Protein AF-0000000067926141 (afdb_homodimer)

Solvent-accessible surface area (backbone atoms only — not comparable to full-atom values): 24854 Å² total; per-residue (Å²): 133,82,80,71,69,78,76,74,65,56,61,58,50,31,48,51,43,40,48,49,46,28,48,47,36,50,75,67,64,54,43,52,70,35,71,50,75,53,52,64,57,47,10,63,74,67,70,46,52,48,64,50,40,47,52,30,50,48,48,34,34,48,53,50,33,30,46,79,41,90,98,76,47,40,22,25,58,32,72,63,43,75,53,57,58,53,24,49,64,79,58,89,67,41,78,38,73,67,34,45,52,47,51,47,55,53,45,44,28,49,47,18,48,28,34,20,38,19,11,70,58,43,47,73,68,46,47,51,50,36,49,52,34,43,52,53,20,53,50,34,25,68,74,46,82,64,53,31,60,70,36,48,51,49,29,52,49,42,42,24,57,32,30,73,34,72,61,55,42,51,52,51,24,21,29,36,69,68,57,52,47,64,69,66,36,51,67,70,28,85,64,57,57,58,86,27,51,66,35,57,55,54,23,49,52,21,29,72,64,49,31,31,69,56,7,21,51,31,38,42,50,28,48,51,44,45,50,50,46,51,52,51,16,52,52,53,50,56,56,55,70,76,98,131,85,79,73,70,79,77,73,63,57,61,58,50,36,48,50,44,41,49,49,48,29,47,46,36,50,73,67,64,54,42,53,69,35,73,51,76,53,52,65,57,48,10,65,74,66,70,46,52,49,66,54,41,47,52,31,51,48,48,34,33,44,52,50,32,29,46,79,40,89,97,75,44,41,23,24,58,33,71,61,42,73,54,57,59,51,26,46,65,80,59,88,66,42,79,38,73,69,34,46,51,47,51,48,55,53,47,44,27,48,47,18,48,28,34,19,37,19,11,71,59,44,46,71,69,46,47,50,50,34,49,52,33,43,52,53,20,54,49,36,24,67,74,47,81,63,52,30,59,70,36,48,51,48,28,53,48,41,42,23,57,31,30,74,33,70,62,54,42,49,52,52,21,22,27,38,69,67,57,51,46,63,69,65,37,52,68,71,27,86,66,56,56,58,86,27,52,66,34,58,56,54,23,48,52,20,29,72,64,49,30,32,69,55,8,22,51,32,38,43,48,27,48,52,43,45,51,50,46,51,52,51,16,51,52,52,50,57,54,55,69,74,98

pLDDT: mean 80.21, std 18.45, range [21.5, 98.81]

Sequence (486 aa):
MTDFLPPIQTTARDDAVLKALAGFVRQEALGPGEKLPTERILAERLKVSRNTVREALTRWEGLGLVERRQGSGTYLKAAVSPDMLHMPLTLAGGNDFAGLMRTLEIRRALEAEAAALCAIRAGKAEIAEIERKLDIMEDAFRTRAGMSSEEDWEFHQAVYRASGNPLFEQIISAMHELFHRFWEHPLGVRDFGHASFPYHRTIFDRIAAHDPDGARAEALKLIATVEDDLKRGAANLKLSDRRMTDFLPPIQTTARDDAVLKALAGFVRQEALGPGEKLPTERILAERLKVSRNTVREALTRWEGLGLVERRQGSGTYLKAAVSPDMLHMPLTLAGGNDFAGLMRTLEIRRALEAEAAALCAIRAGKAEIAEIERKLDIMEDAFRTRAGMSSEEDWEFHQAVYRASGNPLFEQIISAMHELFHRFWEHPLGVRDFGHASFPYHRTIFDRIAAHDPDGARAEALKLIATVEDDLKRGAANLKLSDRR

Nearest PDB structures (foldseek):
  7u5q-assembly2_B  TM=6.021E-01  e=5.719E-09  Brucella melitensis ATCC 23457
  9jpj-assembly1_L  TM=5.524E-01  e=3.232E-09  Achromobacter denitrificans NBRC 15125
  9jpj-assembly2_D  TM=4.956E-01  e=3.727E-09  Achromobacter denitrificans NBRC 15125
  9jpj-assembly2_E  TM=5.367E-01  e=1.708E-08  Achromobacter denitrificans NBRC 15125
  2di3-assembly1_B  TM=5.719E-01  e=2.695E-07  Corynebacterium glutamicum

Foldseek 3Di:
DPPPPPDPPLVVLLLLLLLVVLVVCVVVVAAAFDFDDALVVSCVVSVHDSVSSVVNLVLCVLQVQWDQDPPPHIGGHHNRDSVLSQAAPDDDVLQALVNLVVVLVVQLVLQLLLLLLLLQQADPVLLVQLVVLLVVQVVCCVVVVHQRLVSVVSSSLSSNVSSVDCVSSNVVSSHSVSSSSQRVCGLVQPNQLVVLSCLSVQLSVCSVVSNSVSNSVSSNVSSVVNNVSSVVSVVVVVVVVVD/DPPPPPDPPLVVLLLLLLLVVLVVCVVVVAFAFDFDDALVVSCVVSVHDSVSSVVNLVLCVLQVQWDQDPPPHIGGHHNRD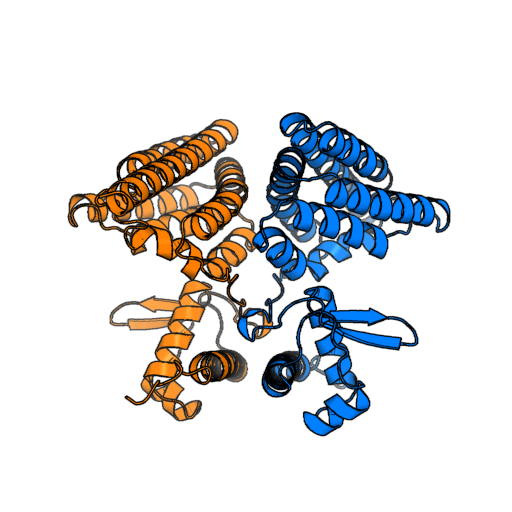SVLSQAAPDDDVLQALVNLVVVLVVQLVLQLLLLLLLLQQADPVLLVQLVVLLVVQVVCCVVVVHQRLVSVVSSSLSSNVSSVDCVSSNNVSSHSVSSSSQRVCGLVQPNQLVVLSCLSVQLSVCSVVSNSVSNSVSSNVSSVVNNVSSVVSVVVVVVVVVD

Secondary structure (DSSP, 8-state):
-------SHHHHHHHHHHHHHHHHHHHTT--TTPBPPPHHHHHHHHTS-HHHHHHHHHHHHHTTSEEEETTTEEEE-S---GGG-------TTTTSHHHHHHHHHHHHHHHHHHHHHHHHH--HHHHHHHHHHHHHHHHHHHHTTT--HHHHHHHHHHHHHHTT-HHHHHHHHHTHHHHHGGGS-GGG-TTTTTTTTHHHHHHHHHHHTT-HHHHHHHHHHHHHHHHHHHHHHHHHHHHHHH-/-------SHHHHHHHHHHHHHHHHHHHTT--TTPBPPPHHHHHHHHTS-HHHHHHHHHHHHHTTSEEEETTTEEEE-S---GGG-------TTTTSHHHHHHHHHHHHHHHHHHHHHHHHH--HHHHHHHHHHHHHHHHHHHHTTT--HHHHHHHHHHHHHHTT-HHHHHHHHHTHHHHHGGGS-GGG-TTTTTTTTTHHHHHHHHHHTT-HHHHHHHHHHHHHHHHHHHHHHHHHHHHHHT-

InterPro domains:
  IPR000524 Transcription regulator HTH, GntR [PF00392] (25-75)
  IPR000524 Transcription regulator HTH, GntR [PR00035] (36-50)
  IPR000524 Transcription regulator HTH, GntR [PR00035] (50-66)
  IPR000524 Transcription regulator HTH, GntR [PS50949] (11-79)
  IPR000524 Transcription regulator HTH, GntR [SM00345] (17-76)
  IPR000524 Transcription regulator HTH, GntR [cd07377] (15-77)
  IPR008920 Transcription regulator FadR/GntR, C-terminal [G3DSA:1.20.120.530] (100-236)
  IPR008920 Transcription regulator FadR/GntR, C-terminal [SSF48008] (101-230)
  IPR011711 GntR, C-terminal [PF07729] (104-222)
  IPR011711 GntR, C-terminal [SM00895] (102-225)
  IPR036388 Winged helix-like DNA-binding domain superfamily [G3DSA:1.10.10.10] (13-81)
  IPR036390 Winged helix DNA-binding domain superfamily [SSF46785] (9-78)

Structure (mmCIF, N/CA/C/O backbone):
data_AF-0000000067926141-model_v1
#
loop_
_entity.id
_entity.type
_entity.pdbx_description
1 polymer 'GntR domain-containing protein'
#
loop_
_atom_site.group_PDB
_atom_site.id
_atom_site.type_symbol
_atom_site.label_atom_id
_atom_site.label_alt_id
_atom_site.label_comp_id
_atom_site.label_asym_id
_atom_site.label_entity_id
_atom_site.label_seq_id
_atom_site.pdbx_PDB_ins_code
_atom_site.Cartn_x
_atom_site.Cartn_y
_atom_site.Cartn_z
_atom_site.occupancy
_atom_site.B_iso_or_equiv
_atom_site.auth_seq_id
_atom_site.auth_comp_id
_atom_site.auth_asym_id
_atom_site.auth_atom_id
_atom_site.pdbx_PDB_model_num
ATOM 1 N N . MET A 1 1 ? -36.281 20.125 -15 1 21.56 1 MET A N 1
ATOM 2 C CA . MET A 1 1 ? -35.406 20.125 -13.844 1 21.56 1 MET A CA 1
ATOM 3 C C . MET A 1 1 ? -34.125 19.359 -14.141 1 21.56 1 MET A C 1
ATOM 5 O O . MET A 1 1 ? -34.156 18.141 -14.352 1 21.56 1 MET A O 1
ATOM 9 N N . THR A 1 2 ? -33.125 19.828 -14.867 1 26.56 2 THR A N 1
ATOM 10 C CA . THR A 1 2 ? -32.25 19.312 -15.898 1 26.56 2 THR A CA 1
ATOM 11 C C . THR A 1 2 ? -31.078 18.547 -15.266 1 26.56 2 THR A C 1
ATOM 13 O O . THR A 1 2 ? -30.359 19.078 -14.414 1 26.56 2 THR A O 1
ATOM 16 N N . ASP A 1 3 ? -31.219 17.312 -14.938 1 24.41 3 ASP A N 1
ATOM 17 C CA . ASP A 1 3 ? -30.578 16.25 -14.172 1 24.41 3 ASP A CA 1
ATOM 18 C C . ASP A 1 3 ? -29.094 16.141 -14.531 1 24.41 3 ASP A C 1
ATOM 20 O O . ASP A 1 3 ? -28.75 15.703 -15.633 1 24.41 3 ASP A O 1
ATOM 24 N N . PHE A 1 4 ? -28.359 17.297 -14.422 1 25.48 4 PHE A N 1
ATOM 25 C CA . PHE A 1 4 ? -26.984 17.531 -14.828 1 25.48 4 PHE A CA 1
ATOM 26 C C . PHE A 1 4 ? -26.062 16.438 -14.305 1 25.48 4 PHE A C 1
ATOM 28 O O . PHE A 1 4 ? -25.953 16.234 -13.094 1 25.48 4 PHE A O 1
ATOM 35 N N . LEU A 1 5 ? -26.062 15.336 -14.945 1 28.55 5 LEU A N 1
ATOM 36 C CA . LEU A 1 5 ? -25.25 14.164 -14.68 1 28.55 5 LEU A CA 1
ATOM 37 C C . LEU A 1 5 ? -23.812 14.562 -14.344 1 28.55 5 LEU A C 1
ATOM 39 O O . LEU A 1 5 ? -23.219 15.398 -15.031 1 28.55 5 LEU A O 1
ATOM 43 N N . PRO A 1 6 ? -23.406 14.594 -13.188 1 30.67 6 PRO A N 1
ATOM 44 C CA . PRO A 1 6 ? -22.156 15.203 -12.742 1 30.67 6 PRO A CA 1
ATOM 45 C C . PRO A 1 6 ? -20.953 14.781 -13.586 1 30.67 6 PRO A C 1
ATOM 47 O O . PRO A 1 6 ? -20.922 13.672 -14.125 1 30.67 6 PRO A O 1
ATOM 50 N N . PRO A 1 7 ? -20.047 15.719 -14.32 1 28.33 7 PRO A N 1
ATOM 51 C CA . PRO A 1 7 ? -19.172 15.648 -15.492 1 28.33 7 PRO A CA 1
ATOM 52 C C . PRO A 1 7 ? -18.141 14.539 -15.391 1 28.33 7 PRO A C 1
ATOM 54 O O . PRO A 1 7 ? -17.453 14.422 -14.367 1 28.33 7 PRO A O 1
ATOM 57 N N . ILE A 1 8 ? -18.219 13.352 -15.758 1 30.45 8 ILE A N 1
ATOM 58 C CA . ILE A 1 8 ? -17.406 12.258 -16.266 1 30.45 8 ILE A CA 1
ATOM 59 C C . ILE A 1 8 ? -16.172 12.828 -16.969 1 30.45 8 ILE A C 1
ATOM 61 O O . ILE A 1 8 ? -15.125 12.172 -17.031 1 30.45 8 ILE A O 1
ATOM 65 N N . GLN A 1 9 ? -16.125 13.914 -17.641 1 33.34 9 GLN A N 1
ATOM 66 C CA . GLN A 1 9 ? -15.266 14.781 -18.453 1 33.34 9 GLN A CA 1
ATOM 67 C C . GLN A 1 9 ? -14.078 15.289 -17.641 1 33.34 9 GLN A C 1
ATOM 69 O O . GLN A 1 9 ? -13.008 15.539 -18.188 1 33.34 9 GLN A O 1
ATOM 74 N N . THR A 1 10 ? -14.102 15.438 -16.406 1 35.09 10 THR A N 1
ATOM 75 C CA . THR A 1 10 ? -13.117 16.094 -15.539 1 35.09 10 THR A CA 1
ATOM 76 C C . THR A 1 10 ? -11.992 15.133 -15.18 1 35.09 10 THR A C 1
ATOM 78 O O . THR A 1 10 ? -10.82 15.531 -15.125 1 35.09 10 THR A O 1
ATOM 81 N N . THR A 1 11 ? -12.258 13.781 -14.969 1 38.75 11 THR A N 1
ATOM 82 C CA . THR A 1 11 ? -11.242 12.828 -14.539 1 38.75 11 THR A CA 1
ATOM 83 C C . THR A 1 11 ? -10.305 12.484 -15.695 1 38.75 11 THR A C 1
ATOM 85 O O . THR A 1 11 ? -9.086 12.406 -15.508 1 38.75 11 THR A O 1
ATOM 88 N N . ALA A 1 12 ? -10.883 12.227 -16.984 1 40.66 12 ALA A N 1
ATOM 89 C CA . ALA A 1 12 ? -10.078 12.023 -18.188 1 40.66 12 ALA A CA 1
ATOM 90 C C . ALA A 1 12 ? -9.242 13.258 -18.5 1 40.66 12 ALA A C 1
ATOM 92 O O . ALA A 1 12 ? -8.062 13.141 -18.859 1 40.66 12 ALA A O 1
ATOM 93 N N . ARG A 1 13 ? -9.875 14.258 -18.438 1 43.91 13 ARG A N 1
ATOM 94 C CA . ARG A 1 13 ? -9.172 15.516 -18.688 1 43.91 13 ARG A CA 1
ATOM 95 C C . ARG A 1 13 ? -8.094 15.758 -17.641 1 43.91 13 ARG A C 1
ATOM 97 O O . ARG A 1 13 ? -7 16.219 -17.969 1 43.91 13 ARG A O 1
ATOM 104 N N . ASP A 1 14 ? -8.406 15.219 -16.406 1 51 14 ASP A N 1
ATOM 105 C CA . ASP A 1 14 ? -7.461 15.398 -15.312 1 51 14 ASP A CA 1
ATOM 106 C C . ASP A 1 14 ? -6.254 14.477 -15.477 1 51 14 ASP A C 1
ATOM 108 O O . ASP A 1 14 ? -5.113 14.898 -15.289 1 51 14 ASP A O 1
ATOM 112 N N . ASP A 1 15 ? -6.539 13.297 -15.984 1 53.03 15 ASP A N 1
ATOM 113 C CA . ASP A 1 15 ? -5.43 12.383 -16.219 1 53.03 15 ASP A CA 1
ATOM 114 C C . ASP A 1 15 ? -4.586 12.836 -17.406 1 53.03 15 ASP A C 1
ATOM 116 O O . ASP A 1 15 ? -3.355 12.734 -17.375 1 53.03 15 ASP A O 1
ATOM 120 N N . ALA A 1 16 ? -5.305 13.203 -18.344 1 58.53 16 ALA A N 1
ATOM 121 C CA . ALA A 1 16 ? -4.602 13.742 -19.516 1 58.53 16 ALA A CA 1
ATOM 122 C C . ALA A 1 16 ? -3.73 14.93 -19.125 1 58.53 16 ALA A C 1
ATOM 124 O O . ALA A 1 16 ? -2.6 15.062 -19.594 1 58.53 16 ALA A O 1
ATOM 125 N N . VAL A 1 17 ? -4.273 15.633 -18.266 1 64.12 17 VAL A N 1
ATOM 126 C CA . VAL A 1 17 ? -3.529 16.812 -17.828 1 64.12 17 VAL A CA 1
ATOM 127 C C . VAL A 1 17 ? -2.344 16.391 -16.969 1 64.12 17 VAL A C 1
ATOM 129 O O . VAL A 1 17 ? -1.253 16.953 -17.078 1 64.12 17 VAL A O 1
ATOM 132 N N . LEU A 1 18 ? -2.58 15.289 -16.219 1 66 18 LEU A N 1
ATOM 133 C CA . LEU A 1 18 ? -1.485 14.805 -15.383 1 66 18 LEU A CA 1
ATOM 134 C C . LEU A 1 18 ? -0.37 14.211 -16.234 1 66 18 LEU A C 1
ATOM 136 O O . LEU A 1 18 ? 0.811 14.453 -15.984 1 66 18 LEU A O 1
ATOM 140 N N . LYS A 1 19 ? -0.793 13.578 -17.172 1 61.78 19 LYS A N 1
ATOM 141 C CA . LYS A 1 19 ? 0.191 13.039 -18.109 1 61.78 19 LYS A CA 1
ATOM 142 C C . LYS A 1 19 ? 0.916 14.156 -18.844 1 61.78 19 LYS A C 1
ATOM 144 O O . LYS A 1 19 ? 2.137 14.109 -19.016 1 61.78 19 LYS A O 1
ATOM 149 N N . ALA A 1 20 ? 0.139 15.008 -19.312 1 68.69 20 ALA A N 1
ATOM 150 C CA . ALA A 1 20 ? 0.714 16.156 -20.016 1 68.69 20 ALA A CA 1
ATOM 151 C C . ALA A 1 20 ? 1.671 16.938 -19.109 1 68.69 20 ALA A C 1
ATOM 153 O O . ALA A 1 20 ? 2.734 17.359 -19.562 1 68.69 20 ALA A O 1
ATOM 154 N N . LEU A 1 21 ? 1.314 17 -17.906 1 74.56 21 LEU A N 1
ATOM 155 C CA . LEU A 1 21 ? 2.17 17.688 -16.953 1 74.56 21 LEU A CA 1
ATOM 156 C C . LEU A 1 21 ? 3.461 16.922 -16.719 1 74.56 21 LEU A C 1
ATOM 158 O O . LEU A 1 21 ? 4.543 17.5 -16.656 1 74.56 21 LEU A O 1
ATOM 162 N N . ALA A 1 22 ? 3.24 15.672 -16.547 1 70.5 22 ALA A N 1
ATOM 163 C CA . ALA A 1 22 ? 4.426 14.828 -16.375 1 70.5 22 ALA A CA 1
ATOM 164 C C . ALA A 1 22 ? 5.336 14.906 -17.594 1 70.5 22 ALA A C 1
ATOM 166 O O . ALA A 1 22 ? 6.559 14.984 -17.453 1 70.5 22 ALA A O 1
ATOM 167 N N . GLY A 1 23 ? 4.699 14.836 -18.719 1 69 23 GLY A N 1
ATOM 168 C CA . GLY A 1 23 ? 5.441 15.031 -19.953 1 69 23 GLY A CA 1
ATOM 169 C C . GLY A 1 23 ? 6.172 16.359 -20.016 1 69 23 GLY A C 1
ATOM 170 O O . GLY A 1 23 ? 7.328 16.422 -20.438 1 69 23 GLY A O 1
ATOM 171 N N . PHE A 1 24 ? 5.488 17.359 -19.672 1 73.25 24 PHE A N 1
ATOM 172 C CA . PHE A 1 24 ? 6.09 18.688 -19.641 1 73.25 24 PHE A CA 1
ATOM 173 C C . PHE A 1 24 ? 7.309 18.719 -18.734 1 73.25 24 PHE A C 1
ATOM 175 O O . PHE A 1 24 ? 8.367 19.219 -19.109 1 73.25 24 PHE A O 1
ATOM 182 N N . VAL A 1 25 ? 7.164 18.141 -17.578 1 75.62 25 VAL A N 1
ATOM 183 C CA . VAL A 1 25 ? 8.242 18.125 -16.594 1 75.62 25 VAL A CA 1
ATOM 184 C C . VAL A 1 25 ? 9.445 17.359 -17.156 1 75.62 25 VAL A C 1
ATOM 186 O O . VAL A 1 25 ? 10.586 17.797 -16.984 1 75.62 25 VAL A O 1
ATOM 189 N N . ARG A 1 26 ? 9.125 16.422 -17.812 1 69.94 26 ARG A N 1
ATOM 190 C CA . ARG A 1 26 ? 10.188 15.609 -18.406 1 69.94 26 ARG A CA 1
ATOM 191 C C . ARG A 1 26 ? 10.852 16.344 -19.562 1 69.94 26 ARG A C 1
ATOM 193 O O . ARG A 1 26 ? 12.086 16.359 -19.672 1 69.94 26 ARG A O 1
ATOM 200 N N . GLN A 1 27 ? 10.023 16.859 -20.406 1 72.12 27 GLN A N 1
ATOM 201 C CA . GLN A 1 27 ? 10.531 17.578 -21.562 1 72.12 27 GLN A CA 1
ATOM 202 C C . GLN A 1 27 ? 11.391 18.766 -21.141 1 72.12 27 GLN A C 1
ATOM 204 O O . GLN A 1 27 ? 12.406 19.062 -21.766 1 72.12 27 GLN A O 1
ATOM 209 N N . GLU A 1 28 ? 10.93 19.391 -20.109 1 77.44 28 GLU A N 1
ATOM 210 C CA . GLU A 1 28 ? 11.656 20.562 -19.625 1 77.44 28 GLU A CA 1
ATOM 211 C C . GLU A 1 28 ? 12.812 20.156 -18.719 1 77.44 28 GLU A C 1
ATOM 213 O O . GLU A 1 28 ? 13.516 21.016 -18.188 1 77.44 28 GLU A O 1
ATOM 218 N N . ALA A 1 29 ? 12.938 18.781 -18.531 1 72.69 29 ALA A N 1
ATOM 219 C CA . ALA A 1 29 ? 13.984 18.234 -17.672 1 72.69 29 ALA A CA 1
ATOM 220 C C . ALA A 1 29 ? 13.969 18.891 -16.297 1 72.69 29 ALA A C 1
ATOM 222 O O . ALA A 1 29 ? 15.016 19.266 -15.773 1 72.69 29 ALA A O 1
ATOM 223 N N . LEU A 1 30 ? 12.773 19.172 -15.844 1 78.19 30 LEU A N 1
ATOM 224 C CA . LEU A 1 30 ? 12.648 19.719 -14.5 1 78.19 30 LEU A CA 1
ATOM 225 C C . LEU A 1 30 ? 12.883 18.656 -13.438 1 78.19 30 LEU A C 1
ATOM 227 O O . LEU A 1 30 ? 12.367 17.547 -13.555 1 78.19 30 LEU A O 1
ATOM 231 N N . GLY A 1 31 ? 13.711 18.938 -12.492 1 72.5 31 GLY A N 1
ATOM 232 C CA . GLY A 1 31 ? 14.023 18.016 -11.406 1 72.5 31 GLY A CA 1
ATOM 233 C C . GLY A 1 31 ? 13.5 18.484 -10.062 1 72.5 31 GLY A C 1
ATOM 234 O O . GLY A 1 31 ? 12.906 19.547 -9.961 1 72.5 31 GLY A O 1
ATOM 235 N N . PRO A 1 32 ? 13.672 17.547 -9.102 1 73.75 32 PRO A N 1
ATOM 236 C CA . PRO A 1 32 ? 13.25 17.922 -7.75 1 73.75 32 PRO A CA 1
ATOM 237 C C . PRO A 1 32 ? 13.82 19.266 -7.316 1 73.75 32 PRO A C 1
ATOM 239 O O . PRO A 1 32 ? 15 19.547 -7.543 1 73.75 32 PRO A O 1
ATOM 242 N N . GLY A 1 33 ? 12.953 20.078 -6.742 1 79.12 33 GLY A N 1
ATOM 243 C CA . GLY A 1 33 ? 13.359 21.406 -6.277 1 79.12 33 GLY A CA 1
ATOM 244 C C . GLY A 1 33 ? 13.109 22.5 -7.293 1 79.12 33 GLY A C 1
ATOM 245 O O . GLY A 1 33 ? 13.109 23.688 -6.945 1 79.12 33 GLY A O 1
ATOM 246 N N . GLU A 1 34 ? 12.906 22.156 -8.484 1 82.5 34 GLU A N 1
ATOM 247 C CA . GLU A 1 34 ? 12.727 23.156 -9.531 1 82.5 34 GLU A CA 1
ATOM 248 C C . GLU A 1 34 ? 11.281 23.656 -9.586 1 82.5 34 GLU A C 1
ATOM 250 O O . GLU A 1 34 ? 10.352 22.891 -9.297 1 82.5 34 GLU A O 1
ATOM 255 N N . LYS A 1 35 ? 11.242 24.938 -9.93 1 88.94 35 LYS A N 1
ATOM 256 C CA . LYS A 1 35 ? 9.945 25.594 -9.969 1 88.94 35 LYS A CA 1
ATOM 257 C C . LYS A 1 35 ? 9.203 25.281 -11.266 1 88.94 35 LYS A C 1
ATOM 259 O O . LYS A 1 35 ? 9.789 25.328 -12.352 1 88.94 35 LYS A O 1
ATOM 264 N N . LEU A 1 36 ? 7.938 24.875 -11.094 1 88.81 36 LEU A N 1
ATOM 265 C CA . LEU A 1 36 ? 7.082 24.719 -12.266 1 88.81 36 LEU A CA 1
ATOM 266 C C . LEU A 1 36 ? 6.613 26.078 -12.781 1 88.81 36 LEU A C 1
ATOM 268 O O . LEU A 1 36 ? 6.496 27.031 -12.016 1 88.81 36 LEU A O 1
ATOM 272 N N . PRO A 1 37 ? 6.398 26.156 -14.125 1 88.12 37 PRO A N 1
ATOM 273 C CA . PRO A 1 37 ? 5.734 27.359 -14.625 1 88.12 37 PRO A CA 1
ATOM 274 C C . PRO A 1 37 ? 4.402 27.625 -13.93 1 88.12 37 PRO A C 1
ATOM 276 O O . PRO A 1 37 ? 3.844 26.734 -13.281 1 88.12 37 PRO A O 1
ATOM 279 N N . THR A 1 38 ? 3.969 28.906 -14.016 1 87.88 38 THR A N 1
ATOM 280 C CA . THR A 1 38 ? 2.691 29.266 -13.414 1 87.88 38 THR A CA 1
ATOM 281 C C . THR A 1 38 ? 1.552 28.453 -14.031 1 87.88 38 THR A C 1
ATOM 283 O O . THR A 1 38 ? 1.682 27.938 -15.133 1 87.88 38 THR A O 1
ATOM 286 N N . GLU A 1 39 ? 0.422 28.359 -13.273 1 88.25 39 GLU A N 1
ATOM 287 C CA . GLU A 1 39 ? -0.756 27.641 -13.734 1 88.25 39 GLU A CA 1
ATOM 288 C C . GLU A 1 39 ? -1.243 28.188 -15.078 1 88.25 39 GLU A C 1
ATOM 290 O O . GLU A 1 39 ? -1.692 27.422 -15.938 1 88.25 39 GLU A O 1
ATOM 295 N N . ARG A 1 40 ? -1.105 29.547 -15.234 1 85.12 40 ARG A N 1
ATOM 296 C CA . ARG A 1 40 ? -1.508 30.172 -16.484 1 85.12 40 ARG A CA 1
ATOM 297 C C . ARG A 1 40 ? -0.674 29.656 -17.656 1 85.12 40 ARG A C 1
ATOM 299 O O . ARG A 1 40 ? -1.219 29.281 -18.688 1 85.12 40 ARG A O 1
ATOM 306 N N . ILE A 1 41 ? 0.652 29.641 -17.484 1 88.06 41 ILE A N 1
ATOM 307 C CA . ILE A 1 41 ? 1.569 29.203 -18.516 1 88.06 41 ILE A CA 1
ATOM 308 C C . ILE A 1 41 ? 1.33 27.719 -18.812 1 88.06 41 ILE A C 1
ATOM 310 O O . ILE A 1 41 ? 1.281 27.312 -19.984 1 88.06 41 ILE A O 1
ATOM 314 N N . LEU A 1 42 ? 1.212 26.891 -17.812 1 86.38 42 LEU A N 1
ATOM 315 C CA . LEU A 1 42 ? 0.961 25.469 -18 1 86.38 42 LEU A CA 1
ATOM 316 C C . LEU A 1 42 ? -0.35 25.25 -18.75 1 86.38 42 LEU A C 1
ATOM 318 O O . LEU A 1 42 ? -0.428 24.391 -19.625 1 86.38 42 LEU A O 1
ATOM 322 N N . ALA A 1 43 ? -1.349 26.031 -18.375 1 85.06 43 ALA A N 1
ATOM 323 C CA . ALA A 1 43 ? -2.646 25.922 -19.031 1 85.06 43 ALA A CA 1
ATOM 324 C C . ALA A 1 43 ? -2.525 26.219 -20.516 1 85.06 43 ALA A C 1
ATOM 326 O O . ALA A 1 43 ? -3.098 25.5 -21.344 1 85.06 43 ALA A O 1
ATOM 327 N N . GLU A 1 44 ? -1.805 27.219 -20.812 1 84.06 44 GLU A N 1
ATOM 328 C CA . GLU A 1 44 ? -1.582 27.594 -22.203 1 84.06 44 GLU A CA 1
ATOM 329 C C . GLU A 1 44 ? -0.809 26.516 -22.953 1 84.06 44 GLU A C 1
ATOM 331 O O . GLU A 1 44 ? -1.179 26.141 -24.062 1 84.06 44 GLU A O 1
ATOM 336 N N . ARG A 1 45 ? 0.187 26.016 -22.297 1 80.12 45 ARG A N 1
ATOM 337 C CA . ARG A 1 45 ? 1.059 25.047 -22.938 1 80.12 45 ARG A CA 1
ATOM 338 C C . ARG A 1 45 ? 0.334 23.719 -23.141 1 80.12 45 ARG A C 1
ATOM 340 O O . ARG A 1 45 ? 0.549 23.031 -24.141 1 80.12 45 ARG A O 1
ATOM 347 N N . LEU A 1 46 ? -0.445 23.438 -22.203 1 78 46 LEU A N 1
ATOM 348 C CA . LEU A 1 46 ? -1.107 22.141 -22.219 1 78 46 LEU A CA 1
ATOM 349 C C . LEU A 1 46 ? -2.479 22.234 -22.891 1 78 46 LEU A C 1
ATOM 351 O O . LEU A 1 46 ? -3.152 21.219 -23.078 1 78 46 LEU A O 1
ATOM 355 N N . LYS A 1 47 ? -2.826 23.406 -23.203 1 78.94 47 LYS A N 1
ATOM 356 C CA . LYS A 1 47 ? -4.098 23.703 -23.859 1 78.94 47 LYS A CA 1
ATOM 357 C C . LYS A 1 47 ? -5.273 23.172 -23.031 1 78.94 47 LYS A C 1
ATOM 359 O O . LYS A 1 47 ? -6.16 22.5 -23.578 1 78.94 47 LYS A O 1
ATOM 364 N N . VAL A 1 48 ? -5.172 23.469 -21.797 1 77.56 48 VAL A N 1
ATOM 365 C CA . VAL A 1 48 ? -6.258 23.156 -20.875 1 77.56 48 VAL A CA 1
ATOM 366 C C . VAL A 1 48 ? -6.562 24.375 -20 1 77.56 48 VAL A C 1
ATOM 368 O O . VAL A 1 48 ? -5.852 25.375 -20.062 1 77.56 48 VAL A O 1
ATOM 371 N N . SER A 1 49 ? -7.66 24.312 -19.328 1 77.5 49 SER A N 1
ATOM 372 C CA . SER A 1 49 ? -8.031 25.422 -18.469 1 77.5 49 SER A CA 1
ATOM 373 C C . SER A 1 49 ? -7.113 25.516 -17.25 1 77.5 49 SER A C 1
ATOM 375 O O . SER A 1 49 ? -6.484 24.516 -16.875 1 77.5 49 SER A O 1
ATOM 377 N N . ARG A 1 50 ? -7.078 26.719 -16.688 1 79.38 50 ARG A N 1
ATOM 378 C CA . ARG A 1 50 ? -6.316 26.922 -15.461 1 79.38 50 ARG A CA 1
ATOM 379 C C . ARG A 1 50 ? -6.855 26.047 -14.336 1 79.38 50 ARG A C 1
ATOM 381 O O . ARG A 1 50 ? -6.086 25.531 -13.523 1 79.38 50 ARG A O 1
ATOM 388 N N . ASN A 1 51 ? -8.109 25.875 -14.344 1 73 51 ASN A N 1
ATOM 389 C CA . ASN A 1 51 ? -8.711 25.031 -13.312 1 73 51 ASN A CA 1
ATOM 390 C C . ASN A 1 51 ? -8.266 23.578 -13.438 1 73 51 ASN A C 1
ATOM 392 O O . ASN A 1 51 ? -8 22.906 -12.438 1 73 51 ASN A O 1
ATOM 396 N N . THR A 1 52 ? -8.18 23.125 -14.578 1 71.25 52 THR A N 1
ATOM 397 C CA . THR A 1 52 ? -7.723 21.766 -14.852 1 71.25 52 THR A CA 1
ATOM 398 C C . THR A 1 52 ? -6.285 21.578 -14.383 1 71.25 52 THR A C 1
ATOM 400 O O . THR A 1 52 ? -5.953 20.562 -13.766 1 71.25 52 THR A O 1
ATOM 403 N N . VAL A 1 53 ? -5.406 22.578 -14.703 1 77.69 53 VAL A N 1
ATOM 404 C CA . VAL A 1 53 ? -4.016 22.531 -14.266 1 77.69 53 VAL A CA 1
ATOM 405 C C . VAL A 1 53 ? -3.957 22.547 -12.742 1 77.69 53 VAL A C 1
ATOM 407 O O . VAL A 1 53 ? -3.209 21.766 -12.133 1 77.69 53 VAL A O 1
ATOM 410 N N . ARG A 1 54 ? -4.832 23.328 -12.172 1 75.19 54 ARG A N 1
ATOM 411 C CA . ARG A 1 54 ? -4.859 23.422 -10.719 1 75.19 54 ARG A CA 1
ATOM 412 C C . ARG A 1 54 ? -5.238 22.094 -10.086 1 75.19 54 ARG A C 1
ATOM 414 O O . ARG A 1 54 ? -4.629 21.672 -9.094 1 75.19 54 ARG A O 1
ATOM 421 N N . GLU A 1 55 ? -6.148 21.5 -10.633 1 70.5 55 GLU A N 1
ATOM 422 C CA . GLU A 1 55 ? -6.582 20.203 -10.125 1 70.5 55 GLU A CA 1
ATOM 423 C C . GLU A 1 55 ? -5.477 19.156 -10.273 1 70.5 55 GLU A C 1
ATOM 425 O O . GLU A 1 55 ? -5.262 18.344 -9.375 1 70.5 55 GLU A O 1
ATOM 430 N N . ALA A 1 56 ? -4.805 19.203 -11.406 1 70.56 56 ALA A N 1
ATOM 431 C CA . ALA A 1 56 ? -3.695 18.281 -11.648 1 70.56 56 ALA A CA 1
ATOM 432 C C . ALA A 1 56 ? -2.559 18.516 -10.656 1 70.56 56 ALA A C 1
ATOM 434 O O . ALA A 1 56 ? -1.991 17.562 -10.117 1 70.56 56 ALA A O 1
ATOM 435 N N . LEU A 1 57 ? -2.297 19.766 -10.469 1 75.38 57 LEU A N 1
ATOM 436 C CA . LEU A 1 57 ? -1.214 20.109 -9.555 1 75.38 57 LEU A CA 1
ATOM 437 C C . LEU A 1 57 ? -1.596 19.781 -8.109 1 75.38 57 LEU A C 1
ATOM 439 O O . LEU A 1 57 ? -0.745 19.375 -7.316 1 75.38 57 LEU A O 1
ATOM 443 N N . THR A 1 58 ? -2.865 19.859 -7.816 1 68.25 58 THR A N 1
ATOM 444 C CA . THR A 1 58 ? -3.348 19.453 -6.504 1 68.25 58 THR A CA 1
ATOM 445 C C . THR A 1 58 ? -3.158 17.953 -6.301 1 68.25 58 THR A C 1
ATOM 447 O O . THR A 1 58 ? -2.719 17.516 -5.234 1 68.25 58 THR A O 1
ATOM 450 N N . ARG A 1 59 ? -3.457 17.344 -7.316 1 63 59 ARG A N 1
ATOM 451 C CA . ARG A 1 59 ? -3.238 15.906 -7.27 1 63 59 ARG A CA 1
ATOM 452 C C . ARG A 1 59 ? -1.758 15.578 -7.102 1 63 59 ARG A C 1
ATOM 454 O O . ARG A 1 59 ? -1.394 14.711 -6.305 1 63 59 ARG A O 1
ATOM 461 N N . TRP A 1 60 ? -0.886 16.203 -7.93 1 68.44 60 TRP A N 1
ATOM 462 C CA . TRP A 1 60 ? 0.555 15.992 -7.816 1 68.44 60 TRP A CA 1
ATOM 463 C C . TRP A 1 60 ? 1.051 16.375 -6.426 1 68.44 60 TRP A C 1
ATOM 465 O O . TRP A 1 60 ? 1.97 15.75 -5.895 1 68.44 60 TRP A O 1
ATOM 475 N N . GLU A 1 61 ? 0.406 17.406 -5.906 1 67.25 61 GLU A N 1
ATOM 476 C CA . GLU A 1 61 ? 0.766 17.797 -4.547 1 67.25 61 GLU A CA 1
ATOM 477 C C . GLU A 1 61 ? 0.401 16.719 -3.541 1 67.25 61 GLU A C 1
ATOM 479 O O . GLU A 1 61 ? 1.197 16.391 -2.66 1 67.25 61 GLU A O 1
ATOM 484 N N . GLY A 1 62 ? -0.752 16.25 -3.771 1 58.5 62 GLY A N 1
ATOM 485 C CA . GLY A 1 62 ? -1.188 15.148 -2.934 1 58.5 62 GLY A CA 1
ATOM 486 C C . GLY A 1 62 ? -0.292 13.93 -3.037 1 58.5 62 GLY A C 1
ATOM 487 O O . GLY A 1 62 ? -0.124 13.188 -2.064 1 58.5 62 GLY A O 1
ATOM 488 N N . LEU A 1 63 ? 0.328 13.852 -4.262 1 56.69 63 LEU A N 1
ATOM 489 C CA . LEU A 1 63 ? 1.226 12.734 -4.527 1 56.69 63 LEU A CA 1
ATOM 490 C C . LEU A 1 63 ? 2.645 13.055 -4.07 1 56.69 63 LEU A C 1
ATOM 492 O O . LEU A 1 63 ? 3.553 12.242 -4.227 1 56.69 63 LEU A O 1
ATOM 496 N N . GLY A 1 64 ? 2.832 14.266 -3.545 1 58.09 64 GLY A N 1
ATOM 497 C CA . GLY A 1 64 ? 4.141 14.695 -3.078 1 58.09 64 GLY A CA 1
ATOM 498 C C . GLY A 1 64 ? 5.094 15.039 -4.211 1 58.09 64 GLY A C 1
ATOM 499 O O . GLY A 1 64 ? 6.305 15.102 -4.008 1 58.09 64 GLY A O 1
ATOM 500 N N . LEU A 1 65 ? 4.531 15.133 -5.359 1 65.31 65 LEU A N 1
ATOM 501 C CA . LEU A 1 65 ? 5.379 15.398 -6.516 1 65.31 65 LEU A CA 1
ATOM 502 C C . LEU A 1 65 ? 5.703 16.891 -6.629 1 65.31 65 LEU A C 1
ATOM 504 O O . LEU A 1 65 ? 6.75 17.266 -7.156 1 65.31 65 LEU A O 1
ATOM 508 N N . VAL A 1 66 ? 4.719 17.688 -6.102 1 75.81 66 VAL A N 1
ATOM 509 C CA . VAL A 1 66 ? 4.957 19.125 -6.137 1 75.81 66 VAL A CA 1
ATOM 510 C C . VAL A 1 66 ? 4.586 19.75 -4.793 1 75.81 66 VAL A C 1
ATOM 512 O O . VAL A 1 66 ? 3.887 19.125 -3.988 1 75.81 66 VAL A O 1
ATOM 515 N N . GLU A 1 67 ? 5.184 20.781 -4.391 1 77.56 67 GLU A N 1
ATOM 516 C CA . GLU A 1 67 ? 4.828 21.609 -3.236 1 77.56 67 GLU A CA 1
ATOM 517 C C . GLU A 1 67 ? 4.457 23.031 -3.666 1 77.56 67 GLU A C 1
ATOM 519 O O . GLU A 1 67 ? 5.18 23.656 -4.438 1 77.56 67 GLU A O 1
ATOM 524 N N . ARG A 1 68 ? 3.246 23.453 -3.176 1 81.19 68 ARG A N 1
ATOM 525 C CA . ARG A 1 68 ? 2.822 24.828 -3.422 1 81.19 68 ARG A CA 1
ATOM 526 C C . ARG A 1 68 ? 3.275 25.75 -2.297 1 81.19 68 ARG A C 1
ATOM 528 O O . ARG A 1 68 ? 3.049 25.453 -1.12 1 81.19 68 ARG A O 1
ATOM 535 N N . ARG A 1 69 ? 4.062 26.656 -2.662 1 77.12 69 ARG A N 1
ATOM 536 C CA . ARG A 1 69 ? 4.492 27.672 -1.71 1 77.12 69 ARG A CA 1
ATOM 537 C C . ARG A 1 69 ? 3.771 29 -1.961 1 77.12 69 ARG A C 1
ATOM 539 O O . ARG A 1 69 ? 3.871 29.562 -3.049 1 77.12 69 ARG A O 1
ATOM 546 N N . GLN A 1 70 ? 3.037 29.422 -0.908 1 76.81 70 GLN A N 1
ATOM 547 C CA . GLN A 1 70 ? 2.252 30.641 -1.027 1 76.81 70 GLN A CA 1
ATOM 548 C C . GLN A 1 70 ? 3.123 31.812 -1.473 1 76.81 70 GLN A C 1
ATOM 550 O O . GLN A 1 70 ? 4.16 32.094 -0.865 1 76.81 70 GLN A O 1
ATOM 555 N N . GLY A 1 71 ? 2.676 32.406 -2.49 1 77.38 71 GLY A N 1
ATOM 556 C CA . GLY A 1 71 ? 3.342 33.594 -2.984 1 77.38 71 GLY A CA 1
ATOM 557 C C . GLY A 1 71 ? 4.566 33.312 -3.828 1 77.38 71 GLY A C 1
ATOM 558 O O . GLY A 1 71 ? 5.184 34.219 -4.391 1 77.38 71 GLY A O 1
ATOM 559 N N . SER A 1 72 ? 5.094 32.125 -3.877 1 81.5 72 SER A N 1
ATOM 560 C CA . SER A 1 72 ? 6.32 31.797 -4.582 1 81.5 72 SER A CA 1
ATOM 561 C C . SER A 1 72 ? 6.035 30.938 -5.812 1 81.5 72 SER A C 1
ATOM 563 O O . SER A 1 72 ? 6.574 31.188 -6.891 1 81.5 72 SER A O 1
ATOM 565 N N . GLY A 1 73 ? 5.215 29.922 -5.637 1 87.94 73 GLY A N 1
ATOM 566 C CA . GLY A 1 73 ? 4.895 29.062 -6.766 1 87.94 73 GLY A CA 1
ATOM 567 C C . GLY A 1 73 ? 4.875 27.594 -6.414 1 87.94 73 GLY A C 1
ATOM 568 O O . GLY A 1 73 ? 4.777 27.234 -5.242 1 87.94 73 GLY A O 1
ATOM 569 N N . THR A 1 74 ? 4.816 26.688 -7.484 1 87.38 74 THR A N 1
ATOM 570 C CA . THR A 1 74 ? 4.77 25.234 -7.34 1 87.38 74 THR A CA 1
ATOM 571 C C . THR A 1 74 ? 6.109 24.609 -7.719 1 87.38 74 THR A C 1
ATOM 573 O O . THR A 1 74 ? 6.672 24.938 -8.773 1 87.38 74 THR A O 1
ATOM 576 N N . TYR A 1 75 ? 6.691 23.828 -6.805 1 86.69 75 TYR A N 1
ATOM 577 C CA . TYR A 1 75 ? 8 23.203 -7 1 86.69 75 TYR A CA 1
ATOM 578 C C . TYR A 1 75 ? 7.891 21.688 -7.051 1 86.69 75 TYR A C 1
ATOM 580 O O . TYR A 1 75 ? 7.09 21.094 -6.324 1 86.69 75 TYR A O 1
ATOM 588 N N . LEU A 1 76 ? 8.727 21.156 -7.938 1 78.62 76 LEU A N 1
ATOM 589 C CA . LEU A 1 76 ? 8.836 19.703 -7.949 1 78.62 76 LEU A CA 1
ATOM 590 C C . LEU A 1 76 ? 9.547 19.203 -6.703 1 78.62 76 LEU A C 1
ATOM 592 O O . LEU A 1 76 ? 10.586 19.75 -6.312 1 78.62 76 LEU A O 1
ATOM 596 N N . LYS A 1 77 ? 8.922 18.312 -6.047 1 66.69 77 LYS A N 1
ATOM 597 C CA . LYS A 1 77 ? 9.547 17.703 -4.875 1 66.69 77 LYS A CA 1
ATOM 598 C C . LYS A 1 77 ? 10.305 16.422 -5.25 1 66.69 77 LYS A C 1
ATOM 600 O O . LYS A 1 77 ? 11.266 16.047 -4.578 1 66.69 77 LYS A O 1
ATOM 605 N N . ALA A 1 78 ? 9.758 15.75 -6.184 1 59.25 78 ALA A N 1
ATOM 606 C CA . ALA A 1 78 ? 10.328 14.477 -6.621 1 59.25 78 ALA A CA 1
ATOM 607 C C . ALA A 1 78 ? 10.383 14.391 -8.141 1 59.25 78 ALA A C 1
ATOM 609 O O . ALA A 1 78 ? 9.695 15.148 -8.836 1 59.25 78 ALA A O 1
ATOM 610 N N . ALA A 1 79 ? 11.367 13.578 -8.523 1 55.22 79 ALA A N 1
ATOM 611 C CA . ALA A 1 79 ? 11.383 13.352 -9.961 1 55.22 79 ALA A CA 1
ATOM 612 C C . ALA A 1 79 ? 10.062 12.742 -10.438 1 55.22 79 ALA A C 1
ATOM 614 O O . ALA A 1 79 ? 9.492 11.891 -9.758 1 55.22 79 ALA A O 1
ATOM 615 N N . VAL A 1 80 ? 9.406 13.539 -11.234 1 51.97 80 VAL A N 1
ATOM 616 C CA . VAL A 1 80 ? 8.133 13.07 -11.766 1 51.97 80 VAL A CA 1
ATOM 617 C C . VAL A 1 80 ? 8.375 12.133 -12.938 1 51.97 80 VAL A C 1
ATOM 619 O O . VAL A 1 80 ? 9.148 12.445 -13.844 1 51.97 80 VAL A O 1
ATOM 622 N N . SER A 1 81 ? 8.234 10.945 -12.648 1 47 81 SER A N 1
ATOM 623 C CA . SER A 1 81 ? 8.227 10.008 -13.766 1 47 81 SER A CA 1
ATOM 624 C C . SER A 1 81 ? 6.801 9.703 -14.219 1 47 81 SER A C 1
ATOM 626 O O . SER A 1 81 ? 5.863 9.781 -13.422 1 47 81 SER A O 1
ATOM 628 N N . PRO A 1 82 ? 6.605 9.797 -15.445 1 46.06 82 PRO A N 1
ATOM 629 C CA . PRO A 1 82 ? 5.262 9.461 -15.922 1 46.06 82 PRO A CA 1
ATOM 630 C C . PRO A 1 82 ? 4.621 8.312 -15.148 1 46.06 82 PRO A C 1
ATOM 632 O O . PRO A 1 82 ? 3.395 8.242 -15.047 1 46.06 82 PRO A O 1
ATOM 635 N N . ASP A 1 83 ? 5.445 7.648 -14.531 1 42.12 83 ASP A N 1
ATOM 636 C CA . ASP A 1 83 ? 4.98 6.465 -13.812 1 42.12 83 ASP A CA 1
ATOM 637 C C . ASP A 1 83 ? 4.41 6.844 -12.445 1 42.12 83 ASP A C 1
ATOM 639 O O . ASP A 1 83 ? 3.736 6.031 -11.805 1 42.12 83 ASP A O 1
ATOM 643 N N . MET A 1 84 ? 4.82 8.016 -12.055 1 41.75 84 MET A N 1
ATOM 644 C CA . MET A 1 84 ? 4.445 8.422 -10.703 1 41.75 84 MET A CA 1
ATOM 645 C C . MET A 1 84 ? 3 8.914 -10.664 1 41.75 84 MET A C 1
ATOM 647 O O . MET A 1 84 ? 2.51 9.328 -9.609 1 41.75 84 MET A O 1
ATOM 651 N N . LEU A 1 85 ? 2.438 9.047 -11.781 1 43 85 LEU A N 1
ATOM 652 C CA . LEU A 1 85 ? 1.06 9.523 -11.742 1 43 85 LEU A CA 1
ATOM 653 C C . LEU A 1 85 ? 0.167 8.555 -10.977 1 43 85 LEU A C 1
ATOM 655 O O . LEU A 1 85 ? -0.132 7.465 -11.469 1 43 85 LEU A O 1
ATOM 659 N N . HIS A 1 86 ? 0.425 8.43 -9.648 1 45 86 HIS A N 1
ATOM 660 C CA . HIS A 1 86 ? -0.096 7.555 -8.609 1 45 86 HIS A CA 1
ATOM 661 C C . HIS A 1 86 ? -1.62 7.539 -8.609 1 45 86 HIS A C 1
ATOM 663 O O . HIS A 1 86 ? -2.258 8.594 -8.672 1 45 86 HIS A O 1
ATOM 669 N N . MET A 1 87 ? -2.193 6.727 -9.297 1 44.47 87 MET A N 1
ATOM 670 C CA . MET A 1 87 ? -3.641 6.539 -9.227 1 44.47 87 MET A CA 1
ATOM 671 C C . MET A 1 87 ? -4.113 6.473 -7.777 1 44.47 87 MET A C 1
ATOM 673 O O . MET A 1 87 ? -3.545 5.738 -6.969 1 44.47 87 MET A O 1
ATOM 677 N N . PRO A 1 88 ? -4.891 7.312 -7.383 1 48.62 88 PRO A N 1
ATOM 678 C CA . PRO A 1 88 ? -5.551 7.348 -6.074 1 48.62 88 PRO A CA 1
ATOM 679 C C . PRO A 1 88 ? -6.227 6.023 -5.723 1 48.62 88 PRO A C 1
ATOM 681 O O . PRO A 1 88 ? -6.812 5.375 -6.594 1 48.62 88 PRO A O 1
ATOM 684 N N . LEU A 1 89 ? -5.738 5.32 -4.734 1 58.47 89 LEU A N 1
ATOM 685 C CA . LEU A 1 89 ? -6.531 4.242 -4.148 1 58.47 89 LEU A CA 1
ATOM 686 C C . LEU A 1 89 ? -7.93 4.734 -3.787 1 58.47 89 LEU A C 1
ATOM 688 O O . LEU A 1 89 ? -8.086 5.809 -3.201 1 58.47 89 LEU A O 1
ATOM 692 N N . THR A 1 90 ? -9.016 4.281 -4.508 1 51.91 90 THR A N 1
ATOM 693 C CA . THR A 1 90 ? -10.359 4.777 -4.258 1 51.91 90 THR A CA 1
ATOM 694 C C . THR A 1 90 ? -11.234 3.689 -3.639 1 51.91 90 THR A C 1
ATOM 696 O O . THR A 1 90 ? -11.023 2.502 -3.895 1 51.91 90 THR A O 1
ATOM 699 N N . LEU A 1 91 ? -11.961 4.008 -2.59 1 52.62 91 LEU A N 1
ATOM 700 C CA . LEU A 1 91 ? -13.031 3.189 -2.02 1 52.62 91 LEU A CA 1
ATOM 701 C C . LEU A 1 91 ? -14.398 3.783 -2.334 1 52.62 91 LEU A C 1
ATOM 703 O O . LEU A 1 91 ? -14.625 4.977 -2.119 1 52.62 91 LEU A O 1
ATOM 707 N N . ALA A 1 92 ? -15.164 2.988 -3.076 1 49.94 92 ALA A N 1
ATOM 708 C CA . ALA A 1 92 ? -16.562 3.406 -3.219 1 49.94 92 ALA A CA 1
ATOM 709 C C . ALA A 1 92 ? -17.203 3.609 -1.854 1 49.94 92 ALA A C 1
ATOM 711 O O . ALA A 1 92 ? -17.078 2.766 -0.964 1 49.94 92 ALA A O 1
ATOM 712 N N . GLY A 1 93 ? -17.859 4.844 -1.565 1 54.91 93 GLY A N 1
ATOM 713 C CA . GLY A 1 93 ? -18.484 5.133 -0.282 1 54.91 93 GLY A CA 1
ATOM 714 C C . GLY A 1 93 ? -17.484 5.414 0.817 1 54.91 93 GLY A C 1
ATOM 715 O O . GLY A 1 93 ? -17.719 5.102 1.985 1 54.91 93 GLY A O 1
ATOM 716 N N . GLY A 1 94 ? -16.422 5.785 0.613 1 59.06 94 GLY A N 1
ATOM 717 C CA . GLY A 1 94 ? -15.219 5.922 1.415 1 59.06 94 GLY A CA 1
ATOM 718 C C . GLY A 1 94 ? -15.422 6.793 2.643 1 59.06 94 GLY A C 1
ATOM 719 O O . GLY A 1 94 ? -14.648 6.711 3.6 1 59.06 94 GLY A O 1
ATOM 720 N N . ASN A 1 95 ? -16.5 7.371 2.691 1 70.94 95 ASN A N 1
ATOM 721 C CA . ASN A 1 95 ? -16.688 8.25 3.842 1 70.94 95 ASN A CA 1
ATOM 722 C C . ASN A 1 95 ? -17.625 7.637 4.875 1 70.94 95 ASN A C 1
ATOM 724 O O . ASN A 1 95 ? -17.859 8.234 5.926 1 70.94 95 ASN A O 1
ATOM 728 N N . ASP A 1 96 ? -18.047 6.484 4.613 1 82.19 96 ASP A N 1
ATOM 729 C CA . ASP A 1 96 ? -18.875 5.812 5.617 1 82.19 96 ASP A CA 1
ATOM 730 C C . ASP A 1 96 ? -18.016 4.98 6.566 1 82.19 96 ASP A C 1
ATOM 732 O O . ASP A 1 96 ? -16.797 4.922 6.414 1 82.19 96 ASP A O 1
ATOM 736 N N . PHE A 1 97 ? -18.688 4.461 7.594 1 89.38 97 PHE A N 1
ATOM 737 C CA . PHE A 1 97 ? -18 3.73 8.648 1 89.38 97 PHE A CA 1
ATOM 738 C C . PHE A 1 97 ? -17.141 2.609 8.062 1 89.38 97 PHE A C 1
ATOM 740 O O . PHE A 1 97 ? -15.969 2.475 8.398 1 89.38 97 PHE A O 1
ATOM 747 N N . ALA A 1 98 ? -17.719 1.859 7.137 1 87.81 98 ALA A N 1
ATOM 748 C CA . ALA A 1 98 ? -17.031 0.711 6.562 1 87.81 98 ALA A CA 1
ATOM 749 C C . ALA A 1 98 ? -15.812 1.156 5.758 1 87.81 98 ALA A C 1
ATOM 751 O O . ALA A 1 98 ? -14.742 0.549 5.855 1 87.81 98 ALA A O 1
ATOM 752 N N . GLY A 1 99 ? -15.969 2.16 4.949 1 86.19 99 GLY A N 1
ATOM 753 C CA . GLY A 1 99 ? -14.867 2.689 4.168 1 86.19 99 GLY A CA 1
ATOM 754 C C . GLY A 1 99 ? -13.742 3.24 5.023 1 86.19 99 GLY A C 1
ATOM 755 O O . GLY A 1 99 ? -12.562 3.006 4.734 1 86.19 99 GLY A O 1
ATOM 756 N N . LEU A 1 100 ? -14.07 3.918 6.078 1 91.25 100 LEU A N 1
ATOM 757 C CA . LEU A 1 100 ? -13.078 4.477 6.988 1 91.25 100 LEU A CA 1
ATOM 758 C C . LEU A 1 100 ? -12.328 3.373 7.727 1 91.25 100 LEU A C 1
ATOM 760 O O . LEU A 1 100 ? -11.109 3.438 7.871 1 91.25 100 LEU A O 1
ATOM 764 N N . MET A 1 101 ? -13.086 2.381 8.094 1 92.88 101 MET A N 1
ATOM 765 C CA . MET A 1 101 ? -12.461 1.257 8.789 1 92.88 101 MET A CA 1
ATOM 766 C C . MET A 1 101 ? -11.5 0.52 7.863 1 92.88 101 MET A C 1
ATOM 768 O O . MET A 1 101 ? -10.406 0.128 8.281 1 92.88 101 MET A O 1
ATOM 772 N N . ARG A 1 102 ? -11.875 0.313 6.629 1 91.06 102 ARG A N 1
ATOM 773 C CA . ARG A 1 102 ? -11.016 -0.334 5.648 1 91.06 102 ARG A CA 1
ATOM 774 C C . ARG A 1 102 ? -9.742 0.475 5.422 1 91.06 102 ARG A C 1
ATOM 776 O O . ARG A 1 102 ? -8.656 -0.092 5.285 1 91.06 102 ARG A O 1
ATOM 783 N N . THR A 1 103 ? -9.859 1.755 5.395 1 90.75 103 THR A N 1
ATOM 784 C CA . THR A 1 103 ? -8.695 2.627 5.27 1 90.75 103 THR A CA 1
ATOM 785 C C . THR A 1 103 ? -7.754 2.441 6.453 1 90.75 103 THR A C 1
ATOM 787 O O . THR A 1 103 ? -6.535 2.354 6.277 1 90.75 103 THR A O 1
ATOM 790 N N . LEU A 1 104 ? -8.281 2.332 7.676 1 94.81 104 LEU A N 1
ATOM 791 C CA . LEU A 1 104 ? -7.469 2.201 8.875 1 94.81 104 LEU A CA 1
ATOM 792 C C . LEU A 1 104 ? -6.742 0.86 8.898 1 94.81 104 LEU A C 1
ATOM 794 O O . LEU A 1 104 ? -5.629 0.76 9.422 1 94.81 104 LEU A O 1
ATOM 798 N N . GLU A 1 105 ? -7.324 -0.144 8.281 1 94.19 105 GLU A N 1
ATOM 799 C CA . GLU A 1 105 ? -6.664 -1.442 8.188 1 94.19 105 GLU A CA 1
ATOM 800 C C . GLU A 1 105 ? -5.363 -1.345 7.398 1 94.19 105 GLU A C 1
ATOM 802 O O . GLU A 1 105 ? -4.359 -1.957 7.77 1 94.19 105 GLU A O 1
ATOM 807 N N . ILE A 1 106 ? -5.387 -0.598 6.312 1 92.5 106 ILE A N 1
ATOM 808 C CA . ILE A 1 106 ? -4.184 -0.381 5.516 1 92.5 106 ILE A CA 1
ATOM 809 C C . ILE A 1 106 ? -3.184 0.457 6.309 1 92.5 106 ILE A C 1
ATOM 811 O O . ILE A 1 106 ? -1.993 0.138 6.352 1 92.5 106 ILE A O 1
ATOM 815 N N . ARG A 1 107 ? -3.662 1.517 6.93 1 94.06 107 ARG A N 1
ATOM 816 C CA . ARG A 1 107 ? -2.801 2.389 7.719 1 94.06 107 ARG A CA 1
ATOM 817 C C . ARG A 1 107 ? -2.117 1.613 8.844 1 94.06 107 ARG A C 1
ATOM 819 O O . ARG A 1 107 ? -0.94 1.84 9.133 1 94.06 107 ARG A O 1
ATOM 826 N N . ARG A 1 108 ? -2.91 0.734 9.484 1 95.19 108 ARG A N 1
ATOM 827 C CA . ARG A 1 108 ? -2.357 -0.083 10.555 1 95.19 108 ARG A CA 1
ATOM 828 C C . ARG A 1 108 ? -1.132 -0.856 10.086 1 95.19 108 ARG A C 1
ATOM 830 O O . ARG A 1 108 ? -0.09 -0.843 10.742 1 95.19 108 ARG A O 1
ATOM 837 N N . ALA A 1 109 ? -1.293 -1.487 8.969 1 94.06 109 ALA A N 1
ATOM 838 C CA . ALA A 1 109 ? -0.213 -2.295 8.414 1 94.06 109 ALA A 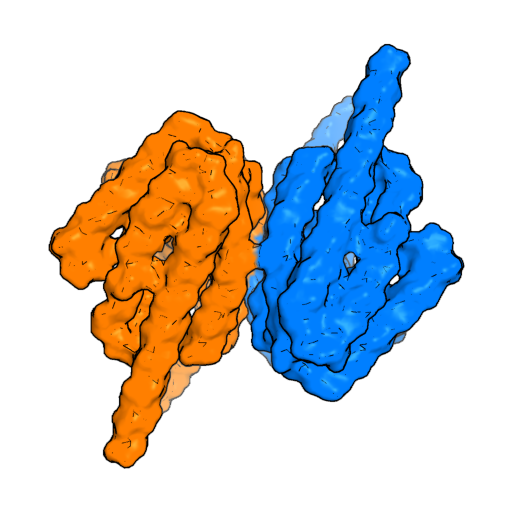CA 1
ATOM 839 C C . ALA A 1 109 ? 0.988 -1.429 8.047 1 94.06 109 ALA A C 1
ATOM 841 O O . ALA A 1 109 ? 2.107 -1.688 8.492 1 94.06 109 ALA A O 1
ATOM 842 N N . LEU A 1 110 ? 0.789 -0.382 7.352 1 93.75 110 LEU A N 1
ATOM 843 C CA . LEU A 1 110 ? 1.862 0.425 6.781 1 93.75 110 LEU A CA 1
ATOM 844 C C . LEU A 1 110 ? 2.52 1.289 7.852 1 93.75 110 LEU A C 1
ATOM 846 O O . LEU A 1 110 ? 3.746 1.405 7.895 1 93.75 110 LEU A O 1
ATOM 850 N N . GLU A 1 111 ? 1.708 1.936 8.703 1 95.69 111 GLU A N 1
ATOM 851 C CA . GLU A 1 111 ? 2.254 2.883 9.672 1 95.69 111 GLU A CA 1
ATOM 852 C C . GLU A 1 111 ? 3.08 2.166 10.742 1 95.69 111 GLU A C 1
ATOM 854 O O . GLU A 1 111 ? 4.102 2.686 11.195 1 95.69 111 GLU A O 1
ATOM 859 N N . ALA A 1 112 ? 2.598 0.99 11.133 1 96.19 112 ALA A N 1
ATOM 860 C CA . ALA A 1 112 ? 3.365 0.22 12.109 1 96.19 112 ALA A CA 1
ATOM 861 C C . ALA A 1 112 ? 4.73 -0.173 11.547 1 96.19 112 ALA A C 1
ATOM 863 O O . ALA A 1 112 ? 5.754 -0 12.211 1 96.19 112 ALA A O 1
ATOM 864 N N . GLU A 1 113 ? 4.707 -0.675 10.32 1 95.81 113 GLU A N 1
ATOM 865 C CA . GLU A 1 113 ? 5.957 -1.11 9.703 1 95.81 113 GLU A CA 1
ATOM 866 C C . GLU A 1 113 ? 6.887 0.073 9.445 1 95.81 113 GLU A C 1
ATOM 868 O O . GLU A 1 113 ? 8.086 -0.004 9.711 1 95.81 113 GLU A O 1
ATOM 873 N N . ALA A 1 114 ? 6.383 1.132 8.945 1 96.25 114 ALA A N 1
ATOM 874 C CA . ALA A 1 114 ? 7.18 2.318 8.648 1 96.25 114 ALA A CA 1
ATOM 875 C C . ALA A 1 114 ? 7.809 2.887 9.914 1 96.25 114 ALA A C 1
ATOM 877 O O . ALA A 1 114 ? 8.977 3.275 9.914 1 96.25 114 ALA A O 1
ATOM 878 N N . ALA A 1 115 ? 7.02 2.957 11.008 1 97.88 115 ALA A N 1
ATOM 879 C CA . ALA A 1 115 ? 7.539 3.471 12.273 1 97.88 115 ALA A CA 1
ATOM 880 C C . ALA A 1 115 ? 8.695 2.615 12.781 1 97.88 115 ALA A C 1
ATOM 882 O O . ALA A 1 115 ? 9.719 3.143 13.234 1 97.88 115 ALA A O 1
ATOM 883 N N . ALA A 1 116 ? 8.523 1.319 12.719 1 97.56 116 ALA A N 1
ATOM 884 C CA . ALA A 1 116 ? 9.578 0.407 13.148 1 97.56 116 ALA A CA 1
ATOM 885 C C . ALA A 1 116 ? 10.844 0.593 12.312 1 97.56 116 ALA A C 1
ATOM 887 O O . ALA A 1 116 ? 11.945 0.669 12.852 1 97.56 116 ALA A O 1
ATOM 888 N N . LEU A 1 117 ? 10.688 0.69 11 1 97 117 LEU A N 1
ATOM 889 C CA . LEU A 1 117 ? 11.82 0.858 10.102 1 97 117 LEU A CA 1
ATOM 890 C C . LEU A 1 117 ? 12.508 2.197 10.344 1 97 117 LEU A C 1
ATOM 892 O O . LEU A 1 117 ? 13.742 2.289 10.281 1 97 117 LEU A O 1
ATOM 896 N N . CYS A 1 118 ? 11.711 3.186 10.586 1 97 118 CYS A N 1
ATOM 897 C CA . CYS A 1 118 ? 12.258 4.496 10.906 1 97 118 CYS A CA 1
ATOM 898 C C . CYS A 1 118 ? 13.156 4.426 12.141 1 97 118 CYS A C 1
ATOM 900 O O . CYS A 1 118 ? 14.234 5.016 12.164 1 97 118 CYS A O 1
ATOM 902 N N . ALA A 1 119 ? 12.711 3.738 13.172 1 98.25 119 ALA A N 1
ATOM 903 C CA . ALA A 1 119 ? 13.477 3.605 14.414 1 98.25 119 ALA A CA 1
ATOM 904 C C . ALA A 1 119 ? 14.812 2.906 14.164 1 98.25 119 ALA A C 1
ATOM 906 O O . ALA A 1 119 ? 15.781 3.137 14.883 1 98.25 119 ALA A O 1
ATOM 907 N N . ILE A 1 120 ? 14.82 2.105 13.156 1 97.38 120 ILE A N 1
ATOM 908 C CA . ILE A 1 120 ? 16.031 1.357 12.82 1 97.38 120 ILE A CA 1
ATOM 909 C C . ILE A 1 120 ? 16.969 2.234 11.992 1 97.38 120 ILE A C 1
ATOM 911 O O . ILE A 1 120 ? 18.172 2.244 12.219 1 97.38 120 ILE A O 1
ATOM 915 N N . ARG A 1 121 ? 16.453 3.09 11.109 1 97.38 121 ARG A N 1
ATOM 916 C CA . ARG A 1 121 ? 17.266 3.621 10.023 1 97.38 121 ARG A CA 1
ATOM 917 C C . ARG A 1 121 ? 17.484 5.121 10.18 1 97.38 121 ARG A C 1
ATOM 919 O O . ARG A 1 121 ? 18.422 5.684 9.609 1 97.38 121 ARG A O 1
ATOM 926 N N . ALA A 1 122 ? 16.562 5.766 10.852 1 96.56 122 ALA A N 1
ATOM 927 C CA . ALA A 1 122 ? 16.609 7.223 10.891 1 96.56 122 ALA A CA 1
ATOM 928 C C . ALA A 1 122 ? 17.906 7.715 11.531 1 96.56 122 ALA A C 1
ATOM 930 O O . ALA A 1 122 ? 18.266 7.277 12.625 1 96.56 122 ALA A O 1
ATOM 931 N N . GLY A 1 123 ? 18.594 8.57 10.805 1 97.06 123 GLY A N 1
ATOM 932 C CA . GLY A 1 123 ? 19.75 9.258 11.367 1 97.06 123 GLY A CA 1
ATOM 933 C C . GLY A 1 123 ? 19.391 10.555 12.055 1 97.06 123 GLY A C 1
ATOM 934 O O . GLY A 1 123 ? 18.203 10.875 12.211 1 97.06 123 GLY A O 1
ATOM 935 N N . LYS A 1 124 ? 20.375 11.258 12.445 1 97.38 124 LYS A N 1
ATOM 936 C CA . LYS A 1 124 ? 20.188 12.492 13.211 1 97.38 124 LYS A CA 1
ATOM 937 C C . LYS A 1 124 ? 19.375 13.5 12.422 1 97.38 124 LYS A C 1
ATOM 939 O O . LYS A 1 124 ? 18.484 14.148 12.977 1 97.38 124 LYS A O 1
ATOM 944 N N . ALA A 1 125 ? 19.641 13.602 11.172 1 97.12 125 ALA A N 1
ATOM 945 C CA . ALA A 1 125 ? 18.953 14.586 10.344 1 97.12 125 ALA A CA 1
ATOM 946 C C . ALA A 1 125 ? 17.469 14.234 10.18 1 97.12 125 ALA A C 1
ATOM 948 O O . ALA A 1 125 ? 16.609 15.109 10.25 1 97.12 125 ALA A O 1
ATOM 949 N N . GLU A 1 126 ? 17.234 12.953 9.945 1 96.38 126 GLU A N 1
ATOM 950 C CA . GLU A 1 126 ? 15.852 12.492 9.797 1 96.38 126 GLU A CA 1
ATOM 951 C C . GLU A 1 126 ? 15.07 12.664 11.094 1 96.38 126 GLU A C 1
ATOM 953 O O . GLU A 1 126 ? 13.914 13.094 11.078 1 96.38 126 GLU A O 1
ATOM 958 N N . ILE A 1 127 ? 15.703 12.352 12.227 1 98.19 127 ILE A N 1
ATOM 959 C CA . ILE A 1 127 ? 15.062 12.477 13.531 1 98.19 127 ILE A CA 1
ATOM 960 C C . ILE A 1 127 ? 14.734 13.945 13.805 1 98.19 127 ILE A C 1
ATOM 962 O O . ILE A 1 127 ? 13.641 14.266 14.258 1 98.19 127 ILE A O 1
ATOM 966 N N . ALA A 1 128 ? 15.648 14.789 13.461 1 98.19 128 ALA A N 1
ATOM 967 C CA . ALA A 1 128 ? 15.43 16.219 13.648 1 98.19 128 ALA A CA 1
ATOM 968 C C . ALA A 1 128 ? 14.266 16.719 12.797 1 98.19 128 ALA A C 1
ATOM 970 O O . ALA A 1 128 ? 13.477 17.547 13.242 1 98.19 128 ALA A O 1
ATOM 971 N N . GLU A 1 129 ? 14.195 16.219 11.594 1 96.81 129 GLU A N 1
ATOM 972 C CA . GLU A 1 129 ? 13.117 16.625 10.695 1 96.81 129 GLU A CA 1
ATOM 973 C C . GLU A 1 129 ? 11.758 16.141 11.203 1 96.81 129 GLU A C 1
ATOM 975 O O . GLU A 1 129 ? 10.773 16.891 11.156 1 96.81 129 GLU A O 1
ATOM 980 N N . ILE A 1 130 ? 11.688 14.945 11.68 1 98.12 130 ILE A N 1
ATOM 981 C CA . ILE A 1 130 ? 10.445 14.414 12.234 1 98.12 130 ILE A CA 1
ATOM 982 C C . ILE A 1 130 ? 10.031 15.242 13.453 1 98.12 130 ILE A C 1
ATOM 984 O O . ILE A 1 130 ? 8.852 15.578 13.617 1 98.12 130 ILE A O 1
ATOM 988 N N . GLU A 1 131 ? 10.984 15.547 14.289 1 98.25 131 GLU A N 1
ATOM 989 C CA . GLU A 1 131 ? 10.703 16.359 15.469 1 98.25 131 GLU A CA 1
ATOM 990 C C . GLU A 1 131 ? 10.164 17.734 15.086 1 98.25 131 GLU A C 1
ATOM 992 O O . GLU A 1 131 ? 9.211 18.219 15.688 1 98.25 131 GLU A O 1
ATOM 997 N N . ARG A 1 132 ? 10.828 18.297 14.141 1 98.25 132 ARG A N 1
ATOM 998 C CA . ARG A 1 132 ? 10.391 19.609 13.672 1 98.25 132 ARG A CA 1
ATOM 999 C C . ARG A 1 132 ? 8.945 19.562 13.195 1 98.25 132 ARG A C 1
ATOM 1001 O O . ARG A 1 132 ? 8.141 20.422 13.562 1 98.25 132 ARG A O 1
ATOM 1008 N N . LYS A 1 133 ? 8.57 18.578 12.352 1 96.62 133 LYS A N 1
ATOM 1009 C CA . LYS A 1 133 ? 7.211 18.453 11.844 1 96.62 133 LYS A CA 1
ATOM 1010 C C . LYS A 1 133 ? 6.227 18.188 12.984 1 96.62 133 LYS A C 1
ATOM 1012 O O . LYS A 1 133 ? 5.098 18.688 12.961 1 96.62 133 LYS A O 1
ATOM 1017 N N . LEU A 1 134 ? 6.656 17.391 14 1 98.38 134 LEU A N 1
ATOM 1018 C CA . LEU A 1 134 ? 5.828 17.094 15.164 1 98.38 134 LEU A CA 1
ATOM 1019 C C . LEU A 1 134 ? 5.551 18.359 15.969 1 98.38 134 LEU A C 1
ATOM 1021 O O . LEU A 1 134 ? 4.414 18.609 16.375 1 98.38 134 LEU A O 1
ATOM 1025 N N . ASP A 1 135 ? 6.602 19.125 16.172 1 98.12 135 ASP A N 1
ATOM 1026 C CA . ASP A 1 135 ? 6.461 20.375 16.922 1 98.12 135 ASP A CA 1
ATOM 1027 C C . ASP A 1 135 ? 5.492 21.328 16.234 1 98.12 135 ASP A C 1
ATOM 1029 O O . ASP A 1 135 ? 4.645 21.938 16.891 1 98.12 135 ASP A O 1
ATOM 1033 N N . ILE A 1 136 ? 5.629 21.453 14.953 1 97 136 ILE A N 1
ATOM 1034 C CA . ILE A 1 136 ? 4.742 22.297 14.164 1 97 136 ILE A CA 1
ATOM 1035 C C . ILE A 1 136 ? 3.305 21.797 14.289 1 97 136 ILE A C 1
ATOM 1037 O O . ILE A 1 136 ? 2.377 22.594 14.469 1 97 136 ILE A O 1
ATOM 1041 N N . MET A 1 137 ? 3.113 20.516 14.25 1 96.88 137 MET A N 1
ATOM 1042 C CA . MET A 1 137 ? 1.795 19.906 14.359 1 96.88 137 MET A CA 1
ATOM 1043 C C . MET A 1 137 ? 1.182 20.156 15.727 1 96.88 137 MET A C 1
ATOM 1045 O O . MET A 1 137 ? 0.005 20.5 15.836 1 96.88 137 MET A O 1
ATOM 1049 N N . GLU A 1 138 ? 1.952 19.922 16.75 1 97.19 138 GLU A N 1
ATOM 1050 C CA . GLU A 1 138 ? 1.478 20.141 18.125 1 97.19 138 GLU A CA 1
ATOM 1051 C C . GLU A 1 138 ? 1.101 21.594 18.359 1 97.19 138 GLU A C 1
ATOM 1053 O O . GLU A 1 138 ? 0.096 21.891 19.016 1 97.19 138 GLU A O 1
ATOM 1058 N N . ASP A 1 139 ? 1.891 22.484 17.828 1 96.81 139 ASP A N 1
ATOM 1059 C CA . ASP A 1 139 ? 1.591 23.906 17.938 1 96.81 139 ASP A CA 1
ATOM 1060 C C . ASP A 1 139 ? 0.283 24.25 17.234 1 96.81 139 ASP A C 1
ATOM 1062 O O . ASP A 1 139 ? -0.56 24.953 17.781 1 96.81 139 ASP A O 1
ATOM 1066 N N . ALA A 1 140 ? 0.135 23.766 16.031 1 93.38 140 ALA A N 1
ATOM 1067 C CA . ALA A 1 140 ? -1.094 24 15.273 1 93.38 140 ALA A CA 1
ATOM 1068 C C . ALA A 1 140 ? -2.305 23.422 16 1 93.38 140 ALA A C 1
ATOM 1070 O O . ALA A 1 140 ? -3.361 24.062 16.062 1 93.38 140 ALA A O 1
ATOM 1071 N N . PHE A 1 141 ? -2.113 22.25 16.531 1 93.38 141 PHE A N 1
ATOM 1072 C CA . PHE A 1 141 ? -3.188 21.562 17.25 1 93.38 141 PHE A CA 1
ATOM 1073 C C . PHE A 1 141 ? -3.652 22.391 18.438 1 93.38 141 PHE A C 1
ATOM 1075 O O . PHE A 1 141 ? -4.855 22.5 18.703 1 93.38 141 PHE A O 1
ATOM 1082 N N . ARG A 1 142 ? -2.729 22.953 19.141 1 92.75 142 ARG A N 1
ATOM 1083 C CA . ARG A 1 142 ? -3.029 23.781 20.312 1 92.75 142 ARG A CA 1
ATOM 1084 C C . ARG A 1 142 ? -3.66 25.109 19.906 1 92.75 142 ARG A C 1
ATOM 1086 O O . ARG A 1 142 ? -4.609 25.562 20.547 1 92.75 142 ARG A O 1
ATOM 1093 N N . THR A 1 143 ? -3.27 25.672 18.828 1 93.31 143 THR A N 1
ATOM 1094 C CA . THR A 1 143 ? -3.646 27.031 18.469 1 93.31 143 THR A CA 1
ATOM 1095 C C . THR A 1 143 ? -4.91 27.031 17.625 1 93.31 143 THR A C 1
ATOM 1097 O O . THR A 1 143 ? -5.605 28.047 17.531 1 93.31 143 THR A O 1
ATOM 1100 N N . ARG A 1 144 ? -5.168 25.953 16.953 1 90.94 144 ARG A N 1
ATOM 1101 C CA . ARG A 1 144 ? -6.309 25.891 16.047 1 90.94 144 ARG A CA 1
ATOM 1102 C C . ARG A 1 144 ? -7.363 24.906 16.547 1 90.94 144 ARG A C 1
ATOM 1104 O O . ARG A 1 144 ? -7.977 24.188 15.75 1 90.94 144 ARG A O 1
ATOM 1111 N N . ALA A 1 145 ? -7.496 24.828 17.859 1 83.31 145 ALA A N 1
ATOM 1112 C CA . ALA A 1 145 ? -8.547 24.062 18.531 1 83.31 145 ALA A CA 1
ATOM 1113 C C . ALA A 1 145 ? -8.602 22.625 17.984 1 83.31 145 ALA A C 1
ATOM 1115 O O . ALA A 1 145 ? -9.672 22.125 17.656 1 83.31 145 ALA A O 1
ATOM 1116 N N . GLY A 1 146 ? -7.473 22.125 17.703 1 82.06 146 GLY A N 1
ATOM 1117 C CA . GLY A 1 146 ? -7.395 20.719 17.375 1 82.06 146 GLY A CA 1
ATOM 1118 C C . GLY A 1 146 ? -7.387 20.438 15.883 1 82.06 146 GLY A C 1
ATOM 1119 O O . GLY A 1 146 ? -7.504 19.297 15.461 1 82.06 146 GLY A O 1
ATOM 1120 N N . MET A 1 147 ? -7.258 21.5 15.188 1 78.62 147 MET A N 1
ATOM 1121 C CA . MET A 1 147 ? -7.227 21.328 13.734 1 78.62 147 MET A CA 1
ATOM 1122 C C . MET A 1 147 ? -5.797 21.422 13.211 1 78.62 147 MET A C 1
ATOM 1124 O O . MET A 1 147 ? -5.215 22.516 13.172 1 78.62 147 MET A O 1
ATOM 1128 N N . SER A 1 148 ? -5.207 20.297 12.891 1 89.31 148 SER A N 1
ATOM 1129 C CA . SER A 1 148 ? -3.84 20.266 12.375 1 89.31 148 SER A CA 1
ATOM 1130 C C . SER A 1 148 ? -3.689 19.234 11.266 1 89.31 148 SER A C 1
ATOM 1132 O O . SER A 1 148 ? -2.715 18.484 11.242 1 89.31 148 SER A O 1
ATOM 1134 N N . SER A 1 149 ? -4.625 19.234 10.328 1 86.12 149 SER A N 1
ATOM 1135 C CA . SER A 1 149 ? -4.715 18.188 9.32 1 86.12 149 SER A CA 1
ATOM 1136 C C . SER A 1 149 ? -3.484 18.188 8.414 1 86.12 149 SER A C 1
ATOM 1138 O O . SER A 1 149 ? -2.857 17.141 8.219 1 86.12 149 SER A O 1
ATOM 1140 N N . GLU A 1 150 ? -3.133 19.391 7.926 1 82.81 150 GLU A N 1
ATOM 1141 C CA . GLU A 1 150 ? -1.984 19.484 7.031 1 82.81 150 GLU A CA 1
ATOM 1142 C C . GLU A 1 150 ? -0.692 19.109 7.75 1 82.81 150 GLU A C 1
ATOM 1144 O O . GLU A 1 150 ? 0.164 18.422 7.188 1 82.81 150 GLU A O 1
ATOM 1149 N N . GLU A 1 151 ? -0.589 19.547 8.961 1 90.88 151 GLU A N 1
ATOM 1150 C CA . GLU A 1 151 ? 0.602 19.266 9.758 1 90.88 151 GLU A CA 1
ATOM 1151 C C . GLU A 1 151 ? 0.691 17.797 10.125 1 90.88 151 GLU A C 1
ATOM 1153 O O . GLU A 1 151 ? 1.784 17.219 10.18 1 90.88 151 GLU A O 1
ATOM 1158 N N . ASP A 1 152 ? -0.47 17.203 10.375 1 93.69 152 ASP A N 1
ATOM 1159 C CA . ASP A 1 152 ? -0.53 15.766 10.633 1 93.69 152 ASP A CA 1
ATOM 1160 C C . ASP A 1 152 ? -0.045 14.969 9.422 1 93.69 152 ASP A C 1
ATOM 1162 O O . ASP A 1 152 ? 0.736 14.031 9.562 1 93.69 152 ASP A O 1
ATOM 1166 N N . TRP A 1 153 ? -0.466 15.383 8.297 1 88.12 153 TRP A N 1
ATOM 1167 C CA . TRP A 1 153 ? -0.028 14.766 7.047 1 88.12 153 TRP A CA 1
ATOM 1168 C C . TRP A 1 153 ? 1.484 14.875 6.887 1 88.12 153 TRP A C 1
ATOM 1170 O O . TRP A 1 153 ? 2.152 13.891 6.551 1 88.12 153 TRP A O 1
ATOM 1180 N N . GLU A 1 154 ? 2.025 16 7.168 1 88 154 GLU A N 1
ATOM 1181 C CA . GLU A 1 154 ? 3.457 16.25 7.016 1 88 154 GLU A CA 1
ATOM 1182 C C . GLU A 1 154 ? 4.266 15.406 8 1 88 154 GLU A C 1
ATOM 1184 O O . GLU A 1 154 ? 5.359 14.938 7.68 1 88 154 GLU A O 1
ATOM 1189 N N . PHE A 1 155 ? 3.729 15.297 9.25 1 96.75 155 PHE A N 1
ATOM 1190 C CA . PHE A 1 155 ? 4.383 14.43 10.227 1 96.75 155 PHE A CA 1
ATOM 1191 C C . PHE A 1 155 ? 4.477 13 9.703 1 96.75 155 PHE A C 1
ATOM 1193 O O . PHE A 1 155 ? 5.551 12.398 9.727 1 96.75 155 PHE A O 1
ATOM 1200 N N . HIS A 1 156 ? 3.355 12.43 9.148 1 93.62 156 HIS A N 1
ATOM 1201 C CA . HIS A 1 156 ? 3.34 11.062 8.633 1 93.62 156 HIS A CA 1
ATOM 1202 C C . HIS A 1 156 ? 4.285 10.914 7.441 1 93.62 156 HIS A C 1
ATOM 1204 O O . HIS A 1 156 ? 5.016 9.93 7.344 1 93.62 156 HIS A O 1
ATOM 1210 N N . GLN A 1 157 ? 4.301 11.922 6.602 1 88.44 157 GLN A N 1
ATOM 1211 C CA . GLN A 1 157 ? 5.199 11.898 5.453 1 88.44 157 GLN A CA 1
ATOM 1212 C C . GLN A 1 157 ? 6.66 11.852 5.898 1 88.44 157 GLN A C 1
ATOM 1214 O O . GLN A 1 157 ? 7.473 11.133 5.32 1 88.44 157 GLN A O 1
ATOM 1219 N N . ALA A 1 158 ? 6.969 12.656 6.918 1 93.44 158 ALA A N 1
ATOM 1220 C CA . ALA A 1 158 ? 8.336 12.68 7.426 1 93.44 158 ALA A CA 1
ATOM 1221 C C . ALA A 1 158 ? 8.75 11.305 7.953 1 93.44 158 ALA A C 1
ATOM 1223 O O . ALA A 1 158 ? 9.875 10.859 7.719 1 93.44 158 ALA A O 1
ATOM 1224 N N . VAL A 1 159 ? 7.844 10.625 8.625 1 96.44 159 VAL A N 1
ATOM 1225 C CA . VAL A 1 159 ? 8.109 9.289 9.148 1 96.44 159 VAL A CA 1
ATOM 1226 C C . VAL A 1 159 ? 8.297 8.312 7.992 1 96.44 159 VAL A C 1
ATOM 1228 O O . VAL A 1 159 ? 9.242 7.52 7.988 1 96.44 159 VAL A O 1
ATOM 1231 N N . TYR A 1 160 ? 7.414 8.359 7.008 1 90.75 160 TYR A N 1
ATOM 1232 C CA . TYR A 1 160 ? 7.496 7.449 5.871 1 90.75 160 TYR A CA 1
ATOM 1233 C C . TYR A 1 160 ? 8.797 7.648 5.105 1 90.75 160 TYR A C 1
ATOM 1235 O O . TYR A 1 160 ? 9.445 6.68 4.707 1 90.75 160 TYR A O 1
ATOM 1243 N N . ARG A 1 161 ? 9.18 8.875 4.926 1 88.25 161 ARG A N 1
ATOM 1244 C CA . ARG A 1 161 ? 10.422 9.172 4.223 1 88.25 161 ARG A CA 1
ATOM 1245 C C . ARG A 1 161 ? 11.625 8.633 4.988 1 88.25 161 ARG A C 1
ATOM 1247 O O . ARG A 1 161 ? 12.547 8.07 4.391 1 88.25 161 ARG A O 1
ATOM 1254 N N . ALA A 1 162 ? 11.562 8.781 6.281 1 93.94 162 ALA A N 1
ATOM 1255 C CA . ALA A 1 162 ? 12.695 8.391 7.125 1 93.94 162 ALA A CA 1
ATOM 1256 C C . ALA A 1 162 ? 12.797 6.875 7.242 1 93.94 162 ALA A C 1
ATOM 1258 O O . ALA A 1 162 ? 13.828 6.352 7.684 1 93.94 162 ALA A O 1
ATOM 1259 N N . SER A 1 163 ? 11.742 6.176 6.824 1 93.31 163 SER A N 1
ATOM 1260 C CA . SER A 1 163 ? 11.789 4.715 6.809 1 93.31 163 SER A CA 1
ATOM 1261 C C . SER A 1 163 ? 12.836 4.207 5.824 1 93.31 163 SER A C 1
ATOM 1263 O O . SER A 1 163 ? 13.242 3.043 5.887 1 93.31 163 SER A O 1
ATOM 1265 N N . GLY A 1 164 ? 13.164 5.062 4.812 1 89.31 164 GLY A N 1
ATOM 1266 C CA . GLY A 1 164 ? 14.164 4.691 3.824 1 89.31 164 GLY A CA 1
ATOM 1267 C C . GLY A 1 164 ? 13.602 3.861 2.688 1 89.31 164 GLY A C 1
ATOM 1268 O O . GLY A 1 164 ? 14.352 3.322 1.872 1 89.31 164 GLY A O 1
ATOM 1269 N N . ASN A 1 165 ? 12.398 3.625 2.609 1 89 165 ASN A N 1
ATOM 1270 C CA . ASN A 1 165 ? 11.695 2.912 1.552 1 89 165 ASN A CA 1
ATOM 1271 C C . ASN A 1 165 ? 10.68 3.811 0.853 1 89 165 ASN A C 1
ATOM 1273 O O . ASN A 1 165 ? 9.609 4.094 1.4 1 89 165 ASN A O 1
ATOM 1277 N N . PRO A 1 166 ? 10.984 4.234 -0.327 1 82.06 166 PRO A N 1
ATOM 1278 C CA . PRO A 1 166 ? 10.133 5.211 -1.016 1 82.06 166 PRO A CA 1
ATOM 1279 C C . PRO A 1 166 ? 8.742 4.664 -1.323 1 82.06 166 PRO A C 1
ATOM 1281 O O . PRO A 1 166 ? 7.812 5.438 -1.587 1 82.06 166 PRO A O 1
ATOM 1284 N N . LEU A 1 167 ? 8.547 3.381 -1.233 1 83.44 167 LEU A N 1
ATOM 1285 C CA . LEU A 1 167 ? 7.246 2.795 -1.525 1 83.44 167 LEU A CA 1
ATOM 1286 C C . LEU A 1 167 ? 6.223 3.189 -0.466 1 83.44 167 LEU A C 1
ATOM 1288 O O . LEU A 1 167 ? 5.039 3.359 -0.772 1 83.44 167 LEU A O 1
ATOM 1292 N N . PHE A 1 168 ? 6.641 3.326 0.789 1 87.38 168 PHE A N 1
ATOM 1293 C CA . PHE A 1 168 ? 5.727 3.773 1.833 1 87.38 168 PHE A CA 1
ATOM 1294 C C . PHE A 1 168 ? 5.145 5.141 1.495 1 87.38 168 PHE A C 1
ATOM 1296 O O . PHE A 1 168 ? 3.928 5.336 1.57 1 87.38 168 PHE A O 1
ATOM 1303 N N . GLU A 1 169 ? 6.031 6.016 1.14 1 80.19 169 GLU A N 1
ATOM 1304 C CA . GLU A 1 169 ? 5.59 7.363 0.8 1 80.19 169 GLU A CA 1
ATOM 1305 C C . GLU A 1 169 ? 4.68 7.355 -0.424 1 80.19 169 GLU A C 1
ATOM 1307 O O . GLU A 1 169 ? 3.705 8.109 -0.487 1 80.19 169 GLU A O 1
ATOM 1312 N N . GLN A 1 170 ? 4.992 6.496 -1.384 1 74.88 170 GLN A N 1
ATOM 1313 C CA . GLN A 1 170 ? 4.184 6.406 -2.596 1 74.88 170 GLN A CA 1
ATOM 1314 C C . GLN A 1 170 ? 2.779 5.902 -2.283 1 74.88 170 GLN A C 1
ATOM 1316 O O . GLN A 1 170 ? 1.792 6.461 -2.766 1 74.88 170 GLN A O 1
ATOM 1321 N N . ILE A 1 171 ? 2.648 4.922 -1.478 1 82.62 171 ILE A N 1
ATOM 1322 C CA . ILE A 1 171 ? 1.361 4.309 -1.169 1 82.62 171 ILE A CA 1
ATOM 1323 C C . ILE A 1 171 ? 0.507 5.277 -0.357 1 82.62 171 ILE A C 1
ATOM 1325 O O . ILE A 1 171 ? -0.669 5.484 -0.664 1 82.62 171 ILE A O 1
ATOM 1329 N N . ILE A 1 172 ? 1.112 5.84 0.628 1 80.12 172 ILE A N 1
ATOM 1330 C CA . ILE A 1 172 ? 0.334 6.746 1.462 1 80.12 172 ILE A CA 1
ATOM 1331 C C . ILE A 1 172 ? -0.099 7.957 0.639 1 80.12 172 ILE A C 1
ATOM 1333 O O . ILE A 1 172 ? -1.187 8.5 0.848 1 80.12 172 ILE A O 1
ATOM 1337 N N . SER A 1 173 ? 0.77 8.406 -0.252 1 73.06 173 SER A N 1
ATOM 1338 C CA . SER A 1 173 ? 0.397 9.508 -1.13 1 73.06 173 SER A CA 1
ATOM 1339 C C . SER A 1 173 ? -0.769 9.125 -2.035 1 73.06 173 SER A C 1
ATOM 1341 O O . SER A 1 173 ? -1.649 9.945 -2.303 1 73.06 173 SER A O 1
ATOM 1343 N N . ALA A 1 174 ? -0.773 7.898 -2.455 1 71.31 174 ALA A N 1
ATOM 1344 C CA . ALA A 1 174 ? -1.876 7.398 -3.271 1 71.31 174 ALA A CA 1
ATOM 1345 C C . ALA A 1 174 ? -3.174 7.352 -2.471 1 71.31 174 ALA A C 1
ATOM 1347 O O . ALA A 1 174 ? -4.266 7.43 -3.039 1 71.31 174 ALA A O 1
ATOM 1348 N N . MET A 1 175 ? -3.027 7.309 -1.145 1 77.88 175 MET A N 1
ATOM 1349 C CA . MET A 1 175 ? -4.188 7.242 -0.26 1 77.88 175 MET A CA 1
ATOM 1350 C C . MET A 1 175 ? -4.492 8.609 0.34 1 77.88 175 MET A C 1
ATOM 1352 O O . MET A 1 175 ? -5.184 8.711 1.354 1 77.88 175 MET A O 1
ATOM 1356 N N . HIS A 1 176 ? -3.943 9.617 -0.195 1 74.19 176 HIS A N 1
ATOM 1357 C CA . HIS A 1 176 ? -4.051 10.953 0.378 1 74.19 176 HIS A CA 1
ATOM 1358 C C . HIS A 1 176 ? -5.504 11.312 0.667 1 74.19 176 HIS A C 1
ATOM 1360 O O . HIS A 1 176 ? -5.832 11.75 1.774 1 74.19 176 HIS A O 1
ATOM 1366 N N . GLU A 1 177 ? -6.402 11.086 -0.255 1 69.69 177 GLU A N 1
ATOM 1367 C CA . GLU A 1 177 ? -7.809 11.445 -0.071 1 69.69 177 GLU A CA 1
ATOM 1368 C C . GLU A 1 177 ? -8.453 10.602 1.028 1 69.69 177 GLU A C 1
ATOM 1370 O O . GLU A 1 177 ? -9.234 11.117 1.828 1 69.69 177 GLU A O 1
ATOM 1375 N N . LEU A 1 178 ? -8.148 9.352 1.039 1 77.81 178 LEU A N 1
ATOM 1376 C CA . LEU A 1 178 ? -8.68 8.453 2.062 1 77.81 178 LEU A CA 1
ATOM 1377 C C . LEU A 1 178 ? -8.18 8.859 3.447 1 77.81 178 LEU A C 1
ATOM 1379 O O . LEU A 1 178 ? -8.938 8.82 4.418 1 77.81 178 LEU A O 1
ATOM 1383 N N . PHE A 1 179 ? -6.941 9.297 3.457 1 79.75 179 PHE A N 1
ATOM 1384 C CA . PHE A 1 179 ? -6.34 9.766 4.699 1 79.75 179 PHE A CA 1
ATOM 1385 C C . PHE A 1 179 ? -7 11.055 5.168 1 79.75 179 PHE A C 1
ATOM 1387 O O . PHE A 1 179 ? -7.301 11.211 6.355 1 79.75 179 PHE A O 1
ATOM 1394 N N . HIS A 1 180 ? -7.301 11.953 4.289 1 78.19 180 HIS A N 1
ATOM 1395 C CA . HIS A 1 180 ? -7.816 13.281 4.609 1 78.19 180 HIS A CA 1
ATOM 1396 C C . HIS A 1 180 ? -9.25 13.203 5.113 1 78.19 180 HIS A C 1
ATOM 1398 O O . HIS A 1 180 ? -9.719 14.102 5.82 1 78.19 180 HIS A O 1
ATOM 1404 N N . ARG A 1 181 ? -9.898 12.156 4.836 1 79.38 181 ARG A N 1
ATOM 1405 C CA . ARG A 1 181 ? -11.266 11.984 5.305 1 79.38 181 ARG A CA 1
ATOM 1406 C C . ARG A 1 181 ? -11.328 11.953 6.828 1 79.38 181 ARG A C 1
ATOM 1408 O O . ARG A 1 181 ? -12.336 12.344 7.426 1 79.38 181 ARG A O 1
ATOM 1415 N N . PHE A 1 182 ? -10.32 11.547 7.402 1 84.94 182 PHE A N 1
ATOM 1416 C CA . PHE A 1 182 ? -10.281 11.43 8.852 1 84.94 182 PHE A CA 1
ATOM 1417 C C . PHE A 1 182 ? -10.203 12.805 9.508 1 84.94 182 PHE A C 1
ATOM 1419 O O . PHE A 1 182 ? -10.477 12.953 10.703 1 84.94 182 PHE A O 1
ATOM 1426 N N . TRP A 1 183 ? -9.914 13.859 8.734 1 77.56 183 TRP A N 1
ATOM 1427 C CA . TRP A 1 183 ? -9.797 15.203 9.281 1 77.56 183 TRP A CA 1
ATOM 1428 C C . TRP A 1 183 ? -11.078 16 9.055 1 77.56 183 TRP A C 1
ATOM 1430 O O . TRP A 1 183 ? -11.219 17.125 9.547 1 77.56 183 TRP A O 1
ATOM 1440 N N . GLU A 1 184 ? -12.055 15.383 8.422 1 77.69 184 GLU A N 1
ATOM 1441 C CA . GLU A 1 184 ? -13.336 16.031 8.148 1 77.69 184 GLU A CA 1
ATOM 1442 C C . GLU A 1 184 ? -14.383 15.617 9.18 1 77.69 184 GLU A C 1
ATOM 1444 O O . GLU A 1 184 ? -15.578 15.609 8.875 1 77.69 184 GLU A O 1
ATOM 1449 N N . HIS A 1 185 ? -13.969 15.289 10.359 1 76.88 185 HIS A N 1
ATOM 1450 C CA . HIS A 1 185 ? -14.852 14.914 11.461 1 76.88 185 HIS A CA 1
ATOM 1451 C C . HIS A 1 185 ? -15.805 13.797 11.055 1 76.88 185 HIS A C 1
ATOM 1453 O O . HIS A 1 185 ? -17.016 13.977 11.047 1 76.88 185 HIS A O 1
ATOM 1459 N N . PRO A 1 186 ? -15.227 12.695 10.836 1 76.94 186 PRO A N 1
ATOM 1460 C CA . PRO A 1 186 ? -16.047 11.586 10.359 1 76.94 186 PRO A CA 1
ATOM 1461 C C . PRO A 1 186 ? -17.141 11.18 11.359 1 76.94 186 PRO A C 1
ATOM 1463 O O . PRO A 1 186 ? -16.906 11.234 12.57 1 76.94 186 PRO A O 1
ATOM 1466 N N . LEU A 1 187 ? -18.328 10.906 10.789 1 77.62 187 LEU A N 1
ATOM 1467 C CA . LEU A 1 187 ? -19.469 10.367 11.516 1 77.62 187 LEU A CA 1
ATOM 1468 C C . LEU A 1 187 ? -19.922 11.328 12.609 1 77.62 187 LEU A C 1
ATOM 1470 O O . LEU A 1 187 ? -20.469 10.898 13.633 1 77.62 187 LEU A O 1
ATOM 1474 N N . GLY A 1 188 ? -19.469 12.609 12.547 1 78.88 188 GLY A N 1
ATOM 1475 C CA . GLY A 1 188 ? -19.984 13.648 13.422 1 78.88 188 GLY A CA 1
ATOM 1476 C C . GLY A 1 188 ? -19.25 13.727 14.75 1 78.88 188 GLY A C 1
ATOM 1477 O O . GLY A 1 188 ? -19.703 14.398 15.68 1 78.88 188 GLY A O 1
ATOM 1478 N N . VAL A 1 189 ? -18.25 12.992 14.867 1 83.25 189 VAL A N 1
ATOM 1479 C CA . VAL A 1 189 ? -17.469 13.055 16.094 1 83.25 189 VAL A CA 1
ATOM 1480 C C . VAL A 1 189 ? -16.719 14.383 16.172 1 83.25 189 VAL A C 1
ATOM 1482 O O . VAL A 1 189 ? -15.789 14.617 15.391 1 83.25 189 VAL A O 1
ATOM 1485 N N . ARG A 1 190 ? -17.031 15.242 17.031 1 81.19 190 ARG A N 1
ATOM 1486 C CA . ARG A 1 190 ? -16.516 16.609 17.125 1 81.19 190 ARG A CA 1
ATOM 1487 C C . ARG A 1 190 ? -15.047 16.609 17.516 1 81.19 190 ARG A C 1
ATOM 1489 O O . ARG A 1 190 ? -14.266 17.406 17 1 81.19 190 ARG A O 1
ATOM 1496 N N . ASP A 1 191 ? -14.656 15.742 18.406 1 88.25 191 ASP A N 1
ATOM 1497 C CA . ASP A 1 191 ? -13.266 15.711 18.859 1 88.25 191 ASP A CA 1
ATOM 1498 C C . ASP A 1 191 ? -12.516 14.531 18.25 1 88.25 191 ASP A C 1
ATOM 1500 O O . ASP A 1 191 ? -11.688 13.906 18.922 1 88.25 191 ASP A O 1
ATOM 1504 N N . PHE A 1 192 ? -12.914 14.203 17.062 1 89.12 192 PHE A N 1
ATOM 1505 C CA . PHE A 1 192 ? -12.281 13.094 16.375 1 89.12 192 PHE A CA 1
ATOM 1506 C C . PHE A 1 192 ? -10.773 13.289 16.297 1 89.12 192 PHE A C 1
ATOM 1508 O O . PHE A 1 192 ? -10.297 14.367 15.922 1 89.12 192 PHE A O 1
ATOM 1515 N N . GLY A 1 193 ? -10.062 12.336 16.75 1 91 193 GLY A N 1
ATOM 1516 C CA . GLY A 1 193 ? -8.609 12.359 16.641 1 91 193 GLY A CA 1
ATOM 1517 C C . GLY A 1 193 ? -7.93 12.953 17.859 1 91 193 GLY A C 1
ATOM 1518 O O . GLY A 1 193 ? -6.715 12.828 18.016 1 91 193 GLY A O 1
ATOM 1519 N N . HIS A 1 194 ? -8.664 13.578 18.781 1 93.62 194 HIS A N 1
ATOM 1520 C CA . HIS A 1 194 ? -8.062 14.203 19.969 1 93.62 194 HIS A CA 1
ATOM 1521 C C . HIS A 1 194 ? -7.441 13.156 20.891 1 93.62 194 HIS A C 1
ATOM 1523 O O . HIS A 1 194 ? -6.355 13.367 21.422 1 93.62 194 HIS A O 1
ATOM 1529 N N . ALA A 1 195 ? -8.141 12.039 21.031 1 94.19 195 ALA A N 1
ATOM 1530 C CA . ALA A 1 195 ? -7.668 11 21.953 1 94.19 195 ALA A CA 1
ATOM 1531 C C . ALA A 1 195 ? -6.387 10.359 21.422 1 94.19 195 ALA A C 1
ATOM 1533 O O . ALA A 1 195 ? -5.539 9.922 22.219 1 94.19 195 ALA A O 1
ATOM 1534 N N . SER A 1 196 ? -6.23 10.32 20.094 1 95.88 196 SER A N 1
ATOM 1535 C CA . SER A 1 196 ? -5.07 9.656 19.516 1 95.88 196 SER A CA 1
ATOM 1536 C C . SER A 1 196 ? -3.91 10.633 19.328 1 95.88 196 SER A C 1
ATOM 1538 O O . SER A 1 196 ? -2.768 10.211 19.141 1 95.88 196 SER A O 1
ATOM 1540 N N . PHE A 1 197 ? -4.094 11.914 19.484 1 96.31 197 PHE A N 1
ATOM 1541 C CA . PHE A 1 197 ? -3.139 12.953 19.125 1 96.31 197 PHE A CA 1
ATOM 1542 C C . PHE A 1 197 ? -1.849 12.805 19.922 1 96.31 197 PHE A C 1
ATOM 1544 O O . PHE A 1 197 ? -0.752 12.898 19.375 1 96.31 197 PHE A O 1
ATOM 1551 N N . PRO A 1 198 ? -1.863 12.445 21.234 1 96.56 198 PRO A N 1
ATOM 1552 C CA . PRO A 1 198 ? -0.636 12.367 22.031 1 96.56 198 PRO A CA 1
ATOM 1553 C C . PRO A 1 198 ? 0.288 11.234 21.594 1 96.56 198 PRO A C 1
ATOM 1555 O O . PRO A 1 198 ? 1.49 11.273 21.859 1 96.56 198 PRO A O 1
ATOM 1558 N N . TYR A 1 199 ? -0.234 10.32 20.844 1 97.81 199 TYR A N 1
ATOM 1559 C CA . TYR A 1 199 ? 0.557 9.148 20.484 1 97.81 199 TYR A CA 1
ATOM 1560 C C . TYR A 1 199 ? 1.55 9.484 19.375 1 97.81 199 TYR A C 1
ATOM 1562 O O . TYR A 1 199 ? 2.508 8.742 19.141 1 97.81 199 TYR A O 1
ATOM 1570 N N . HIS A 1 200 ? 1.327 10.633 18.656 1 98.19 200 HIS A N 1
ATOM 1571 C CA . HIS A 1 200 ? 2.35 11.07 17.719 1 98.19 200 HIS A CA 1
ATOM 1572 C C . HIS A 1 200 ? 3.672 11.344 18.422 1 98.19 200 HIS A C 1
ATOM 1574 O O . HIS A 1 200 ? 4.734 10.945 17.938 1 98.19 200 HIS A O 1
ATOM 1580 N N . ARG A 1 201 ? 3.58 11.891 19.609 1 98.56 201 ARG A N 1
ATOM 1581 C CA . ARG A 1 201 ? 4.781 12.18 20.391 1 98.56 201 ARG A CA 1
ATOM 1582 C C . ARG A 1 201 ? 5.426 10.891 20.891 1 98.56 201 ARG A C 1
ATOM 1584 O O . ARG A 1 201 ? 6.648 10.75 20.859 1 98.56 201 ARG A O 1
ATOM 1591 N N . THR A 1 202 ? 4.617 9.961 21.344 1 98.69 202 THR A N 1
ATOM 1592 C CA . THR A 1 202 ? 5.195 8.727 21.859 1 98.69 202 THR A CA 1
ATOM 1593 C C . THR A 1 202 ? 5.801 7.898 20.734 1 98.69 202 THR A C 1
ATOM 1595 O O . THR A 1 202 ? 6.805 7.211 20.922 1 98.69 202 THR A O 1
ATOM 1598 N N . ILE A 1 203 ? 5.215 7.93 19.516 1 98.69 203 ILE A N 1
ATOM 1599 C CA . ILE A 1 203 ? 5.816 7.297 18.359 1 98.69 203 ILE A CA 1
ATOM 1600 C C . ILE A 1 203 ? 7.188 7.91 18.078 1 98.69 203 ILE A C 1
ATOM 1602 O O . ILE A 1 203 ? 8.18 7.188 17.922 1 98.69 203 ILE A O 1
ATOM 1606 N N . PHE A 1 204 ? 7.25 9.281 18.109 1 98.75 204 PHE A N 1
ATOM 1607 C CA . PHE A 1 204 ? 8.516 9.969 17.891 1 98.75 204 PHE A CA 1
ATOM 1608 C C . PHE A 1 204 ? 9.555 9.555 18.922 1 98.75 204 PHE A C 1
ATOM 1610 O O . PHE A 1 204 ? 10.703 9.281 18.594 1 98.75 204 PHE A O 1
ATOM 1617 N N . ASP A 1 205 ? 9.094 9.492 20.188 1 98.81 205 ASP A N 1
ATOM 1618 C CA . ASP A 1 205 ? 10.008 9.156 21.266 1 98.81 205 ASP A CA 1
ATOM 1619 C C . ASP A 1 205 ? 10.625 7.781 21.062 1 98.81 205 ASP A C 1
ATOM 1621 O O . ASP A 1 205 ? 11.82 7.586 21.312 1 98.81 205 ASP A O 1
ATOM 1625 N N . ARG A 1 206 ? 9.836 6.844 20.594 1 98.81 206 ARG A N 1
ATOM 1626 C CA . ARG A 1 206 ? 10.336 5.496 20.359 1 98.81 206 ARG A CA 1
ATOM 1627 C C . ARG A 1 206 ? 11.258 5.457 19.141 1 98.81 206 ARG A C 1
ATOM 1629 O O . ARG A 1 206 ? 12.242 4.715 19.125 1 98.81 206 ARG A O 1
ATOM 1636 N N . ILE A 1 207 ? 10.961 6.254 18.094 1 98.69 207 ILE A N 1
ATOM 1637 C CA . ILE A 1 207 ? 11.828 6.363 16.922 1 98.69 207 ILE A CA 1
ATOM 1638 C C . ILE A 1 207 ? 13.172 6.961 17.328 1 98.69 207 ILE A C 1
ATOM 1640 O O . ILE A 1 207 ? 14.227 6.414 16.984 1 98.69 207 ILE A O 1
ATOM 1644 N N . ALA A 1 208 ? 13.133 8.016 18.109 1 98.62 208 ALA A N 1
ATOM 1645 C CA . ALA A 1 208 ? 14.344 8.703 18.547 1 98.62 208 ALA A CA 1
ATOM 1646 C C . ALA A 1 208 ? 15.188 7.801 19.438 1 98.62 208 ALA A C 1
ATOM 1648 O O . ALA A 1 208 ? 16.422 7.898 19.438 1 98.62 208 ALA A O 1
ATOM 1649 N N . ALA A 1 209 ? 14.555 6.898 20.141 1 98.56 209 ALA A N 1
ATOM 1650 C CA . ALA A 1 209 ? 15.234 5.965 21.031 1 98.56 209 ALA A CA 1
ATOM 1651 C C . ALA A 1 209 ? 15.727 4.738 20.266 1 98.56 209 ALA A C 1
ATOM 1653 O O . ALA A 1 209 ? 16.312 3.828 20.859 1 98.56 209 ALA A O 1
ATOM 1654 N N . HIS A 1 210 ? 15.43 4.652 19 1 98.38 210 HIS A N 1
ATOM 1655 C CA . HIS A 1 210 ? 15.789 3.51 18.172 1 98.38 210 HIS A CA 1
ATOM 1656 C C . HIS A 1 210 ? 15.227 2.213 18.75 1 98.38 210 HIS A C 1
ATOM 1658 O O . HIS A 1 210 ? 15.945 1.223 18.875 1 98.38 210 HIS A O 1
ATOM 1664 N N . ASP A 1 211 ? 13.984 2.316 19.125 1 98.62 211 ASP A N 1
ATOM 1665 C CA . ASP A 1 211 ? 13.203 1.194 19.641 1 98.62 211 ASP A CA 1
ATOM 1666 C C . ASP A 1 211 ? 12.125 0.773 18.641 1 98.62 211 ASP A C 1
ATOM 1668 O O . ASP A 1 211 ? 10.961 1.151 18.781 1 98.62 211 ASP A O 1
ATOM 1672 N N . PRO A 1 212 ? 12.484 -0.132 17.688 1 98.12 212 PRO A N 1
ATOM 1673 C CA . PRO A 1 212 ? 11.539 -0.477 16.625 1 98.12 212 PRO A CA 1
ATOM 1674 C C . PRO A 1 212 ? 10.273 -1.14 17.156 1 98.12 212 PRO A C 1
ATOM 1676 O O . PRO A 1 212 ? 9.172 -0.853 16.672 1 98.12 212 PRO A O 1
ATOM 1679 N N . ASP A 1 213 ? 10.391 -2.014 18.141 1 97.94 213 ASP A N 1
ATOM 1680 C CA . ASP A 1 213 ? 9.211 -2.67 18.688 1 97.94 213 ASP A CA 1
ATOM 1681 C C . ASP A 1 213 ? 8.297 -1.661 19.391 1 97.94 213 ASP A C 1
ATOM 1683 O O . ASP A 1 213 ? 7.078 -1.723 19.25 1 97.94 213 ASP A O 1
ATOM 1687 N N . GLY A 1 214 ? 8.922 -0.79 20.125 1 98.5 214 GLY A N 1
ATOM 1688 C CA . GLY A 1 214 ? 8.156 0.268 20.766 1 98.5 214 GLY A CA 1
ATOM 1689 C C . GLY A 1 214 ? 7.477 1.191 19.766 1 98.5 214 GLY A C 1
ATOM 1690 O O . GLY A 1 214 ? 6.316 1.571 19.953 1 98.5 214 GLY A O 1
ATOM 1691 N N . ALA A 1 215 ? 8.164 1.595 18.688 1 98.69 215 ALA A N 1
ATOM 1692 C CA . ALA A 1 215 ? 7.602 2.457 17.656 1 98.69 215 ALA A CA 1
ATOM 1693 C C . ALA A 1 215 ? 6.395 1.802 16.984 1 98.69 215 ALA A C 1
ATOM 1695 O O . ALA A 1 215 ? 5.359 2.443 16.797 1 98.69 215 ALA A O 1
ATOM 1696 N N . ARG A 1 216 ? 6.547 0.52 16.703 1 97.81 216 ARG A N 1
ATOM 1697 C CA . ARG A 1 216 ? 5.441 -0.251 16.156 1 97.81 216 ARG A CA 1
ATOM 1698 C C . ARG A 1 216 ? 4.242 -0.246 17.094 1 97.81 216 ARG A C 1
ATOM 1700 O O . ARG A 1 216 ? 3.113 0.012 16.672 1 97.81 216 ARG A O 1
ATOM 1707 N N . ALA A 1 217 ? 4.504 -0.557 18.328 1 97.94 217 ALA A N 1
ATOM 1708 C CA . ALA A 1 217 ? 3.434 -0.667 19.312 1 97.94 217 ALA A CA 1
ATOM 1709 C C . ALA A 1 217 ? 2.691 0.658 19.469 1 97.94 217 ALA A C 1
ATOM 1711 O O . ALA A 1 217 ? 1.463 0.68 19.578 1 97.94 217 ALA A O 1
ATOM 1712 N N . GLU A 1 218 ? 3.41 1.737 19.5 1 98.56 218 GLU A N 1
ATOM 1713 C CA . GLU A 1 218 ? 2.779 3.045 19.656 1 98.56 218 GLU A CA 1
ATOM 1714 C C . GLU A 1 218 ? 1.983 3.424 18.406 1 98.56 218 GLU A C 1
ATOM 1716 O O . GLU A 1 218 ? 0.927 4.051 18.5 1 98.56 218 GLU A O 1
ATOM 1721 N N . ALA A 1 219 ? 2.486 3.119 17.219 1 98.19 219 ALA A N 1
ATOM 1722 C CA . ALA A 1 219 ? 1.736 3.361 15.992 1 98.19 219 ALA A CA 1
ATOM 1723 C C . ALA A 1 219 ? 0.419 2.592 15.984 1 98.19 219 ALA A C 1
ATOM 1725 O O . ALA A 1 219 ? -0.624 3.133 15.609 1 98.19 219 ALA A O 1
ATOM 1726 N N . LEU A 1 220 ? 0.5 1.339 16.438 1 97.25 220 LEU A N 1
ATOM 1727 C CA . LEU A 1 220 ? -0.698 0.507 16.516 1 97.25 220 LEU A CA 1
ATOM 1728 C C . LEU A 1 220 ? -1.688 1.063 17.531 1 97.25 220 LEU A C 1
ATOM 1730 O O . LEU A 1 220 ? -2.9 1.029 17.297 1 97.25 220 LEU A O 1
ATOM 1734 N N . LYS A 1 221 ? -1.147 1.54 18.609 1 97.94 221 LYS A N 1
ATOM 1735 C CA . LYS A 1 221 ? -1.998 2.158 19.625 1 97.94 221 LYS A CA 1
ATOM 1736 C C . LYS A 1 221 ? -2.721 3.381 19.062 1 97.94 221 LYS A C 1
ATOM 1738 O O . LYS A 1 221 ? -3.9 3.594 19.344 1 97.94 221 LYS A O 1
ATOM 1743 N N . LEU A 1 222 ? -2.006 4.211 18.359 1 98.06 222 LEU A N 1
ATOM 1744 C CA . LEU A 1 222 ? -2.598 5.387 17.734 1 98.06 222 LEU A CA 1
ATOM 1745 C C . LEU A 1 222 ? -3.76 4.992 16.828 1 98.06 222 LEU A C 1
ATOM 1747 O O . LEU A 1 222 ? -4.863 5.531 16.953 1 98.06 222 LEU A O 1
ATOM 1751 N N . ILE A 1 223 ? -3.566 4.051 15.961 1 97.5 223 ILE A N 1
ATOM 1752 C CA . ILE A 1 223 ? -4.578 3.631 14.992 1 97.5 223 ILE A CA 1
ATOM 1753 C C . ILE A 1 223 ? -5.77 3.02 15.727 1 97.5 223 ILE A C 1
ATOM 1755 O O . ILE A 1 223 ? -6.922 3.264 15.367 1 97.5 223 ILE A O 1
ATOM 1759 N N . ALA A 1 224 ? -5.492 2.18 16.781 1 97.12 224 ALA A N 1
ATOM 1760 C CA . ALA A 1 224 ? -6.562 1.579 17.578 1 97.12 224 ALA A CA 1
ATOM 1761 C C . ALA A 1 224 ? -7.441 2.65 18.219 1 97.12 224 ALA A C 1
ATOM 1763 O O . ALA A 1 224 ? -8.664 2.484 18.312 1 97.12 224 ALA A O 1
ATOM 1764 N N . THR A 1 225 ? -6.844 3.689 18.656 1 97.31 225 THR A N 1
ATOM 1765 C CA . THR A 1 225 ? -7.582 4.789 19.281 1 97.31 225 THR A CA 1
ATOM 1766 C C . THR A 1 225 ? -8.453 5.496 18.25 1 97.31 225 THR A C 1
ATOM 1768 O O . THR A 1 225 ? -9.586 5.879 18.547 1 97.31 225 THR A O 1
ATOM 1771 N N . VAL A 1 226 ? -7.949 5.703 17.016 1 96 226 VAL A N 1
ATOM 1772 C CA . VAL A 1 226 ? -8.727 6.293 15.93 1 96 226 VAL A CA 1
ATOM 1773 C C . VAL A 1 226 ? -9.906 5.383 15.578 1 96 226 VAL A C 1
ATOM 1775 O O . VAL A 1 226 ? -11.008 5.859 15.305 1 96 226 VAL A O 1
ATOM 1778 N N . GLU A 1 227 ? -9.695 4.051 15.578 1 95.69 227 GLU A N 1
ATOM 1779 C CA . GLU A 1 227 ? -10.773 3.092 15.352 1 95.69 227 GLU A CA 1
ATOM 1780 C C . GLU A 1 227 ? -11.867 3.23 16.406 1 95.69 227 GLU A C 1
ATOM 1782 O O . GLU A 1 227 ? -13.062 3.156 16.094 1 95.69 227 GLU A O 1
ATOM 1787 N N . ASP A 1 228 ? -11.422 3.408 17.594 1 95.5 228 ASP A N 1
ATOM 1788 C CA . ASP A 1 228 ? -12.375 3.584 18.688 1 95.5 228 ASP A CA 1
ATOM 1789 C C . ASP A 1 228 ? -13.219 4.844 18.484 1 95.5 228 ASP A C 1
ATOM 1791 O O . ASP A 1 228 ? -14.406 4.859 18.797 1 95.5 228 ASP A O 1
ATOM 1795 N N . ASP A 1 229 ? -12.625 5.914 18.016 1 93.62 229 ASP A N 1
ATOM 1796 C CA . ASP A 1 229 ? -13.367 7.129 17.688 1 93.62 229 ASP A CA 1
ATOM 1797 C C . ASP A 1 229 ? -14.445 6.852 16.641 1 93.62 229 ASP A C 1
ATOM 1799 O O . ASP A 1 229 ? -15.562 7.348 16.75 1 93.62 229 ASP A O 1
ATOM 1803 N N . LEU A 1 230 ? -14.062 6.113 15.633 1 92.94 230 LEU A N 1
ATOM 1804 C CA . LEU A 1 230 ? -15.008 5.789 14.57 1 92.94 230 LEU A CA 1
ATOM 1805 C C . LEU A 1 230 ? -16.188 4.977 15.117 1 92.94 230 LEU A C 1
ATOM 1807 O O . LEU A 1 230 ? -17.328 5.227 14.758 1 92.94 230 LEU A O 1
ATOM 1811 N N . LYS A 1 231 ? -15.859 4.035 15.992 1 94 231 LYS A N 1
ATOM 1812 C CA . LYS A 1 231 ? -16.906 3.195 16.578 1 94 231 LYS A CA 1
ATOM 1813 C C . LYS A 1 231 ? -17.844 4.02 17.453 1 94 231 LYS A C 1
ATOM 1815 O O . LYS A 1 231 ? -19.062 3.807 17.422 1 94 231 LYS A O 1
ATOM 1820 N N . ARG A 1 232 ? -17.25 4.883 18.141 1 90.88 232 ARG A N 1
ATOM 1821 C CA . ARG A 1 232 ? -18.062 5.777 18.953 1 90.88 232 ARG A CA 1
ATOM 1822 C C . ARG A 1 232 ? -18.969 6.629 18.094 1 90.88 232 ARG A C 1
ATOM 1824 O O . ARG A 1 232 ? -20.156 6.809 18.406 1 90.88 232 ARG A O 1
ATOM 1831 N N . GLY A 1 233 ? -18.438 7.207 17.062 1 89.19 233 GLY A N 1
ATOM 1832 C CA . GLY A 1 233 ? -19.25 7.996 16.141 1 89.19 233 GLY A CA 1
ATOM 1833 C C . GLY A 1 233 ? -20.375 7.207 15.508 1 89.19 233 GLY A C 1
ATOM 1834 O O . GLY A 1 233 ? -21.5 7.695 15.414 1 89.19 233 GLY A O 1
ATOM 1835 N N . ALA A 1 234 ? -20.125 6.008 15.07 1 89.19 234 ALA A N 1
ATOM 1836 C CA . ALA A 1 234 ? -21.125 5.148 14.453 1 89.19 234 ALA A CA 1
ATOM 1837 C C . ALA A 1 234 ? -22.234 4.801 15.438 1 89.19 234 ALA A C 1
ATOM 1839 O O . ALA A 1 234 ? -23.406 4.754 15.07 1 89.19 234 ALA A O 1
ATOM 1840 N N . ALA A 1 235 ? -21.844 4.582 16.625 1 88.44 235 ALA A N 1
ATOM 1841 C CA . ALA A 1 235 ? -22.797 4.262 17.672 1 88.44 235 ALA A CA 1
ATOM 1842 C C . ALA A 1 235 ? -23.734 5.445 17.953 1 88.44 235 ALA A C 1
ATOM 1844 O O . ALA A 1 235 ? -24.938 5.266 18.141 1 88.44 235 ALA A O 1
ATOM 1845 N N . ASN A 1 236 ? -23.156 6.57 17.906 1 83.88 236 ASN A N 1
ATOM 1846 C CA . ASN A 1 236 ? -23.938 7.781 18.141 1 83.88 236 ASN A CA 1
ATOM 1847 C C . ASN A 1 236 ? -24.938 8.031 17.016 1 83.88 236 ASN A C 1
ATOM 1849 O O . ASN A 1 236 ? -26.047 8.5 17.266 1 83.88 236 ASN A O 1
ATOM 1853 N N . LEU A 1 237 ? -24.562 7.773 15.82 1 79.88 237 LEU A N 1
ATOM 1854 C CA . LEU A 1 237 ? -25.438 7.973 14.672 1 79.88 237 LEU A CA 1
ATOM 1855 C C . LEU A 1 237 ? -26.594 6.973 14.688 1 79.88 237 LEU A C 1
ATOM 1857 O O . LEU A 1 237 ? -27.719 7.316 14.336 1 79.88 237 LEU A O 1
ATOM 1861 N N . LYS A 1 238 ? -26.391 5.762 15.016 1 77.94 238 LYS A N 1
ATOM 1862 C CA . LYS A 1 238 ? -27.438 4.75 15.109 1 77.94 238 LYS A CA 1
ATOM 1863 C C . LYS A 1 238 ? -28.469 5.109 16.188 1 77.94 238 LYS A C 1
ATOM 1865 O O . LYS A 1 238 ? -29.672 4.867 16.016 1 77.94 238 LYS A O 1
ATOM 1870 N N . LEU A 1 239 ? -27.969 5.695 17.156 1 72.5 239 LEU A N 1
ATOM 1871 C CA . LEU A 1 239 ? -28.859 6.125 18.234 1 72.5 239 LEU A CA 1
ATOM 1872 C C . LEU A 1 239 ? -29.703 7.312 17.797 1 72.5 239 LEU A C 1
ATOM 1874 O O . LEU A 1 239 ? -30.875 7.43 18.188 1 72.5 239 LEU A O 1
ATOM 1878 N N . SER A 1 240 ? -29.188 8.102 17.031 1 70.25 240 SER A N 1
ATOM 1879 C CA . SER A 1 240 ? -29.922 9.266 16.562 1 70.25 240 SER A CA 1
ATOM 1880 C C . SER A 1 240 ? -30.969 8.883 15.531 1 70.25 240 SER A C 1
ATOM 1882 O O . SER A 1 240 ? -32 9.539 15.414 1 70.25 240 SER A O 1
ATOM 1884 N N . ASP A 1 241 ? -30.812 7.836 14.719 1 64.56 241 ASP A N 1
ATOM 1885 C CA . ASP A 1 241 ? -31.781 7.355 13.727 1 64.56 241 ASP A CA 1
ATOM 1886 C C . ASP A 1 241 ? -32.969 6.684 14.406 1 64.56 241 ASP A C 1
ATOM 1888 O O . ASP A 1 241 ? -34.062 6.625 13.828 1 64.56 241 ASP A O 1
ATOM 1892 N N . ARG A 1 242 ? -32.812 6.168 15.578 1 58.47 242 ARG A N 1
ATOM 1893 C CA . ARG A 1 242 ? -33.906 5.527 16.297 1 58.47 242 ARG A CA 1
ATOM 1894 C C . ARG A 1 242 ? -34.781 6.562 17 1 58.47 242 ARG A C 1
ATOM 1896 O O . ARG A 1 242 ? -35.906 6.254 17.422 1 58.47 242 ARG A O 1
ATOM 1903 N N . ARG A 1 243 ? -34.375 7.734 17.078 1 45.75 243 ARG A N 1
ATOM 1904 C CA . ARG A 1 243 ? -35.25 8.758 17.641 1 45.75 243 ARG A CA 1
ATOM 1905 C C . ARG A 1 243 ? -36.031 9.461 16.547 1 45.75 243 ARG A C 1
ATOM 1907 O O . ARG A 1 243 ? -35.562 9.586 15.422 1 45.75 243 ARG A O 1
ATOM 1914 N N . MET B 1 1 ? 28.25 3.453 -33.594 1 21.5 1 MET B N 1
ATOM 1915 C CA . MET B 1 1 ? 27.766 2.461 -32.656 1 21.5 1 MET B CA 1
ATOM 1916 C C . MET B 1 1 ? 26.5 2.953 -31.938 1 21.5 1 MET B C 1
ATOM 1918 O O . MET B 1 1 ? 26.547 3.939 -31.203 1 21.5 1 MET B O 1
ATOM 1922 N N . THR B 1 2 ? 25.297 2.975 -32.5 1 26.39 2 THR B N 1
ATOM 1923 C CA . THR B 1 2 ? 24.188 3.92 -32.5 1 26.39 2 THR B CA 1
ATOM 1924 C C . THR B 1 2 ? 23.359 3.779 -31.219 1 26.39 2 THR B C 1
ATOM 1926 O O . THR B 1 2 ? 22.875 2.691 -30.906 1 26.39 2 THR B O 1
ATOM 1929 N N . ASP B 1 3 ? 23.75 4.336 -30.125 1 24.38 3 ASP B N 1
ATOM 1930 C CA . ASP B 1 3 ? 23.469 4.348 -28.688 1 24.38 3 ASP B CA 1
ATOM 1931 C C . ASP B 1 3 ? 21.984 4.527 -28.422 1 24.38 3 ASP B C 1
ATOM 1933 O O . ASP B 1 3 ? 21.438 5.613 -28.625 1 24.38 3 ASP B O 1
ATOM 1937 N N . PHE B 1 4 ? 21.141 3.627 -29.031 1 25.48 4 PHE B N 1
ATOM 1938 C CA . PHE B 1 4 ? 19.672 3.645 -29.078 1 25.48 4 PHE B CA 1
ATOM 1939 C C . PHE B 1 4 ? 19.094 3.811 -27.672 1 25.48 4 PHE B C 1
ATOM 1941 O O . PHE B 1 4 ? 19.359 2.996 -26.781 1 25.48 4 PHE B O 1
ATOM 1948 N N . LEU B 1 5 ? 19.094 4.992 -27.172 1 28.83 5 LEU B N 1
ATOM 1949 C CA . LEU B 1 5 ? 18.547 5.398 -25.891 1 28.83 5 LEU B CA 1
ATOM 1950 C C . LEU B 1 5 ? 17.188 4.738 -25.641 1 28.83 5 LEU B C 1
ATOM 1952 O O . LEU B 1 5 ? 16.328 4.734 -26.516 1 28.83 5 LEU B O 1
ATOM 1956 N N . PRO B 1 6 ? 17.078 3.77 -24.922 1 31.11 6 PRO B N 1
ATOM 1957 C CA . PRO B 1 6 ? 15.906 2.898 -24.797 1 31.11 6 PRO B CA 1
ATOM 1958 C C . PRO B 1 6 ? 14.609 3.682 -24.625 1 31.11 6 PRO B C 1
ATOM 1960 O O . PRO B 1 6 ? 14.609 4.766 -24.047 1 31.11 6 PRO B O 1
ATOM 1963 N N . PRO B 1 7 ? 13.398 3.594 -25.531 1 28.66 7 PRO B N 1
ATOM 1964 C CA . PRO B 1 7 ? 12.281 4.457 -25.922 1 28.66 7 PRO B CA 1
ATOM 1965 C C . PRO B 1 7 ? 11.445 4.918 -24.719 1 28.66 7 PRO B C 1
ATOM 1967 O O . PRO B 1 7 ? 11.062 4.105 -23.875 1 28.66 7 PRO B O 1
ATOM 1970 N N . ILE B 1 8 ? 11.57 5.961 -24.031 1 30.78 8 ILE B N 1
ATOM 1971 C CA . ILE B 1 8 ? 10.781 6.934 -23.297 1 30.78 8 ILE B CA 1
ATOM 1972 C C . ILE B 1 8 ? 9.352 6.957 -23.844 1 30.78 8 ILE B C 1
ATOM 1974 O O . ILE B 1 8 ? 8.406 7.285 -23.109 1 30.78 8 ILE B O 1
ATOM 1978 N N . GLN B 1 9 ? 9 6.719 -25.047 1 33.56 9 GLN B N 1
ATOM 1979 C CA . GLN B 1 9 ? 7.859 6.688 -25.969 1 33.56 9 GLN B CA 1
ATOM 1980 C C . GLN B 1 9 ? 6.859 5.609 -25.562 1 33.56 9 GLN B C 1
ATOM 1982 O O . GLN B 1 9 ? 5.656 5.762 -25.781 1 33.56 9 GLN B O 1
ATOM 1987 N N . THR B 1 10 ? 7.176 4.547 -24.984 1 35.41 10 THR B N 1
ATOM 1988 C CA . THR B 1 10 ? 6.352 3.373 -24.719 1 35.41 10 THR B CA 1
ATOM 1989 C C . THR B 1 10 ? 5.488 3.586 -23.484 1 35.41 10 THR B C 1
ATOM 1991 O O . THR B 1 10 ? 4.324 3.18 -23.453 1 35.41 10 THR B O 1
ATOM 1994 N N . THR B 1 11 ? 5.988 4.277 -22.391 1 38.94 11 THR B N 1
ATOM 1995 C CA . THR B 1 11 ? 5.242 4.453 -21.156 1 38.94 11 THR B CA 1
ATOM 1996 C C . THR B 1 11 ? 4.113 5.465 -21.344 1 38.94 11 THR B C 1
ATOM 1998 O O . THR B 1 11 ? 3 5.254 -20.859 1 38.94 11 THR B O 1
ATOM 2001 N N . ALA B 1 12 ? 4.406 6.633 -22.078 1 41 12 ALA B N 1
ATOM 2002 C CA . ALA B 1 12 ? 3.377 7.613 -22.422 1 41 12 ALA B CA 1
ATOM 2003 C C . ALA B 1 12 ? 2.312 6.992 -23.328 1 41 12 ALA B C 1
ATOM 2005 O O . ALA B 1 12 ? 1.116 7.23 -23.141 1 41 12 ALA B O 1
ATOM 2006 N N . ARG B 1 13 ? 2.777 6.32 -24.203 1 44.16 13 ARG B N 1
ATOM 2007 C CA . ARG B 1 13 ? 1.854 5.652 -25.125 1 44.16 13 ARG B CA 1
ATOM 2008 C C . ARG B 1 13 ? 1.02 4.609 -24.391 1 44.16 13 ARG B C 1
ATOM 2010 O O . ARG B 1 13 ? -0.18 4.477 -24.641 1 44.16 13 ARG B O 1
ATOM 2017 N N . ASP B 1 14 ? 1.687 4.023 -23.344 1 51.31 14 ASP B N 1
ATOM 2018 C CA . ASP B 1 14 ? 0.998 2.996 -22.578 1 51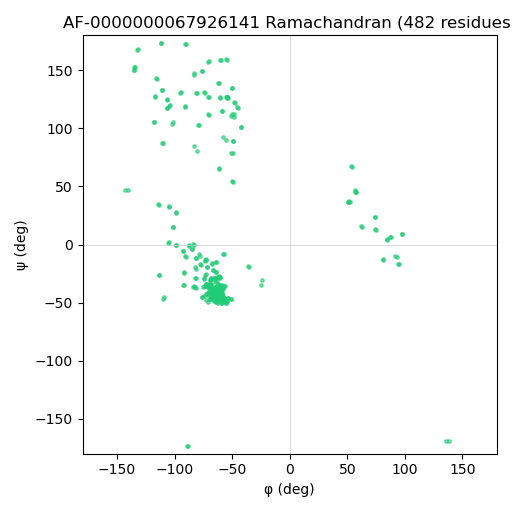.31 14 ASP B CA 1
ATOM 2019 C C . ASP B 1 14 ? -0.061 3.613 -21.656 1 51.31 14 ASP B C 1
ATOM 2021 O O . ASP B 1 14 ? -1.179 3.104 -21.562 1 51.31 14 ASP B O 1
ATOM 2025 N N . ASP B 1 15 ? 0.269 4.758 -21.156 1 53.06 15 ASP B N 1
ATOM 2026 C CA . ASP B 1 15 ? -0.71 5.445 -20.328 1 53.06 15 ASP B CA 1
ATOM 2027 C C . ASP B 1 15 ? -1.863 5.992 -21.156 1 53.06 15 ASP B C 1
ATOM 2029 O O . ASP B 1 15 ? -3.021 5.945 -20.734 1 53.06 15 ASP B O 1
ATOM 2033 N N . ALA B 1 16 ? -1.445 6.492 -22.219 1 58.91 16 ALA B N 1
ATOM 2034 C CA . ALA B 1 16 ? -2.467 6.988 -23.125 1 58.91 16 ALA B CA 1
ATOM 2035 C C . ALA B 1 16 ? -3.414 5.867 -23.562 1 58.91 16 ALA B C 1
ATOM 2037 O O . ALA B 1 16 ? -4.629 6.07 -23.641 1 58.91 16 ALA B O 1
ATOM 2038 N N . VAL B 1 17 ? -2.828 4.797 -23.703 1 64.56 17 VAL B N 1
ATOM 2039 C CA . VAL B 1 17 ? -3.645 3.664 -24.125 1 64.56 17 VAL B CA 1
ATOM 2040 C C . VAL B 1 17 ? -4.527 3.197 -22.984 1 64.56 17 VAL B C 1
ATOM 2042 O O . VAL B 1 17 ? -5.691 2.85 -23.172 1 64.56 17 VAL B O 1
ATOM 2045 N N . LEU B 1 18 ? -3.959 3.318 -21.766 1 66.38 18 LEU B N 1
ATOM 2046 C CA . LEU B 1 18 ? -4.75 2.92 -20.609 1 66.38 18 LEU B CA 1
ATOM 2047 C C . LEU B 1 18 ? -5.914 3.879 -20.391 1 66.38 18 LEU B C 1
ATOM 2049 O O . LEU B 1 18 ? -7.031 3.447 -20.094 1 66.38 18 LEU B O 1
ATOM 2053 N N . LYS B 1 19 ? -5.605 5.02 -20.594 1 61.88 19 LYS B N 1
ATOM 2054 C CA . LYS B 1 19 ? -6.668 6.016 -20.484 1 61.88 19 LYS B CA 1
ATOM 2055 C C . LYS B 1 19 ? -7.711 5.82 -21.578 1 61.88 19 LYS B C 1
ATOM 2057 O O . LYS B 1 19 ? -8.914 5.895 -21.328 1 61.88 19 LYS B O 1
ATOM 2062 N N . ALA B 1 20 ? -7.211 5.664 -22.703 1 68.94 20 ALA B N 1
ATOM 2063 C CA . ALA B 1 20 ? -8.109 5.434 -23.844 1 68.94 20 ALA B CA 1
ATOM 2064 C C . ALA B 1 20 ? -8.961 4.188 -23.625 1 68.94 20 ALA B C 1
ATOM 2066 O O . ALA B 1 20 ? -10.148 4.18 -23.938 1 68.94 20 ALA B O 1
ATOM 2067 N N . LEU B 1 21 ? -8.367 3.244 -23.047 1 74.88 21 LEU B N 1
ATOM 2068 C CA . LEU B 1 21 ? -9.094 2.014 -22.75 1 74.88 21 LEU B CA 1
ATOM 2069 C C . LEU B 1 21 ? -10.156 2.25 -21.688 1 74.88 21 LEU B C 1
ATOM 2071 O O . LEU B 1 21 ? -11.281 1.761 -21.797 1 74.88 21 LEU B O 1
ATOM 2075 N N . ALA B 1 22 ? -9.703 2.918 -20.703 1 70.56 22 ALA B N 1
ATOM 2076 C CA . ALA B 1 22 ? -10.664 3.246 -19.656 1 70.56 22 ALA B CA 1
ATOM 2077 C C . ALA B 1 22 ? -11.82 4.07 -20.203 1 70.56 22 ALA B C 1
ATOM 2079 O O . ALA B 1 22 ? -12.984 3.84 -19.859 1 70.56 22 ALA B O 1
ATOM 2080 N N . GLY B 1 23 ? -11.453 5.02 -21 1 69.06 23 GLY B N 1
ATOM 2081 C CA . GLY B 1 23 ? -12.469 5.797 -21.703 1 69.06 23 GLY B CA 1
ATOM 2082 C C . GLY B 1 23 ? -13.406 4.945 -22.531 1 69.06 23 GLY B C 1
ATOM 2083 O O . GLY B 1 23 ? -14.617 5.156 -22.516 1 69.06 23 GLY B O 1
ATOM 2084 N N . PHE B 1 24 ? -12.844 4.082 -23.25 1 73.5 24 PHE B N 1
ATOM 2085 C CA . PHE B 1 24 ? -13.633 3.172 -24.078 1 73.5 24 PHE B CA 1
ATOM 2086 C C . PHE B 1 24 ? -14.609 2.381 -23.219 1 73.5 24 PHE B C 1
ATOM 2088 O O . PHE B 1 24 ? -15.797 2.287 -23.547 1 73.5 24 PHE B O 1
ATOM 2095 N N . VAL B 1 25 ? -14.117 1.875 -22.141 1 75.56 25 VAL B N 1
ATOM 2096 C CA . VAL B 1 25 ? -14.938 1.061 -21.234 1 75.56 25 VAL B CA 1
ATOM 2097 C C . VAL B 1 25 ? -16.094 1.896 -20.688 1 75.56 25 VAL B C 1
ATOM 2099 O O . VAL B 1 25 ? -17.219 1.42 -20.594 1 75.56 25 VAL B O 1
ATOM 2102 N N . ARG B 1 26 ? -15.773 3.012 -20.453 1 69.75 26 ARG B N 1
ATOM 2103 C CA . ARG B 1 26 ? -16.781 3.916 -19.922 1 69.75 26 ARG B CA 1
ATOM 2104 C C . ARG B 1 26 ? -17.812 4.281 -21 1 69.75 26 ARG B C 1
ATOM 2106 O O . ARG B 1 26 ? -19.016 4.289 -20.734 1 69.75 26 ARG B O 1
ATOM 2113 N N . GLN B 1 27 ? -17.281 4.66 -22.109 1 72 27 GLN B N 1
ATOM 2114 C CA . GLN B 1 27 ? -18.141 5.055 -23.203 1 72 27 GLN B CA 1
ATOM 2115 C C . GLN B 1 27 ? -19.078 3.916 -23.609 1 72 27 GLN B C 1
ATOM 2117 O O . GLN B 1 27 ? -20.234 4.148 -23.938 1 72 27 GLN B O 1
ATOM 2122 N N . GLU B 1 28 ? -18.516 2.752 -23.562 1 77.38 28 GLU B N 1
ATOM 2123 C CA . GLU B 1 28 ? -19.312 1.591 -23.953 1 77.38 28 GLU B CA 1
ATOM 2124 C C . GLU B 1 28 ? -20.156 1.077 -22.781 1 77.38 28 GLU B C 1
ATOM 2126 O O . GLU B 1 28 ? -20.859 0.078 -22.922 1 77.38 28 GLU B O 1
ATOM 2131 N N . ALA B 1 29 ? -20 1.825 -21.609 1 72.88 29 ALA B N 1
ATOM 2132 C CA . ALA B 1 29 ? -20.719 1.459 -20.391 1 72.88 29 ALA B CA 1
ATOM 2133 C C . ALA B 1 29 ? -20.516 -0.015 -20.062 1 72.88 29 ALA B C 1
ATOM 2135 O O . ALA B 1 29 ? -21.469 -0.724 -19.734 1 72.88 29 ALA B O 1
ATOM 2136 N N . LEU B 1 30 ? -19.312 -0.489 -20.312 1 78.19 30 LEU B N 1
ATOM 2137 C CA . LEU B 1 30 ? -19 -1.867 -19.953 1 78.19 30 LEU B CA 1
ATOM 2138 C C . LEU B 1 30 ? -18.812 -2.006 -18.438 1 78.19 30 LEU B C 1
ATOM 2140 O O . LEU B 1 30 ? -18.156 -1.177 -17.812 1 78.19 30 LEU B O 1
ATOM 2144 N N . GLY B 1 31 ? -19.438 -2.963 -17.859 1 72.88 31 GLY B N 1
ATOM 2145 C CA . GLY B 1 31 ? -19.344 -3.223 -16.422 1 72.88 31 GLY B CA 1
ATOM 2146 C C . GLY B 1 31 ? -18.625 -4.52 -16.109 1 72.88 31 GLY B C 1
ATOM 2147 O O . GLY B 1 31 ? -18.203 -5.242 -17 1 72.88 31 GLY B O 1
ATOM 2148 N N . PRO B 1 32 ? -18.422 -4.66 -14.766 1 73.88 32 PRO B N 1
ATOM 2149 C CA . PRO B 1 32 ? -17.781 -5.906 -14.344 1 73.88 32 PRO B CA 1
ATOM 2150 C C . PRO B 1 32 ? -18.469 -7.145 -14.938 1 73.88 32 PRO B C 1
ATOM 2152 O O . PRO B 1 32 ? -19.688 -7.223 -14.961 1 73.88 32 PRO B O 1
ATOM 2155 N N . GLY B 1 33 ? -17.641 -8.047 -15.438 1 79.06 33 GLY B N 1
ATOM 2156 C CA . GLY B 1 33 ? -18.141 -9.273 -16.031 1 79.06 33 GLY B CA 1
ATOM 2157 C C . GLY B 1 33 ? -18.312 -9.188 -17.531 1 79.06 33 GLY B C 1
ATOM 2158 O O . GLY B 1 33 ? -18.438 -10.211 -18.203 1 79.06 33 GLY B O 1
ATOM 2159 N N . GLU B 1 34 ? -18.328 -8.047 -18.047 1 82.56 34 GLU B N 1
ATOM 2160 C CA . GLU B 1 34 ? -18.547 -7.875 -19.484 1 82.56 34 GLU B CA 1
ATOM 2161 C C . GLU B 1 34 ? -17.25 -8.055 -20.266 1 82.56 34 GLU B C 1
ATOM 2163 O O . GLU B 1 34 ? -16.172 -7.73 -19.781 1 82.56 34 GLU B O 1
ATOM 2168 N N . LYS B 1 35 ? -17.516 -8.586 -21.453 1 89 35 LYS B N 1
ATOM 2169 C CA . LYS B 1 35 ? -16.391 -8.898 -22.328 1 89 35 LYS B CA 1
ATOM 2170 C C . LYS B 1 35 ? -15.914 -7.66 -23.078 1 89 35 LYS B C 1
ATOM 2172 O O . LYS B 1 35 ? -16.719 -6.906 -23.625 1 89 35 LYS B O 1
ATOM 2177 N N . LEU B 1 36 ? -14.594 -7.445 -23.016 1 88.88 36 LEU B N 1
ATOM 2178 C CA . LEU B 1 36 ? -14 -6.395 -23.828 1 88.88 36 LEU B CA 1
ATOM 2179 C C . LEU B 1 36 ? -13.898 -6.84 -25.297 1 88.88 36 LEU B C 1
ATOM 2181 O O . LEU B 1 36 ? -13.773 -8.031 -25.578 1 88.88 36 LEU B O 1
ATOM 2185 N N . PRO B 1 37 ? -13.984 -5.855 -26.219 1 88.25 37 PRO B N 1
ATOM 2186 C CA . PRO B 1 37 ? -13.664 -6.207 -27.609 1 88.25 37 PRO B CA 1
ATOM 2187 C C . PRO B 1 37 ? -12.273 -6.824 -27.75 1 88.25 37 PRO B C 1
ATOM 2189 O O . PRO B 1 37 ? -11.445 -6.707 -26.844 1 88.25 37 PRO B O 1
ATOM 2192 N N . THR B 1 38 ? -12.078 -7.535 -28.859 1 87.88 38 THR B N 1
ATOM 2193 C CA . THR B 1 38 ? -10.781 -8.156 -29.109 1 87.88 38 THR B CA 1
ATOM 2194 C C . THR B 1 38 ? -9.688 -7.098 -29.188 1 87.88 38 THR B C 1
ATOM 2196 O O . THR B 1 38 ? -9.961 -5.922 -29.438 1 87.88 38 THR B O 1
ATOM 2199 N N . GLU B 1 39 ? -8.422 -7.543 -28.969 1 88.38 39 GLU B N 1
ATOM 2200 C CA . GLU B 1 39 ? -7.266 -6.648 -29.016 1 88.38 39 GLU B CA 1
ATOM 2201 C C . GLU B 1 39 ? -7.184 -5.941 -30.375 1 88.38 39 GLU B C 1
ATOM 2203 O O . GLU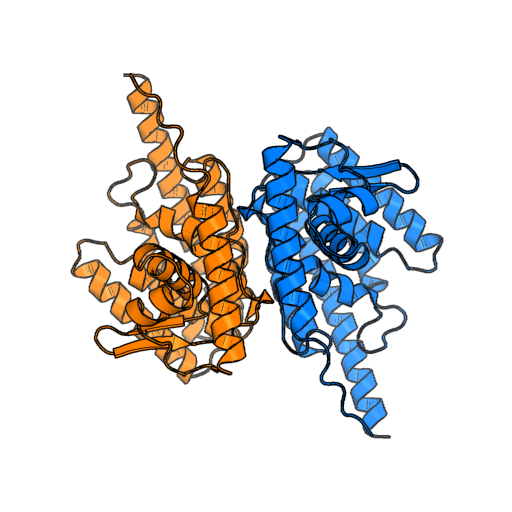 B 1 39 ? -6.812 -4.77 -30.438 1 88.38 39 GLU B O 1
ATOM 2208 N N . ARG B 1 40 ? -7.57 -6.703 -31.438 1 85.19 40 ARG B N 1
ATOM 2209 C CA . ARG B 1 40 ? -7.562 -6.133 -32.781 1 85.19 40 ARG B CA 1
ATOM 2210 C C . ARG B 1 40 ? -8.531 -4.961 -32.875 1 85.19 40 ARG B C 1
ATOM 2212 O O . ARG B 1 40 ? -8.172 -3.891 -33.375 1 85.19 40 ARG B O 1
ATOM 2219 N N . ILE B 1 41 ? -9.773 -5.16 -32.438 1 88 41 ILE B N 1
ATOM 2220 C CA . ILE B 1 41 ? -10.805 -4.133 -32.469 1 88 41 ILE B CA 1
ATOM 2221 C C . ILE B 1 41 ? -10.391 -2.939 -31.609 1 88 41 ILE B C 1
ATOM 2223 O O . ILE B 1 41 ? -10.531 -1.787 -32.031 1 88 41 ILE B O 1
ATOM 2227 N N . LEU B 1 42 ? -9.922 -3.176 -30.422 1 86.5 42 LEU B N 1
ATOM 2228 C CA . LEU B 1 42 ? -9.484 -2.1 -29.531 1 86.5 42 LEU B CA 1
ATOM 2229 C C . LEU B 1 42 ? -8.344 -1.304 -30.172 1 86.5 42 LEU B C 1
ATOM 2231 O O . LEU B 1 42 ? -8.32 -0.075 -30.078 1 86.5 42 LEU B O 1
ATOM 2235 N N . ALA B 1 43 ? -7.426 -2.027 -30.797 1 85.19 43 ALA B N 1
ATOM 2236 C CA . ALA B 1 43 ? -6.309 -1.378 -31.469 1 85.19 43 ALA B CA 1
ATOM 2237 C C . ALA B 1 43 ? -6.801 -0.432 -32.562 1 85.19 43 ALA B C 1
ATOM 2239 O O . ALA B 1 43 ? -6.312 0.694 -32.688 1 85.19 43 ALA B O 1
ATOM 2240 N N . GLU B 1 44 ? -7.723 -0.891 -33.281 1 84.19 44 GLU B N 1
ATOM 2241 C CA . GLU B 1 44 ? -8.305 -0.089 -34.375 1 84.19 44 GLU B CA 1
ATOM 2242 C C . GLU B 1 44 ? -9.039 1.13 -33.812 1 84.19 44 GLU B C 1
ATOM 2244 O O . GLU B 1 44 ? -8.867 2.244 -34.312 1 84.19 44 GLU B O 1
ATOM 2249 N N . ARG B 1 45 ? -9.758 0.882 -32.75 1 80.06 45 ARG B N 1
ATOM 2250 C CA . ARG B 1 45 ? -10.57 1.946 -32.188 1 80.06 45 ARG B CA 1
ATOM 2251 C C . ARG B 1 45 ? -9.695 3 -31.516 1 80.06 45 ARG B C 1
ATOM 2253 O O . ARG B 1 45 ? -10.008 4.191 -31.547 1 80.06 45 ARG B O 1
ATOM 2260 N N . LEU B 1 46 ? -8.703 2.508 -30.938 1 78.19 46 LEU B N 1
ATOM 2261 C CA . LEU B 1 46 ? -7.855 3.406 -30.156 1 78.19 46 LEU B CA 1
ATOM 2262 C C . LEU B 1 46 ? -6.703 3.93 -31 1 78.19 46 LEU B C 1
ATOM 2264 O O . LEU B 1 46 ? -5.93 4.777 -30.547 1 78.19 46 LEU B O 1
ATOM 2268 N N . LYS B 1 47 ? -6.621 3.432 -32.156 1 79.06 47 LYS B N 1
ATOM 2269 C CA . LYS B 1 47 ? -5.59 3.828 -33.125 1 79.06 47 LYS B CA 1
ATOM 2270 C C . LYS B 1 47 ? -4.195 3.615 -32.562 1 79.06 47 LYS B C 1
ATOM 2272 O O . LYS B 1 47 ? -3.348 4.512 -32.625 1 79.06 47 LYS B O 1
ATOM 2277 N N . VAL B 1 48 ? -4.066 2.48 -31.984 1 77.81 48 VAL B N 1
ATOM 2278 C CA . VAL B 1 48 ? -2.766 2.047 -31.484 1 77.81 48 VAL B CA 1
ATOM 2279 C C . VAL B 1 48 ? -2.482 0.62 -31.953 1 77.81 48 VAL B C 1
ATOM 2281 O O . VAL B 1 48 ? -3.35 -0.033 -32.531 1 77.81 48 VAL B O 1
ATOM 2284 N N . SER B 1 49 ? -1.264 0.2 -31.781 1 77.62 49 SER B N 1
ATOM 2285 C CA . SER B 1 49 ? -0.903 -1.154 -32.188 1 77.62 49 SER B CA 1
ATOM 2286 C C . SER B 1 49 ? -1.534 -2.195 -31.266 1 77.62 49 SER B C 1
ATOM 2288 O O . SER B 1 49 ? -1.888 -1.89 -30.125 1 77.62 49 SER B O 1
ATOM 2290 N N . ARG B 1 50 ? -1.651 -3.396 -31.828 1 79.56 50 ARG B N 1
ATOM 2291 C CA . ARG B 1 50 ? -2.148 -4.512 -31.031 1 79.56 50 ARG B CA 1
ATOM 2292 C C . ARG B 1 50 ? -1.24 -4.773 -29.828 1 79.56 50 ARG B C 1
ATOM 2294 O O . ARG B 1 50 ? -1.716 -5.113 -28.75 1 79.56 50 ARG B O 1
ATOM 2301 N N . ASN B 1 51 ? -0.007 -4.586 -30.031 1 73.62 51 ASN B N 1
ATOM 2302 C CA . ASN B 1 51 ? 0.939 -4.797 -28.938 1 73.62 51 ASN B CA 1
ATOM 2303 C C . ASN B 1 51 ? 0.723 -3.793 -27.812 1 73.62 51 ASN B C 1
ATOM 2305 O O . ASN B 1 51 ? 0.799 -4.152 -26.641 1 73.62 51 ASN B O 1
ATOM 2309 N N . THR B 1 52 ? 0.459 -2.629 -28.156 1 71.94 52 THR B N 1
ATOM 2310 C CA . THR B 1 52 ? 0.188 -1.579 -27.188 1 71.94 52 THR B CA 1
ATOM 2311 C C . THR B 1 52 ? -1.063 -1.905 -26.375 1 71.94 52 THR B C 1
ATOM 2313 O O . THR B 1 52 ? -1.076 -1.744 -25.156 1 71.94 52 THR B O 1
ATOM 2316 N N . VAL B 1 53 ? -2.146 -2.352 -27.078 1 77.94 53 VAL B N 1
ATOM 2317 C CA . VAL B 1 53 ? -3.379 -2.742 -26.406 1 77.94 53 VAL B CA 1
ATOM 2318 C C . VAL B 1 53 ? -3.107 -3.926 -25.484 1 77.94 53 VAL B C 1
ATOM 2320 O O . VAL B 1 53 ? -3.562 -3.941 -24.328 1 77.94 53 VAL B O 1
ATOM 2323 N N . ARG B 1 54 ? -2.281 -4.816 -25.953 1 75.62 54 ARG B N 1
ATOM 2324 C CA . ARG B 1 54 ? -1.949 -5.992 -25.156 1 75.62 54 ARG B CA 1
ATOM 2325 C C . ARG B 1 54 ? -1.223 -5.598 -23.875 1 75.62 54 ARG B C 1
ATOM 2327 O O . ARG B 1 54 ? -1.527 -6.113 -22.797 1 75.62 54 ARG B O 1
ATOM 2334 N N . GLU B 1 55 ? -0.362 -4.727 -24.016 1 70.75 55 GLU B N 1
ATOM 2335 C CA . GLU B 1 55 ? 0.382 -4.258 -22.844 1 70.75 55 GLU B CA 1
ATOM 2336 C C . GLU B 1 55 ? -0.534 -3.541 -21.859 1 70.75 55 GLU B C 1
ATOM 2338 O O . GLU B 1 55 ? -0.412 -3.727 -20.641 1 70.75 55 GLU B O 1
ATOM 2343 N N . ALA B 1 56 ? -1.448 -2.76 -22.406 1 70.94 56 ALA B N 1
ATOM 2344 C CA . ALA B 1 56 ? -2.412 -2.053 -21.562 1 70.94 56 ALA B CA 1
ATOM 2345 C C . ALA B 1 56 ? -3.328 -3.033 -20.828 1 70.94 56 ALA B C 1
ATOM 2347 O O . ALA B 1 56 ? -3.594 -2.875 -19.641 1 70.94 56 ALA B O 1
ATOM 2348 N N . LEU B 1 57 ? -3.744 -3.99 -21.578 1 75.62 57 LEU B N 1
ATOM 2349 C CA . LEU B 1 57 ? -4.641 -4.977 -20.984 1 75.62 57 LEU B CA 1
ATOM 2350 C C . LEU B 1 57 ? -3.902 -5.844 -19.969 1 75.62 57 LEU B C 1
ATOM 2352 O O . LEU B 1 57 ? -4.477 -6.25 -18.953 1 75.62 57 LEU B O 1
ATOM 2356 N N . THR B 1 58 ? -2.639 -6.043 -20.203 1 68.94 58 THR B N 1
ATOM 2357 C CA . THR B 1 58 ? -1.817 -6.758 -19.234 1 68.94 58 THR B CA 1
ATOM 2358 C C . THR B 1 58 ? -1.699 -5.961 -17.938 1 68.94 58 THR B C 1
ATOM 2360 O O . THR B 1 58 ? -1.814 -6.523 -16.844 1 68.94 58 THR B O 1
ATOM 2363 N N . ARG B 1 59 ? -1.54 -4.766 -18.172 1 63.38 59 ARG B N 1
ATOM 2364 C CA . ARG B 1 59 ? -1.496 -3.891 -17.016 1 63.38 59 ARG B CA 1
ATOM 2365 C C . ARG B 1 59 ? -2.826 -3.906 -16.266 1 63.38 59 ARG B C 1
ATOM 2367 O O . ARG B 1 59 ? -2.852 -3.98 -15.039 1 63.38 59 ARG B O 1
ATOM 2374 N N . TRP B 1 60 ? -3.947 -3.744 -16.984 1 68.69 60 TRP B N 1
ATOM 2375 C CA . TRP B 1 60 ? -5.27 -3.789 -16.375 1 68.69 60 TRP B CA 1
ATOM 2376 C C . TRP B 1 60 ? -5.504 -5.129 -15.68 1 68.69 60 TRP B C 1
ATOM 2378 O O . TRP B 1 60 ? -6.164 -5.188 -14.641 1 68.69 60 TRP B O 1
ATOM 2388 N N . GLU B 1 61 ? -4.953 -6.145 -16.312 1 68.12 61 GLU B N 1
ATOM 2389 C CA . GLU B 1 61 ? -5.066 -7.457 -15.688 1 68.12 61 GLU B CA 1
ATOM 2390 C C . GLU B 1 61 ? -4.305 -7.508 -14.367 1 68.12 61 GLU B C 1
ATOM 2392 O O . GLU B 1 61 ? -4.816 -8.023 -13.367 1 68.12 61 GLU B O 1
ATOM 2397 N N . GLY B 1 62 ? -3.178 -6.957 -14.484 1 58.88 62 GLY B N 1
ATOM 2398 C CA . GLY B 1 62 ? -2.383 -6.863 -13.266 1 58.88 62 GLY B CA 1
ATOM 2399 C C . GLY B 1 62 ? -3.059 -6.062 -12.172 1 58.88 62 GLY B C 1
ATOM 2400 O O . GLY B 1 62 ? -2.877 -6.344 -10.984 1 58.88 62 GLY B O 1
ATOM 2401 N N . LEU B 1 63 ? -3.904 -5.109 -12.672 1 56.91 63 LEU B N 1
ATOM 2402 C CA . LEU B 1 63 ? -4.633 -4.246 -11.75 1 56.91 63 LEU B CA 1
ATOM 2403 C C . LEU B 1 63 ? -5.949 -4.895 -11.328 1 56.91 63 LEU B C 1
ATOM 2405 O O . LEU B 1 63 ? -6.711 -4.309 -10.555 1 56.91 63 LEU B O 1
ATOM 2409 N N . GLY B 1 64 ? -6.207 -6.094 -11.867 1 58.44 64 GLY B N 1
ATOM 2410 C CA . GLY B 1 64 ? -7.434 -6.812 -11.547 1 58.44 64 GLY B CA 1
ATOM 2411 C C . GLY B 1 64 ? -8.656 -6.227 -12.219 1 58.44 64 GLY B C 1
ATOM 2412 O O . GLY B 1 64 ? -9.789 -6.508 -11.82 1 58.44 64 GLY B O 1
ATOM 2413 N N . LEU B 1 65 ? -8.406 -5.383 -13.148 1 65.44 65 LEU B N 1
ATOM 2414 C CA . LEU B 1 65 ? -9.523 -4.719 -13.805 1 65.44 65 LEU B CA 1
ATOM 2415 C C . LEU B 1 65 ? -10.117 -5.605 -14.898 1 65.44 65 LEU B C 1
ATOM 2417 O O . LEU B 1 65 ? -11.305 -5.512 -15.211 1 65.44 65 LEU B O 1
ATOM 2421 N N . VAL B 1 66 ? -9.188 -6.465 -15.453 1 75.75 66 VAL B N 1
ATOM 2422 C CA . VAL B 1 66 ? -9.68 -7.371 -16.484 1 75.75 66 VAL B CA 1
ATOM 2423 C C . VAL B 1 66 ? -9.133 -8.773 -16.25 1 75.75 66 VAL B C 1
ATOM 2425 O O . VAL B 1 66 ? -8.172 -8.953 -15.484 1 75.75 66 VAL B O 1
ATOM 2428 N N . GLU B 1 67 ? -9.781 -9.789 -16.609 1 77.88 67 GLU B N 1
ATOM 2429 C CA . GLU B 1 67 ? -9.328 -11.18 -16.625 1 77.88 67 GLU B CA 1
ATOM 2430 C C . GLU B 1 67 ? -9.305 -11.734 -18.047 1 77.88 67 GLU B C 1
ATOM 2432 O O . GLU B 1 67 ? -10.273 -11.586 -18.797 1 77.88 67 GLU B O 1
ATOM 2437 N N . ARG B 1 68 ? -8.094 -12.297 -18.406 1 81.31 68 ARG B N 1
ATOM 2438 C CA . ARG B 1 68 ? -7.98 -12.961 -19.703 1 81.31 68 ARG B CA 1
ATOM 2439 C C . ARG B 1 68 ? -8.32 -14.445 -19.578 1 81.31 68 ARG B C 1
ATOM 2441 O O . ARG B 1 68 ? -7.789 -15.148 -18.719 1 81.31 68 ARG B O 1
ATOM 2448 N N . ARG B 1 69 ? -9.312 -14.789 -20.281 1 77.5 69 ARG B N 1
ATOM 2449 C CA . ARG B 1 69 ? -9.688 -16.203 -20.344 1 77.5 69 ARG B CA 1
ATOM 2450 C C . ARG B 1 69 ? -9.281 -16.812 -21.688 1 77.5 69 ARG B C 1
ATOM 2452 O O . ARG B 1 69 ? -9.719 -16.344 -22.75 1 77.5 69 ARG B O 1
ATOM 2459 N N . GLN B 1 70 ? -8.406 -17.828 -21.578 1 77.25 70 GLN B N 1
ATOM 2460 C CA . GLN B 1 70 ? -7.891 -18.469 -22.781 1 77.25 70 GLN B CA 1
ATOM 2461 C C . GLN B 1 70 ? -9.023 -18.938 -23.688 1 77.25 70 GLN B C 1
ATOM 2463 O O . GLN B 1 70 ? -9.93 -19.656 -23.234 1 77.25 70 GLN B O 1
ATOM 2468 N N . GLY B 1 71 ? -8.938 -18.516 -24.859 1 77.44 71 GLY B N 1
ATOM 2469 C CA . GLY B 1 71 ? -9.891 -18.938 -25.875 1 77.44 71 GLY B CA 1
ATOM 2470 C C . GLY B 1 71 ? -11.203 -18.172 -25.812 1 77.44 71 GLY B C 1
ATOM 2471 O O . GLY B 1 71 ? -12.07 -18.359 -26.672 1 77.44 71 GLY B O 1
ATOM 2472 N N . SER B 1 72 ? -11.516 -17.438 -24.812 1 81.62 72 SER B N 1
ATOM 2473 C CA . SER B 1 72 ? -12.805 -16.766 -24.641 1 81.62 72 SER B CA 1
ATOM 2474 C C . SER B 1 72 ? -12.656 -15.25 -24.812 1 81.62 72 SER B C 1
ATOM 2476 O O . SER B 1 72 ? -13.477 -14.617 -25.484 1 81.62 72 SER B O 1
ATOM 2478 N N . GLY B 1 73 ? -11.641 -14.695 -24.203 1 88.12 73 GLY B N 1
ATOM 2479 C CA . GLY B 1 73 ? -11.438 -13.266 -24.328 1 88.12 73 GLY B CA 1
ATOM 2480 C C . GLY B 1 73 ? -11.094 -12.586 -23.016 1 88.12 73 GLY B C 1
ATOM 2481 O O . GLY B 1 73 ? -10.672 -13.242 -22.062 1 88.12 73 GLY B O 1
ATOM 2482 N N . THR B 1 74 ? -11.125 -11.188 -23.016 1 87.69 74 THR B N 1
ATOM 2483 C CA . THR B 1 74 ? -10.797 -10.359 -21.859 1 87.69 74 THR B CA 1
ATOM 2484 C C . THR B 1 74 ? -12.062 -9.75 -21.25 1 87.69 74 THR B C 1
ATOM 2486 O O . THR B 1 74 ? -12.883 -9.188 -21.969 1 87.69 74 THR B O 1
ATOM 2489 N N . TYR B 1 75 ? -12.281 -9.969 -19.953 1 86.75 75 TYR B N 1
ATOM 2490 C CA . TYR B 1 75 ? -13.477 -9.516 -19.25 1 86.75 75 TYR B CA 1
ATOM 2491 C C . TYR B 1 75 ? -13.117 -8.492 -18.172 1 86.75 75 TYR B C 1
ATOM 2493 O O . TYR B 1 75 ? -12.094 -8.617 -17.516 1 86.75 75 TYR B O 1
ATOM 2501 N N . LEU B 1 76 ? -14.023 -7.535 -18.062 1 78.88 76 LEU B N 1
ATOM 2502 C CA . LEU B 1 76 ? -13.883 -6.594 -16.953 1 78.88 76 LEU B CA 1
ATOM 2503 C C . LEU B 1 76 ? -14.211 -7.27 -15.633 1 78.88 76 LEU B C 1
ATOM 2505 O O . LEU B 1 76 ? -15.211 -7.984 -15.523 1 78.88 76 LEU B O 1
ATOM 2509 N N . LYS B 1 77 ? -13.312 -7.164 -14.734 1 66.69 77 LYS B N 1
ATOM 2510 C CA . LYS B 1 77 ? -13.547 -7.703 -13.398 1 66.69 77 LYS B CA 1
ATOM 2511 C C . LYS B 1 77 ? -14.141 -6.645 -12.477 1 66.69 77 LYS B C 1
ATOM 2513 O O . LYS B 1 77 ? -14.852 -6.973 -11.523 1 66.69 77 LYS B O 1
ATOM 2518 N N . ALA B 1 78 ? -13.719 -5.461 -12.695 1 59.38 78 ALA B N 1
ATOM 2519 C CA . ALA B 1 78 ? -14.148 -4.344 -11.852 1 59.38 78 ALA B CA 1
ATOM 2520 C C . ALA B 1 78 ? -14.523 -3.133 -12.703 1 59.38 78 ALA B C 1
ATOM 2522 O O . ALA B 1 78 ? -14.141 -3.043 -13.875 1 59.38 78 ALA B O 1
ATOM 2523 N N . ALA B 1 79 ? -15.414 -2.393 -12.055 1 55.22 79 ALA B N 1
ATOM 2524 C CA . ALA B 1 79 ? -15.711 -1.147 -12.758 1 55.22 79 ALA B CA 1
ATOM 2525 C C . ALA B 1 79 ? -14.445 -0.312 -12.953 1 55.22 79 ALA B C 1
ATOM 2527 O O . ALA B 1 79 ? -13.602 -0.234 -12.062 1 55.22 79 ALA B O 1
ATOM 2528 N N . VAL B 1 80 ? -14.125 -0.188 -14.203 1 51.84 80 VAL B N 1
ATOM 2529 C CA . VAL B 1 80 ? -12.938 0.598 -14.523 1 51.84 80 VAL B CA 1
ATOM 2530 C C . VAL B 1 80 ? -13.273 2.086 -14.453 1 51.84 80 VAL B C 1
ATOM 2532 O O . VAL B 1 80 ? -14.266 2.535 -15.031 1 51.84 80 VAL B O 1
ATOM 2535 N N . SER B 1 81 ? -12.875 2.635 -13.43 1 46.81 81 SER B N 1
ATOM 2536 C CA . SER B 1 81 ? -12.953 4.09 -13.398 1 46.81 81 SER B CA 1
ATOM 2537 C C . SER B 1 81 ? -11.633 4.723 -13.82 1 46.81 81 SER B C 1
ATOM 2539 O O . SER B 1 81 ? -10.57 4.121 -13.664 1 46.81 81 SER B O 1
ATOM 2541 N N . PRO B 1 82 ? -11.734 5.621 -14.688 1 45.94 82 PRO B N 1
ATOM 2542 C CA . PRO B 1 82 ? -10.492 6.293 -15.094 1 45.94 82 PRO B CA 1
ATOM 2543 C C . PRO B 1 82 ? -9.508 6.457 -13.938 1 45.94 82 PRO B C 1
ATOM 2545 O O . PRO B 1 82 ? -8.297 6.496 -14.156 1 45.94 82 PRO B O 1
ATOM 2548 N N . ASP B 1 83 ? -10.062 6.355 -12.844 1 41.84 83 ASP B N 1
ATOM 2549 C CA . ASP B 1 83 ? -9.25 6.574 -11.648 1 41.84 83 ASP B CA 1
ATOM 2550 C C . ASP B 1 83 ? -8.453 5.32 -11.297 1 41.84 83 ASP B C 1
ATOM 2552 O O . ASP B 1 83 ? -7.508 5.387 -10.5 1 41.84 83 ASP B O 1
ATOM 2556 N N . MET B 1 84 ? -8.977 4.25 -11.828 1 41.88 84 MET B N 1
ATOM 2557 C CA . MET B 1 84 ? -8.375 2.973 -11.453 1 41.88 84 MET B CA 1
ATOM 2558 C C . MET B 1 84 ? -7.074 2.734 -12.211 1 41.88 84 MET B C 1
ATOM 2560 O O . MET B 1 84 ? -6.438 1.693 -12.047 1 41.88 84 MET B O 1
ATOM 2564 N N . LEU B 1 85 ? -6.859 3.562 -13.156 1 42.94 85 LEU B N 1
ATOM 2565 C CA . LEU B 1 85 ? -5.621 3.344 -13.898 1 42.94 85 LEU B CA 1
ATOM 2566 C C . LEU B 1 85 ? -4.41 3.469 -12.977 1 42.94 85 LEU B C 1
ATOM 2568 O O . LEU B 1 85 ? -4.062 4.57 -12.539 1 42.94 85 LEU B O 1
ATOM 2572 N N . HIS B 1 86 ? -4.32 2.543 -12.016 1 44.81 86 HIS B N 1
ATOM 2573 C CA . HIS B 1 86 ? -3.438 2.346 -10.875 1 44.81 86 HIS B CA 1
ATOM 2574 C C . HIS B 1 86 ? -1.973 2.48 -11.281 1 44.81 86 HIS B C 1
ATOM 2576 O O . HIS B 1 86 ? -1.545 1.896 -12.273 1 44.81 86 HIS B O 1
ATOM 2582 N N . MET B 1 87 ? -1.477 3.582 -11.234 1 44.41 87 MET B N 1
ATOM 2583 C CA . MET B 1 87 ? -0.053 3.807 -11.461 1 44.41 87 MET B CA 1
ATOM 2584 C C . MET B 1 87 ? 0.79 2.787 -10.711 1 44.41 87 MET B C 1
ATOM 2586 O O . MET B 1 87 ? 0.573 2.557 -9.516 1 44.41 87 MET B O 1
ATOM 2590 N N . PRO B 1 88 ? 1.493 2.039 -11.344 1 48.72 88 PRO B N 1
ATOM 2591 C CA . PRO B 1 88 ? 2.475 1.085 -10.828 1 48.72 88 PRO B CA 1
ATOM 2592 C C . PRO B 1 88 ? 3.418 1.709 -9.797 1 48.72 88 PRO B C 1
ATOM 2594 O O . PRO B 1 88 ? 3.816 2.867 -9.945 1 48.72 88 PRO B O 1
ATOM 2597 N N . LEU B 1 89 ? 3.33 1.309 -8.547 1 58.56 89 LEU B N 1
ATOM 2598 C CA . LEU B 1 89 ? 4.422 1.61 -7.629 1 58.56 89 LEU B CA 1
ATOM 2599 C C . LEU B 1 89 ? 5.766 1.243 -8.242 1 58.56 89 LEU B C 1
ATOM 2601 O O . LEU B 1 89 ? 5.918 0.16 -8.812 1 58.56 89 LEU B O 1
ATOM 2605 N N . THR B 1 90 ? 6.633 2.238 -8.617 1 51.88 90 THR B N 1
ATOM 2606 C CA . THR B 1 90 ? 7.898 1.95 -9.281 1 51.88 90 THR B CA 1
ATOM 2607 C C . THR B 1 90 ? 9.078 2.262 -8.367 1 51.88 90 THR B C 1
ATOM 2609 O O . THR B 1 90 ? 8.992 3.15 -7.52 1 51.88 90 THR B O 1
ATOM 2612 N N . LEU B 1 91 ? 10.039 1.365 -8.266 1 52.53 91 LEU B N 1
ATOM 2613 C CA . LEU B 1 91 ? 11.336 1.575 -7.645 1 52.53 91 LEU B CA 1
ATOM 2614 C C . LEU B 1 91 ? 12.438 1.67 -8.703 1 52.53 91 LEU B C 1
ATOM 2616 O O . LEU B 1 91 ? 12.523 0.815 -9.586 1 52.53 91 LEU B O 1
ATOM 2620 N N . ALA B 1 92 ? 13.047 2.854 -8.719 1 49.66 92 ALA B N 1
ATOM 2621 C CA . ALA B 1 92 ? 14.25 2.926 -9.547 1 49.66 92 ALA B CA 1
ATOM 2622 C C . ALA B 1 92 ? 15.242 1.836 -9.164 1 49.66 92 ALA B C 1
ATOM 2624 O O . ALA B 1 92 ? 15.523 1.627 -7.98 1 49.66 92 ALA B O 1
ATOM 2625 N N . GLY B 1 93 ? 15.758 0.962 -10.18 1 54.84 93 GLY B N 1
ATOM 2626 C CA . GLY B 1 93 ? 16.688 -0.118 -9.891 1 54.84 93 GLY B CA 1
ATOM 2627 C C . GLY B 1 93 ? 16.047 -1.302 -9.203 1 54.84 93 GLY B C 1
ATOM 2628 O O . GLY B 1 93 ? 16.672 -1.98 -8.391 1 54.84 93 GLY B O 1
ATOM 2629 N N . GLY B 1 94 ? 14.938 -1.528 -9.289 1 59.28 94 GLY B N 1
ATOM 2630 C CA . GLY B 1 94 ? 14.031 -2.424 -8.586 1 59.28 94 GLY B CA 1
ATOM 2631 C C . GLY B 1 94 ? 14.461 -3.879 -8.664 1 59.28 94 GLY B C 1
ATOM 2632 O O . GLY B 1 94 ? 14.047 -4.695 -7.836 1 59.28 94 GLY B O 1
ATOM 2633 N N . ASN B 1 95 ? 15.398 -4.105 -9.414 1 70.88 95 ASN B N 1
ATOM 2634 C CA . ASN B 1 95 ? 15.781 -5.504 -9.531 1 70.88 95 ASN B CA 1
ATOM 2635 C C . ASN B 1 95 ? 17.078 -5.793 -8.773 1 70.88 95 ASN B C 1
ATOM 2637 O O . ASN B 1 95 ? 17.547 -6.93 -8.75 1 70.88 95 ASN B O 1
ATOM 2641 N N . ASP B 1 96 ? 17.578 -4.812 -8.156 1 82.12 96 ASP B N 1
ATOM 2642 C CA . ASP B 1 96 ? 18.766 -5.062 -7.336 1 82.12 96 ASP B CA 1
ATOM 2643 C C . ASP B 1 96 ? 18.375 -5.441 -5.91 1 82.12 96 ASP B C 1
ATOM 2645 O O . ASP B 1 96 ? 17.188 -5.477 -5.578 1 82.12 96 ASP B O 1
ATOM 2649 N N . PHE B 1 97 ? 19.406 -5.832 -5.152 1 89.69 97 PHE B N 1
ATOM 2650 C CA . PHE B 1 97 ? 19.188 -6.332 -3.799 1 89.69 97 PHE B CA 1
ATOM 2651 C C . PHE B 1 97 ? 18.375 -5.332 -2.979 1 89.69 97 PHE B C 1
ATOM 2653 O O . PHE B 1 97 ? 17.391 -5.699 -2.33 1 89.69 97 PHE B O 1
ATOM 2660 N N . ALA B 1 98 ? 18.75 -4.066 -3.059 1 87.81 98 ALA B N 1
ATOM 2661 C CA . ALA B 1 98 ? 18.094 -3.035 -2.258 1 87.81 98 ALA B CA 1
ATOM 2662 C C . ALA B 1 98 ? 16.625 -2.861 -2.672 1 87.81 98 ALA B C 1
ATOM 2664 O O . ALA B 1 98 ? 15.75 -2.734 -1.821 1 87.81 98 ALA B O 1
ATOM 2665 N N . GLY B 1 99 ? 16.391 -2.799 -3.945 1 86.38 99 GLY B N 1
ATOM 2666 C CA . GLY B 1 99 ? 15.031 -2.674 -4.449 1 86.38 99 GLY B CA 1
ATOM 2667 C C . GLY B 1 99 ? 14.141 -3.85 -4.078 1 86.38 99 GLY B C 1
ATOM 2668 O O . GLY B 1 99 ? 12.984 -3.666 -3.693 1 86.38 99 GLY B O 1
ATOM 2669 N N . LEU B 1 100 ? 14.664 -5.039 -4.141 1 91.44 100 LEU B N 1
ATOM 2670 C CA . LEU B 1 100 ? 13.922 -6.242 -3.789 1 91.44 100 LEU B CA 1
ATOM 2671 C C . LEU B 1 100 ? 13.609 -6.273 -2.295 1 91.44 100 LEU B C 1
ATOM 2673 O O . LEU B 1 100 ? 12.5 -6.617 -1.895 1 91.44 100 LEU B O 1
ATOM 2677 N N . MET B 1 101 ? 14.594 -5.848 -1.538 1 92.94 101 MET B N 1
ATOM 2678 C CA . MET B 1 101 ? 14.383 -5.812 -0.093 1 92.94 101 MET B CA 1
ATOM 2679 C C . MET B 1 101 ? 13.312 -4.793 0.277 1 92.94 101 MET B C 1
ATOM 2681 O O . MET B 1 101 ? 12.477 -5.055 1.145 1 92.94 101 MET B O 1
ATOM 2685 N N . ARG B 1 102 ? 13.328 -3.65 -0.344 1 91.06 102 ARG B N 1
ATOM 2686 C CA . ARG B 1 102 ? 12.312 -2.627 -0.105 1 91.06 102 ARG B CA 1
ATOM 2687 C C . ARG B 1 102 ? 10.922 -3.133 -0.476 1 91.06 102 ARG B C 1
ATOM 2689 O O . ARG B 1 102 ? 9.953 -2.855 0.226 1 91.06 102 ARG B O 1
ATOM 2696 N N . THR B 1 103 ? 10.828 -3.859 -1.539 1 90.81 103 THR B N 1
ATOM 2697 C CA . THR B 1 103 ? 9.562 -4.465 -1.938 1 90.81 103 THR B CA 1
ATOM 2698 C C . THR B 1 103 ? 9.062 -5.426 -0.866 1 90.81 103 THR B C 1
ATOM 2700 O O . THR B 1 103 ? 7.879 -5.422 -0.525 1 90.81 103 THR B O 1
ATOM 2703 N N . LEU B 1 104 ? 9.953 -6.23 -0.277 1 94.75 104 LEU B N 1
ATOM 2704 C CA . LEU B 1 104 ? 9.562 -7.223 0.724 1 94.75 104 LEU B CA 1
ATOM 2705 C C . LEU B 1 104 ? 9.102 -6.543 2.008 1 94.75 104 LEU B C 1
ATOM 2707 O O . LEU B 1 104 ? 8.227 -7.062 2.705 1 94.75 104 LEU B O 1
ATOM 2711 N N . GLU B 1 105 ? 9.617 -5.367 2.295 1 94.19 105 GLU B N 1
ATOM 2712 C CA . GLU B 1 105 ? 9.172 -4.617 3.463 1 94.19 105 GLU B CA 1
ATOM 2713 C C . GLU B 1 105 ? 7.691 -4.258 3.354 1 94.19 105 GLU B C 1
ATOM 2715 O O . GLU B 1 105 ? 6.949 -4.34 4.336 1 94.19 105 GLU B O 1
ATOM 2720 N N . ILE B 1 106 ? 7.27 -3.85 2.166 1 92.5 106 ILE B N 1
ATOM 2721 C CA . ILE B 1 106 ? 5.863 -3.541 1.927 1 92.5 106 ILE B CA 1
ATOM 2722 C C . ILE B 1 106 ? 5.035 -4.82 2.002 1 92.5 106 ILE B C 1
ATOM 2724 O O . ILE B 1 106 ? 3.977 -4.844 2.635 1 92.5 106 ILE B O 1
ATOM 2728 N N . ARG B 1 107 ? 5.5 -5.871 1.361 1 94 107 ARG B N 1
ATOM 2729 C CA . ARG B 1 107 ? 4.793 -7.148 1.367 1 94 107 ARG B CA 1
ATOM 2730 C C . ARG B 1 107 ? 4.613 -7.668 2.789 1 94 107 ARG B C 1
ATOM 2732 O O . ARG B 1 107 ? 3.559 -8.211 3.127 1 94 107 ARG B O 1
ATOM 2739 N N . ARG B 1 108 ? 5.695 -7.523 3.588 1 95.19 108 ARG B N 1
ATOM 2740 C CA . ARG B 1 108 ? 5.629 -7.961 4.98 1 95.19 108 ARG B CA 1
ATOM 2741 C C . ARG B 1 108 ? 4.453 -7.309 5.699 1 95.19 108 ARG B C 1
ATOM 2743 O O . ARG B 1 108 ? 3.672 -7.992 6.367 1 95.19 108 ARG B O 1
ATOM 2750 N N . ALA B 1 109 ? 4.363 -6.031 5.539 1 94 109 ALA B N 1
ATOM 2751 C CA . ALA B 1 109 ? 3.303 -5.277 6.199 1 94 109 ALA B CA 1
ATOM 2752 C C . ALA B 1 109 ? 1.928 -5.695 5.688 1 94 109 ALA B C 1
ATOM 2754 O O . ALA B 1 109 ? 1.05 -6.062 6.473 1 94 109 ALA B O 1
ATOM 2755 N N . LEU B 1 110 ? 1.737 -5.746 4.43 1 93.69 110 LEU B N 1
ATOM 2756 C CA . LEU B 1 110 ? 0.43 -5.949 3.814 1 93.69 110 LEU B CA 1
ATOM 2757 C C . LEU B 1 110 ? 0.003 -7.41 3.916 1 93.69 110 LEU B C 1
ATOM 2759 O O . LEU B 1 110 ? -1.156 -7.703 4.219 1 93.69 110 LEU B O 1
ATOM 2763 N N . GLU B 1 111 ? 0.936 -8.336 3.619 1 95.62 111 GLU B N 1
ATOM 2764 C CA . GLU B 1 111 ? 0.569 -9.75 3.564 1 95.62 111 GLU B CA 1
ATOM 2765 C C . GLU B 1 111 ? 0.227 -10.289 4.949 1 95.62 111 GLU B C 1
ATOM 2767 O O . GLU B 1 111 ? -0.679 -11.109 5.098 1 95.62 111 GLU B O 1
ATOM 2772 N N . ALA B 1 112 ? 0.986 -9.812 5.941 1 96.19 112 ALA B N 1
ATOM 2773 C CA . ALA B 1 112 ? 0.68 -10.234 7.305 1 96.19 112 ALA B CA 1
ATOM 2774 C C . ALA B 1 112 ? -0.712 -9.773 7.723 1 96.19 112 ALA B C 1
ATOM 2776 O O . ALA B 1 112 ? -1.5 -10.562 8.258 1 96.19 112 ALA B O 1
ATOM 2777 N N . GLU B 1 113 ? -0.994 -8.5 7.449 1 95.81 113 GLU B N 1
ATOM 2778 C CA . GLU B 1 113 ? -2.291 -7.953 7.836 1 95.81 113 GLU B CA 1
ATOM 2779 C C . GLU B 1 113 ? -3.424 -8.602 7.051 1 95.81 113 GLU B C 1
ATOM 2781 O O . GLU B 1 113 ? -4.461 -8.953 7.617 1 95.81 113 GLU B O 1
ATOM 2786 N N . ALA B 1 114 ? -3.27 -8.773 5.793 1 96.31 114 ALA B N 1
ATOM 2787 C CA . ALA B 1 114 ? -4.293 -9.383 4.945 1 96.31 114 ALA B CA 1
ATOM 2788 C C . ALA B 1 114 ? -4.586 -10.812 5.379 1 96.31 114 ALA B C 1
ATOM 2790 O O . ALA B 1 114 ? -5.746 -11.227 5.426 1 96.31 114 ALA B O 1
ATOM 2791 N N . ALA B 1 115 ? -3.52 -11.586 5.672 1 97.88 115 ALA B N 1
ATOM 2792 C CA . ALA B 1 115 ? -3.705 -12.969 6.109 1 97.88 115 ALA B CA 1
ATOM 2793 C C . ALA B 1 115 ? -4.508 -13.031 7.406 1 97.88 115 ALA B C 1
ATOM 2795 O O . ALA B 1 115 ? -5.414 -13.859 7.547 1 97.88 115 ALA B O 1
ATOM 2796 N N . ALA B 1 116 ? -4.16 -12.172 8.344 1 97.56 116 ALA B N 1
ATOM 2797 C CA . ALA B 1 116 ? -4.879 -12.125 9.617 1 97.56 116 ALA B CA 1
ATOM 2798 C C . ALA B 1 116 ? -6.352 -11.773 9.398 1 97.56 116 ALA B C 1
ATOM 2800 O O . ALA B 1 116 ? -7.238 -12.414 9.969 1 97.56 116 ALA B O 1
ATOM 2801 N N . LEU B 1 117 ? -6.621 -10.789 8.562 1 97.06 117 LEU B N 1
ATOM 2802 C CA . LEU B 1 117 ? -7.992 -10.367 8.289 1 97.06 117 LEU B CA 1
ATOM 2803 C C . LEU B 1 117 ? -8.773 -11.469 7.578 1 97.06 117 LEU B C 1
ATOM 2805 O O . LEU B 1 117 ? -9.961 -11.664 7.848 1 97.06 117 LEU B O 1
ATOM 2809 N N . CYS B 1 118 ? -8.094 -12.133 6.688 1 97 118 CYS B N 1
ATOM 2810 C CA . CYS B 1 118 ? -8.711 -13.258 6.004 1 97 118 CYS B CA 1
ATOM 2811 C C . CYS B 1 118 ? -9.164 -14.32 6.996 1 97 118 CYS B C 1
ATOM 2813 O O . CYS B 1 118 ? -10.266 -14.859 6.879 1 97 118 CYS B O 1
ATOM 2815 N N . ALA B 1 119 ? -8.336 -14.641 7.973 1 98.25 119 ALA B N 1
ATOM 2816 C CA . ALA B 1 119 ? -8.648 -15.648 8.984 1 98.25 119 ALA B CA 1
ATOM 2817 C C . ALA B 1 119 ? -9.875 -15.242 9.797 1 98.25 119 ALA B C 1
ATOM 2819 O O . ALA B 1 119 ? -10.602 -16.094 10.312 1 98.25 119 ALA B O 1
ATOM 2820 N N . ILE B 1 120 ? -10.07 -13.969 9.883 1 97.44 120 ILE B N 1
ATOM 2821 C CA . ILE B 1 120 ? -11.188 -13.445 10.648 1 97.44 120 ILE B CA 1
ATOM 2822 C C . ILE B 1 120 ? -12.461 -13.477 9.805 1 97.44 120 ILE B C 1
ATOM 2824 O O . ILE B 1 120 ? -13.523 -13.852 10.289 1 97.44 120 ILE B O 1
ATOM 2828 N N . ARG B 1 121 ? -12.375 -13.211 8.5 1 97.38 121 ARG B N 1
ATOM 2829 C CA . ARG B 1 121 ? -13.555 -12.805 7.746 1 97.38 121 ARG B CA 1
ATOM 2830 C C . ARG B 1 121 ? -13.945 -13.867 6.727 1 97.38 121 ARG B C 1
ATOM 2832 O O . ARG B 1 121 ? -15.086 -13.898 6.258 1 97.38 121 ARG B O 1
ATOM 2839 N N . ALA B 1 122 ? -12.977 -14.633 6.301 1 96.62 122 ALA B N 1
ATOM 2840 C CA . ALA B 1 122 ? -13.234 -15.547 5.191 1 96.62 122 ALA B CA 1
ATOM 2841 C C . ALA B 1 122 ? -14.328 -16.547 5.551 1 96.62 122 ALA B C 1
ATOM 2843 O O . ALA B 1 122 ? -14.266 -17.203 6.594 1 96.62 122 ALA B O 1
ATOM 2844 N N . GLY B 1 123 ? -15.328 -16.609 4.695 1 97.12 123 GLY B N 1
ATOM 2845 C CA . GLY B 1 123 ? -16.344 -17.641 4.812 1 97.12 123 GLY B CA 1
ATOM 2846 C C . GLY B 1 123 ? -16 -18.906 4.055 1 97.12 123 GLY B C 1
ATOM 2847 O O . GLY B 1 123 ? -14.891 -19.031 3.527 1 97.12 123 GLY B O 1
ATOM 2848 N N . LYS B 1 124 ? -16.922 -19.781 4.016 1 97.38 124 LYS B N 1
ATOM 2849 C CA . LYS B 1 124 ? -16.703 -21.094 3.406 1 97.38 124 LYS B CA 1
ATOM 2850 C C . LYS B 1 124 ? -16.328 -20.953 1.935 1 97.38 124 LYS B C 1
ATOM 2852 O O . LYS B 1 124 ? -15.422 -21.641 1.454 1 97.38 124 LYS B O 1
ATOM 2857 N N . ALA B 1 125 ? -16.984 -20.078 1.263 1 97.12 125 ALA B N 1
ATOM 2858 C CA . ALA B 1 125 ? -16.734 -19.906 -0.168 1 97.12 125 ALA B CA 1
ATOM 2859 C C . ALA B 1 125 ? -15.344 -19.344 -0.425 1 97.12 125 ALA B C 1
ATOM 2861 O O . ALA B 1 125 ? -14.641 -19.781 -1.339 1 97.12 125 ALA B O 1
ATOM 2862 N N . GLU B 1 126 ? -14.992 -18.359 0.376 1 96.44 126 GLU B N 1
ATOM 2863 C CA . GLU B 1 126 ? -13.672 -17.75 0.231 1 96.44 126 GLU B CA 1
ATOM 2864 C C . GLU B 1 126 ? -12.562 -18.734 0.567 1 96.44 126 GLU B C 1
ATOM 2866 O O . GLU B 1 126 ? -11.555 -18.812 -0.131 1 96.44 126 GLU B O 1
ATOM 2871 N N . ILE B 1 127 ? -12.773 -19.531 1.613 1 98.25 127 ILE B N 1
ATOM 2872 C CA . ILE B 1 127 ? -11.797 -20.531 2.025 1 98.25 127 ILE B CA 1
ATOM 2873 C C . ILE B 1 127 ? -11.625 -21.578 0.923 1 98.25 127 ILE B C 1
ATOM 2875 O O . ILE B 1 127 ? -10.508 -21.953 0.584 1 98.25 127 ILE B O 1
ATOM 2879 N N . ALA B 1 128 ? -12.719 -21.953 0.353 1 98.19 128 ALA B N 1
ATOM 2880 C CA . ALA B 1 128 ? -12.68 -22.922 -0.733 1 98.19 128 ALA B CA 1
ATOM 2881 C C . ALA B 1 128 ? -11.914 -22.375 -1.937 1 98.19 128 ALA B C 1
ATOM 2883 O O . ALA B 1 128 ? -11.172 -23.109 -2.592 1 98.19 128 ALA B O 1
ATOM 2884 N N . GLU B 1 129 ? -12.141 -21.125 -2.225 1 96.88 129 GLU B N 1
ATOM 2885 C CA . GLU B 1 129 ? -11.469 -20.516 -3.359 1 96.88 129 GLU B CA 1
ATOM 2886 C C . GLU B 1 129 ? -9.961 -20.406 -3.115 1 96.88 129 GLU B C 1
ATOM 2888 O O . GLU B 1 129 ? -9.164 -20.656 -4.02 1 96.88 129 GLU B O 1
ATOM 2893 N N . ILE B 1 130 ? -9.562 -20.047 -1.93 1 98.12 130 ILE B N 1
ATOM 2894 C CA . ILE B 1 130 ? -8.141 -19.969 -1.594 1 98.12 130 ILE B CA 1
ATOM 2895 C C . ILE B 1 130 ? -7.512 -21.359 -1.702 1 98.12 130 ILE B C 1
ATOM 2897 O O . ILE B 1 130 ? -6.414 -21.5 -2.242 1 98.12 130 ILE B O 1
ATOM 2901 N N . GLU B 1 131 ? -8.203 -22.328 -1.209 1 98.25 131 GLU B N 1
ATOM 2902 C CA . GLU B 1 131 ? -7.703 -23.703 -1.286 1 98.25 131 GLU B CA 1
ATOM 2903 C C . GLU B 1 131 ? -7.527 -24.141 -2.736 1 98.25 131 GLU B C 1
ATOM 2905 O O . GLU B 1 131 ? -6.52 -24.766 -3.082 1 98.25 131 GLU B O 1
ATOM 2910 N N . ARG B 1 132 ? -8.523 -23.859 -3.492 1 98.25 132 ARG B N 1
ATOM 2911 C CA . ARG B 1 132 ? -8.461 -24.203 -4.906 1 98.25 132 ARG B CA 1
ATOM 2912 C C . ARG B 1 132 ? -7.238 -23.578 -5.57 1 98.25 132 ARG B C 1
ATOM 2914 O O . ARG B 1 132 ? -6.504 -24.25 -6.293 1 98.25 132 ARG B O 1
ATOM 2921 N N . LYS B 1 133 ? -6.996 -22.281 -5.371 1 96.75 133 LYS B N 1
ATOM 2922 C CA . LYS B 1 133 ? -5.848 -21.594 -5.949 1 96.75 133 LYS B CA 1
ATOM 2923 C C . LYS B 1 133 ? -4.535 -22.172 -5.434 1 96.75 133 LYS B C 1
ATOM 2925 O O . LYS B 1 133 ? -3.561 -22.281 -6.18 1 96.75 133 LYS B O 1
ATOM 2930 N N . LEU B 1 134 ? -4.512 -22.562 -4.125 1 98.38 134 LEU B N 1
ATOM 2931 C CA . LEU B 1 134 ? -3.332 -23.172 -3.516 1 98.38 134 LEU B CA 1
ATOM 2932 C C . LEU B 1 134 ? -3.023 -24.516 -4.152 1 98.38 134 LEU B C 1
ATOM 2934 O O . LEU B 1 134 ? -1.87 -24.797 -4.48 1 98.38 134 LEU B O 1
ATOM 2938 N N . ASP B 1 135 ? -4.07 -25.297 -4.328 1 98.12 135 ASP B N 1
ATOM 2939 C CA . ASP B 1 135 ? -3.898 -26.609 -4.934 1 98.12 135 ASP B CA 1
ATOM 2940 C C . ASP B 1 135 ? -3.348 -26.5 -6.352 1 98.12 135 ASP B C 1
ATOM 2942 O O . ASP B 1 135 ? -2.445 -27.25 -6.734 1 98.12 135 ASP B O 1
ATOM 2946 N N . ILE B 1 136 ? -3.887 -25.594 -7.102 1 97.06 136 ILE B N 1
ATOM 2947 C CA . ILE B 1 136 ? -3.422 -25.344 -8.461 1 97.06 136 ILE B CA 1
ATOM 2948 C C . ILE B 1 136 ? -1.955 -24.922 -8.438 1 97.06 136 ILE B C 1
ATOM 2950 O O . ILE B 1 136 ? -1.151 -25.406 -9.242 1 97.06 136 ILE B O 1
ATOM 2954 N N . MET B 1 137 ? -1.586 -24.094 -7.523 1 96.94 137 MET B N 1
ATOM 2955 C CA . MET B 1 137 ? -0.219 -23.594 -7.383 1 96.94 137 MET B CA 1
ATOM 2956 C C . MET B 1 137 ? 0.735 -24.734 -7.02 1 96.94 137 MET B C 1
ATOM 2958 O O . MET B 1 137 ? 1.819 -24.844 -7.598 1 96.94 137 MET B O 1
ATOM 2962 N N . GLU B 1 138 ? 0.357 -25.516 -6.043 1 97.19 138 GLU B N 1
ATOM 2963 C CA . GLU B 1 138 ? 1.186 -26.641 -5.609 1 97.19 138 GLU B CA 1
ATOM 2964 C C . GLU B 1 138 ? 1.388 -27.641 -6.742 1 97.19 138 GLU B C 1
ATOM 2966 O O . GLU B 1 138 ? 2.486 -28.172 -6.918 1 97.19 138 GLU B O 1
ATOM 2971 N N . ASP B 1 139 ? 0.34 -27.875 -7.48 1 96.81 139 ASP B N 1
ATOM 2972 C CA . ASP B 1 139 ? 0.438 -28.766 -8.625 1 96.81 139 ASP B CA 1
ATOM 2973 C C . ASP B 1 139 ? 1.399 -28.219 -9.68 1 96.81 139 ASP B C 1
ATOM 2975 O O . ASP B 1 139 ? 2.254 -28.953 -10.188 1 96.81 139 ASP B O 1
ATOM 2979 N N . ALA B 1 140 ? 1.246 -26.969 -10.008 1 93.56 140 ALA B N 1
ATOM 2980 C CA . ALA B 1 140 ? 2.135 -26.328 -10.969 1 93.56 140 ALA B CA 1
ATOM 2981 C C . ALA B 1 140 ? 3.584 -26.359 -10.492 1 93.56 140 ALA B C 1
ATOM 2983 O O . ALA B 1 140 ? 4.496 -26.625 -11.281 1 93.56 140 ALA B O 1
ATOM 2984 N N . PHE B 1 141 ? 3.754 -26.109 -9.211 1 93.38 141 PHE B N 1
ATOM 2985 C CA . PHE B 1 141 ? 5.086 -26.094 -8.625 1 93.38 141 PHE B CA 1
ATOM 2986 C C . PHE B 1 141 ? 5.758 -27.453 -8.766 1 93.38 141 PHE B C 1
ATOM 2988 O O . PHE B 1 141 ? 6.945 -27.531 -9.078 1 93.38 141 PHE B O 1
ATOM 2995 N N . ARG B 1 142 ? 5.008 -28.469 -8.547 1 92.88 142 ARG B N 1
ATOM 2996 C CA . ARG B 1 142 ? 5.52 -29.828 -8.648 1 92.88 142 ARG B CA 1
ATOM 2997 C C . ARG B 1 142 ? 5.785 -30.219 -10.102 1 92.88 142 ARG B C 1
ATOM 2999 O O . ARG B 1 142 ? 6.797 -30.859 -10.406 1 92.88 142 ARG B O 1
ATOM 3006 N N . THR B 1 143 ? 5 -29.781 -10.992 1 93.44 143 THR B N 1
ATOM 3007 C CA . THR B 1 143 ? 5.039 -30.266 -12.375 1 93.44 143 THR B CA 1
ATOM 3008 C C . THR B 1 143 ? 5.965 -29.406 -13.227 1 93.44 143 THR B C 1
ATOM 3010 O O . THR B 1 143 ? 6.438 -29.844 -14.273 1 93.44 143 THR B O 1
ATOM 3013 N N . ARG B 1 144 ? 6.18 -28.188 -12.805 1 91.06 144 ARG B N 1
ATOM 3014 C CA . ARG B 1 144 ? 6.984 -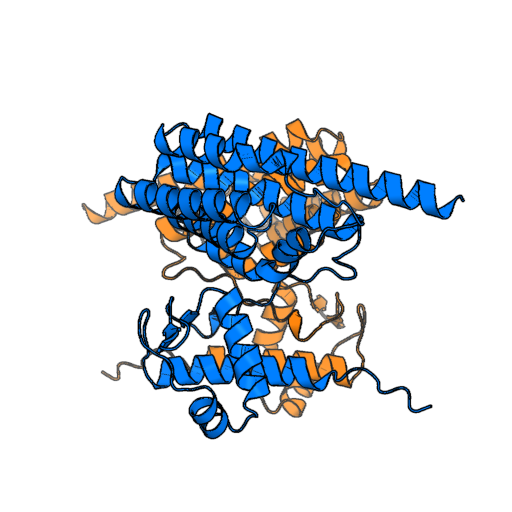27.266 -13.602 1 91.06 144 ARG B CA 1
ATOM 3015 C C . ARG B 1 144 ? 8.281 -26.906 -12.875 1 91.06 144 ARG B C 1
ATOM 3017 O O . ARG B 1 144 ? 8.734 -25.766 -12.93 1 91.06 144 ARG B O 1
ATOM 3024 N N . ALA B 1 145 ? 8.82 -27.875 -12.148 1 83.44 145 ALA B N 1
ATOM 3025 C CA . ALA B 1 145 ? 10.125 -27.766 -11.508 1 83.44 145 ALA B CA 1
ATOM 3026 C C . ALA B 1 145 ? 10.234 -26.484 -10.688 1 83.44 145 ALA B C 1
ATOM 3028 O O . ALA B 1 145 ? 11.227 -25.75 -10.797 1 83.44 145 ALA B O 1
ATOM 3029 N N . GLY B 1 146 ? 9.164 -26.141 -10.102 1 82.44 146 GLY B N 1
ATOM 3030 C CA . GLY B 1 146 ? 9.211 -25.047 -9.141 1 82.44 146 GLY B CA 1
ATOM 3031 C C . GLY B 1 146 ? 8.797 -23.719 -9.719 1 82.44 146 GLY B C 1
ATOM 3032 O O . GLY B 1 146 ? 8.961 -22.672 -9.086 1 82.44 146 GLY B O 1
ATOM 3033 N N . MET B 1 147 ? 8.305 -23.812 -10.891 1 78.88 147 MET B N 1
ATOM 3034 C CA . MET B 1 147 ? 7.852 -22.578 -11.531 1 78.88 147 MET B CA 1
ATOM 3035 C C . MET B 1 147 ? 6.332 -22.453 -11.453 1 78.88 147 MET B C 1
ATOM 3037 O O . MET B 1 147 ? 5.609 -23.203 -12.117 1 78.88 147 MET B O 1
ATOM 3041 N N . SER B 1 148 ? 5.852 -21.594 -10.594 1 89.44 148 SER B N 1
ATOM 3042 C CA . SER B 1 148 ? 4.414 -21.391 -10.445 1 89.44 148 SER B CA 1
ATOM 3043 C C . SER B 1 148 ? 4.09 -19.922 -10.188 1 89.44 148 SER B C 1
ATOM 3045 O O . SER B 1 148 ? 3.287 -19.594 -9.312 1 89.44 148 SER B O 1
ATOM 304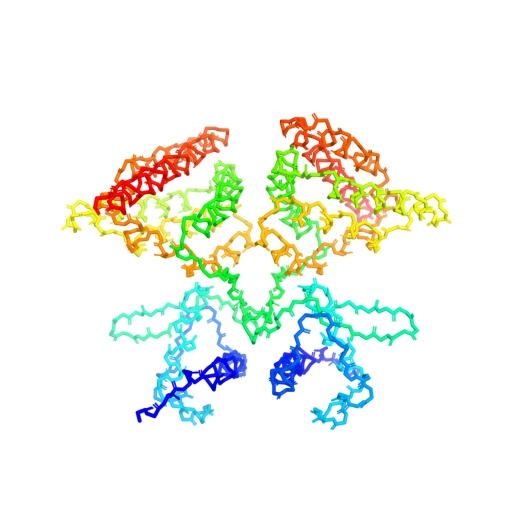7 N N . SER B 1 149 ? 4.691 -19.047 -10.977 1 86 149 SER B N 1
ATOM 3048 C CA . SER B 1 149 ? 4.629 -17.609 -10.734 1 86 149 SER B CA 1
ATOM 3049 C C . SER B 1 149 ? 3.201 -17.094 -10.844 1 86 149 SER B C 1
ATOM 3051 O O . SER B 1 149 ? 2.713 -16.406 -9.945 1 86 149 SER B O 1
ATOM 3053 N N . GLU B 1 150 ? 2.531 -17.484 -11.953 1 82.75 150 GLU B N 1
ATOM 3054 C CA . GLU B 1 150 ? 1.166 -17.016 -12.148 1 82.75 150 GLU B CA 1
ATOM 3055 C C . GLU B 1 150 ? 0.23 -17.547 -11.07 1 82.75 150 GLU B C 1
ATOM 3057 O O . GLU B 1 150 ? -0.64 -16.828 -10.586 1 82.75 150 GLU B O 1
ATOM 3062 N N . GLU B 1 151 ? 0.432 -18.766 -10.727 1 90.94 151 GLU B N 1
ATOM 3063 C CA . GLU B 1 151 ? -0.403 -19.422 -9.719 1 90.94 151 GLU B CA 1
ATOM 3064 C C . GLU B 1 151 ? -0.144 -18.828 -8.336 1 90.94 151 GLU B C 1
ATOM 3066 O O . GLU B 1 151 ? -1.067 -18.703 -7.527 1 90.94 151 GLU B O 1
ATOM 3071 N N . ASP B 1 152 ? 1.117 -18.5 -8.094 1 93.69 152 ASP B N 1
ATOM 3072 C CA . ASP B 1 152 ? 1.474 -17.828 -6.844 1 93.69 152 ASP B CA 1
ATOM 3073 C C . ASP B 1 152 ? 0.772 -16.469 -6.73 1 93.69 152 ASP B C 1
ATOM 3075 O O . ASP B 1 152 ? 0.224 -16.141 -5.68 1 93.69 152 ASP B O 1
ATOM 3079 N N . TRP B 1 153 ? 0.759 -15.773 -7.793 1 88 153 TRP B N 1
ATOM 3080 C CA . TRP B 1 153 ? 0.064 -14.492 -7.848 1 88 153 TRP B CA 1
ATOM 3081 C C . TRP B 1 153 ? -1.424 -14.664 -7.559 1 88 153 TRP B C 1
ATOM 3083 O O . TRP B 1 153 ? -2.002 -13.914 -6.773 1 88 153 TRP B O 1
ATOM 3093 N N . GLU B 1 154 ? -2.018 -15.648 -8.125 1 88 154 GLU B N 1
ATOM 3094 C CA . GLU B 1 154 ? -3.447 -15.891 -7.965 1 88 154 GLU B CA 1
ATOM 3095 C C . GLU B 1 154 ? -3.779 -16.281 -6.527 1 88 154 GLU B C 1
ATOM 3097 O O . GLU B 1 154 ? -4.836 -15.922 -6.004 1 88 154 GLU B O 1
ATOM 3102 N N . PHE B 1 155 ? -2.879 -17.125 -5.93 1 96.75 155 PHE B N 1
ATOM 3103 C CA . PHE B 1 155 ? -3.062 -17.469 -4.527 1 96.75 155 PHE B CA 1
ATOM 3104 C C . PHE B 1 155 ? -3.09 -16.203 -3.66 1 96.75 155 PHE B C 1
ATOM 3106 O O . PHE B 1 155 ? -3.998 -16.031 -2.846 1 96.75 155 PHE B O 1
ATOM 3113 N N . HIS B 1 156 ? -2.107 -15.258 -3.846 1 93.5 156 HIS B N 1
ATOM 3114 C CA . HIS B 1 156 ? -2.041 -14.031 -3.066 1 93.5 156 HIS B CA 1
ATOM 3115 C C . HIS B 1 156 ? -3.268 -13.156 -3.307 1 93.5 156 HIS B C 1
ATOM 3117 O O . HIS B 1 156 ? -3.832 -12.602 -2.363 1 93.5 156 HIS B O 1
ATOM 3123 N N . GLN B 1 157 ? -3.699 -13.109 -4.559 1 88.38 157 GLN B N 1
ATOM 3124 C CA . GLN B 1 157 ? -4.891 -12.328 -4.887 1 88.38 157 GLN B CA 1
ATOM 3125 C C . GLN B 1 157 ? -6.121 -12.883 -4.172 1 88.38 157 GLN B C 1
ATOM 3127 O O . GLN B 1 157 ? -6.949 -12.117 -3.672 1 88.38 157 GLN B O 1
ATOM 3132 N N . ALA B 1 158 ? -6.219 -14.203 -4.148 1 93.56 158 ALA B N 1
ATOM 3133 C CA . ALA B 1 158 ? -7.355 -14.828 -3.477 1 93.56 158 ALA B CA 1
ATOM 3134 C C . ALA B 1 158 ? -7.375 -14.477 -1.991 1 93.56 158 ALA B C 1
ATOM 3136 O O . ALA B 1 158 ? -8.43 -14.195 -1.427 1 93.56 158 ALA B O 1
ATOM 3137 N N . VAL B 1 159 ? -6.215 -14.461 -1.364 1 96.44 159 VAL B N 1
ATOM 3138 C CA . VAL B 1 159 ? -6.102 -14.102 0.046 1 96.44 159 VAL B CA 1
ATOM 3139 C C . VAL B 1 159 ? -6.477 -12.633 0.243 1 96.44 159 VAL B C 1
ATOM 3141 O O . VAL B 1 159 ? -7.246 -12.305 1.149 1 96.44 159 VAL B O 1
ATOM 3144 N N . TYR B 1 160 ? -5.949 -11.758 -0.596 1 90.81 160 TYR B N 1
ATOM 3145 C CA . TYR B 1 160 ? -6.23 -10.328 -0.481 1 90.81 160 TYR B CA 1
ATOM 3146 C C . TYR B 1 160 ? -7.719 -10.055 -0.655 1 90.81 160 TYR B C 1
ATOM 3148 O O . TYR B 1 160 ? -8.297 -9.258 0.089 1 90.81 160 TYR B O 1
ATOM 3156 N N . ARG B 1 161 ? -8.32 -10.711 -1.589 1 88.19 161 ARG B N 1
ATOM 3157 C CA . ARG B 1 161 ? -9.75 -10.531 -1.827 1 88.19 161 ARG B CA 1
ATOM 3158 C C . ARG B 1 161 ? -10.562 -10.992 -0.624 1 88.19 161 ARG B C 1
ATOM 3160 O O . ARG B 1 161 ? -11.516 -10.32 -0.224 1 88.19 161 ARG B O 1
ATOM 3167 N N . ALA B 1 162 ? -10.133 -12.078 -0.06 1 94 162 ALA B N 1
ATOM 3168 C CA . ALA B 1 162 ? -10.875 -12.688 1.041 1 94 162 ALA B CA 1
ATOM 3169 C C . ALA B 1 162 ? -10.711 -11.883 2.326 1 94 162 ALA B C 1
ATOM 3171 O O . ALA B 1 162 ? -11.453 -12.078 3.289 1 94 162 ALA B O 1
ATOM 3172 N N . SER B 1 163 ? -9.734 -10.977 2.332 1 93.5 163 SER B N 1
ATOM 3173 C CA . SER B 1 163 ? -9.547 -10.102 3.482 1 93.5 163 SER B CA 1
ATOM 3174 C C . SER B 1 163 ? -10.75 -9.18 3.666 1 93.5 163 SER B C 1
ATOM 3176 O O . SER B 1 163 ? -10.93 -8.594 4.738 1 93.5 163 SER B O 1
ATOM 3178 N N . GLY B 1 164 ? -11.508 -8.945 2.541 1 89.5 164 GLY B N 1
ATOM 3179 C CA . GLY B 1 164 ? -12.688 -8.102 2.602 1 89.5 164 GLY B CA 1
ATOM 3180 C C . GLY B 1 164 ? -12.375 -6.625 2.469 1 89.5 164 GLY B C 1
ATOM 3181 O O . GLY B 1 164 ? -13.25 -5.777 2.68 1 89.5 164 GLY B O 1
ATOM 3182 N N . ASN B 1 165 ? -11.227 -6.242 2.25 1 89.19 165 ASN B N 1
ATOM 3183 C CA . ASN B 1 165 ? -10.781 -4.875 2.02 1 89.19 165 ASN B CA 1
ATOM 3184 C C . ASN B 1 165 ? -10.172 -4.711 0.629 1 89.19 165 ASN B C 1
ATOM 3186 O O . ASN B 1 165 ? -9.047 -5.141 0.382 1 89.19 165 ASN B O 1
ATOM 3190 N N . PRO B 1 166 ? -10.883 -4.086 -0.255 1 81.88 166 PRO B N 1
ATOM 3191 C CA . PRO B 1 166 ? -10.445 -4 -1.649 1 81.88 166 PRO B CA 1
ATOM 3192 C C . PRO B 1 166 ? -9.148 -3.215 -1.812 1 81.88 166 PRO B C 1
ATOM 3194 O O . PRO B 1 166 ? -8.477 -3.328 -2.84 1 81.88 166 PRO B O 1
ATOM 3197 N N . LEU B 1 167 ? -8.75 -2.488 -0.811 1 83.38 167 LEU B N 1
ATOM 3198 C CA . LEU B 1 167 ? -7.52 -1.704 -0.905 1 83.38 167 LEU B CA 1
ATOM 3199 C C . LEU B 1 167 ? -6.297 -2.611 -0.955 1 83.38 167 LEU B C 1
ATOM 3201 O O . LEU B 1 167 ? -5.305 -2.289 -1.614 1 83.38 167 LEU B O 1
ATOM 3205 N N . PHE B 1 168 ? -6.332 -3.75 -0.26 1 87.38 168 PHE B N 1
ATOM 3206 C CA . PHE B 1 168 ? -5.223 -4.695 -0.323 1 87.38 168 PHE B CA 1
ATOM 3207 C C . PHE B 1 168 ? -4.988 -5.16 -1.756 1 87.38 168 PHE B C 1
ATOM 3209 O O . PHE B 1 168 ? -3.855 -5.145 -2.24 1 87.38 168 PHE B O 1
ATOM 3216 N N . GLU B 1 169 ? -6.062 -5.535 -2.367 1 80.06 169 GLU B N 1
ATOM 3217 C CA . GLU B 1 169 ? -5.961 -6.008 -3.746 1 80.06 169 GLU B CA 1
ATOM 3218 C C . GLU B 1 169 ? -5.473 -4.898 -4.672 1 80.06 169 GLU B C 1
ATOM 3220 O O . GLU B 1 169 ? -4.691 -5.152 -5.594 1 80.06 169 GLU B O 1
ATOM 3225 N N . GLN B 1 170 ? -5.93 -3.689 -4.422 1 74.81 170 GLN B N 1
ATOM 3226 C CA . GLN B 1 170 ? -5.527 -2.557 -5.254 1 74.81 170 GLN B CA 1
ATOM 3227 C C . GLN B 1 170 ? -4.031 -2.279 -5.117 1 74.81 170 GLN B C 1
ATOM 3229 O O . GLN B 1 170 ? -3.338 -2.084 -6.117 1 74.81 170 GLN B O 1
ATOM 3234 N N . ILE B 1 171 ? -3.51 -2.299 -3.941 1 82.56 171 ILE B N 1
ATOM 3235 C CA . ILE B 1 171 ? -2.111 -1.972 -3.684 1 82.56 171 ILE B CA 1
ATOM 3236 C C . ILE B 1 171 ? -1.212 -3.061 -4.266 1 82.56 171 ILE B C 1
ATOM 3238 O O . ILE B 1 171 ? -0.231 -2.764 -4.949 1 82.56 171 ILE B O 1
ATOM 3242 N N . ILE B 1 172 ? -1.573 -4.262 -3.99 1 80.12 172 ILE B N 1
ATOM 3243 C CA . ILE B 1 172 ? -0.729 -5.344 -4.488 1 80.12 172 ILE B CA 1
ATOM 3244 C C . ILE B 1 172 ? -0.762 -5.363 -6.016 1 80.12 172 ILE B C 1
ATOM 3246 O O . ILE B 1 172 ? 0.24 -5.684 -6.66 1 80.12 172 ILE B O 1
ATOM 3250 N N . SER B 1 173 ? -1.914 -5.066 -6.582 1 73 173 SER B N 1
ATOM 3251 C CA . SER B 1 173 ? -2.004 -4.98 -8.039 1 73 173 SER B CA 1
ATOM 3252 C C . SER B 1 173 ? -1.12 -3.861 -8.578 1 73 173 SER B C 1
ATOM 3254 O O . SER B 1 173 ? -0.5 -4.008 -9.633 1 73 173 SER B O 1
ATOM 3256 N N . ALA B 1 174 ? -1.047 -2.793 -7.844 1 71.19 174 ALA B N 1
ATOM 3257 C CA . ALA B 1 174 ? -0.18 -1.683 -8.227 1 71.19 174 ALA B CA 1
ATOM 3258 C C . ALA B 1 174 ? 1.291 -2.082 -8.148 1 71.19 174 ALA B C 1
ATOM 3260 O O . ALA B 1 174 ? 2.135 -1.51 -8.844 1 71.19 174 ALA B O 1
ATOM 3261 N N . MET B 1 175 ? 1.557 -3.123 -7.352 1 77.81 175 MET B N 1
ATOM 3262 C CA . MET B 1 175 ? 2.924 -3.602 -7.176 1 77.81 175 MET B CA 1
ATOM 3263 C C . MET B 1 175 ? 3.178 -4.848 -8.016 1 77.81 175 MET B C 1
ATOM 3265 O O . MET B 1 175 ? 4.117 -5.602 -7.75 1 77.81 175 MET B O 1
ATOM 3269 N N . HIS B 1 176 ? 2.352 -5.113 -8.93 1 74.19 176 HIS B N 1
ATOM 3270 C CA . HIS B 1 176 ? 2.416 -6.348 -9.703 1 74.19 176 HIS B CA 1
ATOM 3271 C C . HIS B 1 176 ? 3.814 -6.57 -10.273 1 74.19 176 HIS B C 1
ATOM 3273 O O . HIS B 1 176 ? 4.387 -7.652 -10.117 1 74.19 176 HIS B O 1
ATOM 3279 N N . GLU B 1 177 ? 4.422 -5.574 -10.859 1 69.69 177 GLU B N 1
ATOM 3280 C CA . GLU B 1 177 ? 5.742 -5.719 -11.469 1 69.69 177 GLU B CA 1
ATOM 3281 C C . GLU B 1 177 ? 6.809 -5.98 -10.406 1 69.69 177 GLU B C 1
ATOM 3283 O O . GLU B 1 177 ? 7.707 -6.801 -10.609 1 69.69 177 GLU B O 1
ATOM 3288 N N . LEU B 1 178 ? 6.719 -5.273 -9.328 1 77.81 178 LEU B N 1
ATOM 3289 C CA . LEU B 1 178 ? 7.668 -5.457 -8.234 1 77.81 178 LEU B CA 1
ATOM 3290 C C . LEU B 1 178 ? 7.559 -6.859 -7.652 1 77.81 178 LEU B C 1
ATOM 3292 O O . LEU B 1 178 ? 8.57 -7.484 -7.324 1 77.81 178 LEU B O 1
ATOM 3296 N N . PHE B 1 179 ? 6.324 -7.32 -7.617 1 80 179 PHE B N 1
ATOM 3297 C CA . PHE B 1 179 ? 6.062 -8.664 -7.125 1 80 179 PHE B CA 1
ATOM 3298 C C . PHE B 1 179 ? 6.625 -9.711 -8.086 1 80 179 PHE B C 1
ATOM 3300 O O . PHE B 1 179 ? 7.238 -10.688 -7.652 1 80 179 PHE B O 1
ATOM 3307 N N . HIS B 1 180 ? 6.5 -9.523 -9.359 1 78.12 180 HIS B N 1
ATOM 3308 C CA . HIS B 1 180 ? 6.879 -10.492 -10.375 1 78.12 180 HIS B CA 1
ATOM 3309 C C . HIS B 1 180 ? 8.398 -10.617 -10.484 1 78.12 180 HIS B C 1
ATOM 3311 O O . HIS B 1 180 ? 8.906 -11.641 -10.953 1 78.12 180 HIS B O 1
ATOM 3317 N N . ARG B 1 181 ? 9.07 -9.664 -10.016 1 79.31 181 ARG B N 1
ATOM 3318 C CA . ARG B 1 181 ? 10.531 -9.719 -10.039 1 79.31 181 ARG B CA 1
ATOM 3319 C C . ARG B 1 181 ? 11.055 -10.883 -9.203 1 79.31 181 ARG B C 1
ATOM 3321 O O . ARG B 1 181 ? 12.117 -11.43 -9.492 1 79.31 181 ARG B O 1
ATOM 3328 N N . PHE B 1 182 ? 10.352 -11.25 -8.273 1 84.81 182 PHE B N 1
ATOM 3329 C CA . PHE B 1 182 ? 10.773 -12.328 -7.383 1 84.81 182 PHE B CA 1
ATOM 3330 C C . PHE B 1 182 ? 10.68 -13.68 -8.086 1 84.81 182 PHE B C 1
ATOM 3332 O O . PHE B 1 182 ? 11.273 -14.656 -7.633 1 84.81 182 PHE B O 1
ATOM 3339 N N . TRP B 1 183 ? 10.016 -13.75 -9.242 1 77.62 183 TRP B N 1
ATOM 3340 C CA . TRP B 1 183 ? 9.859 -15 -9.969 1 77.62 183 TRP B CA 1
ATOM 3341 C C . TRP B 1 183 ? 10.875 -15.102 -11.102 1 77.62 183 TRP B C 1
ATOM 3343 O O . TRP B 1 183 ? 10.977 -16.141 -11.758 1 77.62 183 TRP B O 1
ATOM 3353 N N . GLU B 1 184 ? 11.688 -14.094 -11.25 1 77.56 184 GLU B N 1
ATOM 3354 C CA . GLU B 1 184 ? 12.711 -14.062 -12.289 1 77.56 184 GLU B CA 1
ATOM 3355 C C . GLU B 1 184 ? 14.07 -14.461 -11.734 1 77.56 184 GLU B C 1
ATOM 3357 O O . GLU B 1 184 ? 15.109 -14.047 -12.258 1 77.56 184 GLU B O 1
ATOM 3362 N N . HIS B 1 185 ? 14.086 -15.258 -10.695 1 76.62 185 HIS B N 1
ATOM 3363 C CA . HIS B 1 185 ? 15.305 -15.766 -10.078 1 76.62 185 HIS B CA 1
ATOM 3364 C C . HIS B 1 185 ? 16.25 -14.625 -9.711 1 76.62 185 HIS B C 1
ATOM 3366 O O . HIS B 1 185 ? 17.375 -14.547 -10.234 1 76.62 185 HIS B O 1
ATOM 3372 N N . PRO B 1 186 ? 15.82 -13.875 -8.812 1 76.75 186 PRO B N 1
ATOM 3373 C CA . PRO B 1 186 ? 16.625 -12.703 -8.461 1 76.75 186 PRO B CA 1
ATOM 3374 C C . PRO B 1 186 ? 18 -13.078 -7.922 1 76.75 186 PRO B C 1
ATOM 3376 O O . PRO B 1 186 ? 18.156 -14.094 -7.238 1 76.75 186 PRO B O 1
ATOM 3379 N N . LEU B 1 187 ? 19 -12.281 -8.383 1 77.56 187 LEU B N 1
ATOM 3380 C CA . LEU B 1 187 ? 20.375 -12.344 -7.906 1 77.56 187 LEU B CA 1
ATOM 3381 C C . LEU B 1 187 ? 21 -13.711 -8.203 1 77.56 187 LEU B C 1
ATOM 3383 O O . LEU B 1 187 ? 21.891 -14.164 -7.48 1 77.56 187 LEU B O 1
ATOM 3387 N N . GLY B 1 188 ? 20.359 -14.492 -9.086 1 78.88 188 GLY B N 1
ATOM 3388 C CA . GLY B 1 188 ? 20.953 -15.727 -9.578 1 78.88 188 GLY B CA 1
ATOM 3389 C C . GLY B 1 188 ? 20.641 -16.922 -8.703 1 78.88 188 GLY B C 1
ATOM 3390 O O . GLY B 1 188 ? 21.25 -17.984 -8.852 1 78.88 188 GLY B O 1
ATOM 3391 N N . VAL B 1 189 ? 19.844 -16.734 -7.77 1 83.06 189 VAL B N 1
ATOM 3392 C CA . VAL B 1 189 ? 19.469 -17.859 -6.918 1 83.06 189 VAL B CA 1
ATOM 3393 C C . VAL B 1 189 ? 18.578 -18.828 -7.695 1 83.06 189 VAL B C 1
ATOM 3395 O O . VAL B 1 189 ? 17.438 -18.5 -8.016 1 83.06 189 VAL B O 1
ATOM 3398 N N . ARG B 1 190 ? 19.016 -19.984 -7.996 1 81.06 190 ARG B N 1
ATOM 3399 C CA . ARG B 1 190 ? 18.344 -20.953 -8.859 1 81.06 190 ARG B CA 1
ATOM 3400 C C . ARG B 1 190 ? 17.078 -21.484 -8.203 1 81.06 190 ARG B C 1
ATOM 3402 O O . ARG B 1 190 ? 16.062 -21.672 -8.875 1 81.06 190 ARG B O 1
ATOM 3409 N N . ASP B 1 191 ? 17.125 -21.719 -6.922 1 88.25 191 ASP B N 1
ATOM 3410 C CA . ASP B 1 191 ? 15.953 -22.266 -6.234 1 88.25 191 ASP B CA 1
ATOM 3411 C C . ASP B 1 191 ? 15.25 -21.203 -5.402 1 88.25 191 ASP B C 1
ATOM 3413 O O . ASP B 1 191 ? 14.758 -21.484 -4.309 1 88.25 191 ASP B O 1
ATOM 3417 N N . PHE B 1 192 ? 15.312 -20 -5.918 1 89.12 192 PHE B N 1
ATOM 3418 C CA . PHE B 1 192 ? 14.68 -18.891 -5.227 1 89.12 192 PHE B CA 1
ATOM 3419 C C . PHE B 1 192 ? 13.203 -19.188 -4.969 1 89.12 192 PHE B C 1
ATOM 3421 O O . PHE B 1 192 ? 12.484 -19.609 -5.875 1 89.12 192 PHE B O 1
ATOM 3428 N N . GLY B 1 193 ? 12.82 -19.062 -3.756 1 91.06 193 GLY B N 1
ATOM 3429 C CA . GLY B 1 193 ? 11.422 -19.219 -3.391 1 91.06 193 GLY B CA 1
ATOM 3430 C C . GLY B 1 193 ? 11.062 -20.641 -2.998 1 91.06 193 GLY B C 1
ATOM 3431 O O . GLY B 1 193 ? 9.984 -20.875 -2.439 1 91.06 193 GLY B O 1
ATOM 3432 N N . HIS B 1 194 ? 11.938 -21.641 -3.201 1 93.62 194 HIS B N 1
ATOM 3433 C CA . HIS B 1 194 ? 11.633 -23.031 -2.873 1 93.62 194 HIS B CA 1
ATOM 3434 C C . HIS B 1 194 ? 11.492 -23.219 -1.368 1 93.62 194 HIS B C 1
ATOM 3436 O O . HIS B 1 194 ? 10.602 -23.938 -0.912 1 93.62 194 HIS B O 1
ATOM 3442 N N . ALA B 1 195 ? 12.367 -22.547 -0.621 1 94.25 195 ALA B N 1
ATOM 3443 C CA . ALA B 1 195 ? 12.359 -22.719 0.831 1 94.25 195 ALA B CA 1
ATOM 3444 C C . ALA B 1 195 ? 11.102 -22.125 1.446 1 94.25 195 ALA B C 1
ATOM 3446 O O . ALA B 1 195 ? 10.609 -22.609 2.471 1 94.25 195 ALA B O 1
ATOM 3447 N N . SER B 1 196 ? 10.555 -21.078 0.796 1 95.88 196 SER B N 1
ATOM 3448 C CA . SER B 1 196 ? 9.383 -20.406 1.351 1 95.88 196 SER B CA 1
ATOM 3449 C C . SER B 1 196 ? 8.086 -21.031 0.841 1 95.88 196 SER B C 1
ATOM 3451 O O . SER B 1 196 ? 7.02 -20.797 1.41 1 95.88 196 SER B O 1
ATOM 3453 N N . PHE B 1 197 ? 8.117 -21.891 -0.141 1 96.38 197 PHE B N 1
ATOM 3454 C CA . PHE B 1 197 ? 6.949 -22.375 -0.863 1 96.38 197 PHE B CA 1
ATOM 3455 C C . PHE B 1 197 ? 6 -23.109 0.077 1 96.38 197 PHE B C 1
ATOM 3457 O O . PHE B 1 197 ?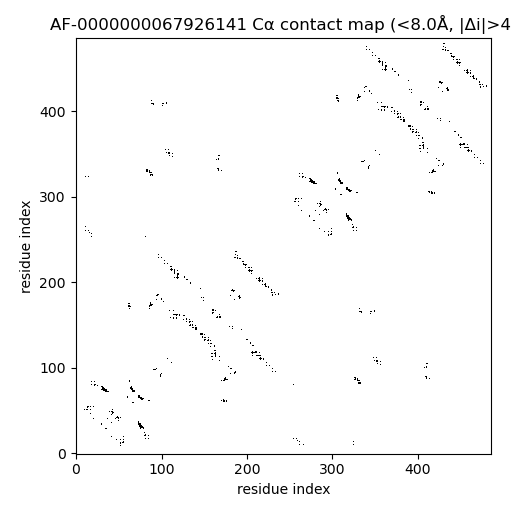 4.785 -22.906 0.036 1 96.38 197 PHE B O 1
ATOM 3464 N N . PRO B 1 198 ? 6.469 -23.922 1.075 1 96.62 198 PRO B N 1
ATOM 3465 C CA . PRO B 1 198 ? 5.57 -24.688 1.938 1 96.62 198 PRO B CA 1
ATOM 3466 C C . PRO B 1 198 ? 4.738 -23.812 2.863 1 96.62 198 PRO B C 1
ATOM 3468 O O . PRO B 1 198 ? 3.686 -24.234 3.346 1 96.62 198 PRO B O 1
ATOM 3471 N N . TYR B 1 199 ? 5.145 -22.594 3.021 1 97.81 199 TYR B N 1
ATOM 3472 C CA . TYR B 1 199 ? 4.469 -21.719 3.982 1 97.81 199 TYR B CA 1
ATOM 3473 C C . TYR B 1 199 ? 3.148 -21.219 3.424 1 97.81 199 TYR B C 1
ATOM 3475 O O . TYR B 1 199 ? 2.291 -20.734 4.172 1 97.81 199 TYR B O 1
ATOM 3483 N N . HIS B 1 200 ? 2.961 -21.312 2.068 1 98.19 200 HIS B N 1
ATOM 3484 C CA . HIS B 1 200 ? 1.644 -20.984 1.525 1 98.19 200 HIS B CA 1
ATOM 3485 C C . HIS B 1 200 ? 0.576 -21.906 2.102 1 98.19 200 HIS B C 1
ATOM 3487 O O . HIS B 1 200 ? -0.509 -21.453 2.475 1 98.19 200 HIS B O 1
ATOM 3493 N N . ARG B 1 201 ? 0.936 -23.156 2.283 1 98.56 201 ARG B N 1
ATOM 3494 C CA . ARG B 1 201 ? 0.002 -24.125 2.85 1 98.56 201 ARG B CA 1
ATOM 3495 C C . ARG B 1 201 ? -0.252 -23.844 4.324 1 98.56 201 ARG B C 1
ATOM 3497 O O . ARG B 1 201 ? -1.39 -23.938 4.793 1 98.56 201 ARG B O 1
ATOM 3504 N N . THR B 1 202 ? 0.787 -23.516 5.047 1 98.69 202 THR B N 1
ATOM 3505 C CA . THR B 1 202 ? 0.592 -23.266 6.473 1 98.69 202 THR B CA 1
ATOM 3506 C C . THR B 1 202 ? -0.194 -21.984 6.695 1 98.69 202 THR B C 1
ATOM 3508 O O . THR B 1 202 ? -0.969 -21.875 7.648 1 98.69 202 THR B O 1
ATOM 3511 N N . ILE B 1 203 ? -0.006 -20.969 5.84 1 98.69 203 ILE B N 1
ATOM 3512 C CA . ILE B 1 203 ? -0.831 -19.766 5.883 1 98.69 203 ILE B CA 1
ATOM 3513 C C . ILE B 1 203 ? -2.297 -20.125 5.676 1 98.69 203 ILE B C 1
ATOM 3515 O O . ILE B 1 203 ? -3.162 -19.734 6.457 1 98.69 203 ILE B O 1
ATOM 3519 N N . PHE B 1 204 ? -2.562 -21 4.645 1 98.75 204 PHE B N 1
ATOM 3520 C CA . PHE B 1 204 ? -3.928 -21.422 4.367 1 98.75 204 PHE B CA 1
ATOM 3521 C C . PHE B 1 204 ? -4.52 -22.156 5.566 1 98.75 204 PHE B C 1
ATOM 3523 O O . PHE B 1 204 ? -5.664 -21.906 5.945 1 98.75 204 PHE B O 1
ATOM 3530 N N . ASP B 1 205 ? -3.688 -23.031 6.16 1 98.81 205 ASP B N 1
ATOM 3531 C CA . ASP B 1 205 ? -4.168 -23.812 7.289 1 98.81 205 ASP B CA 1
ATOM 3532 C C . ASP B 1 205 ? -4.602 -22.922 8.445 1 98.81 205 ASP B C 1
ATOM 3534 O O . ASP B 1 205 ? -5.617 -23.172 9.094 1 98.81 205 ASP B O 1
ATOM 3538 N N . ARG B 1 206 ? -3.857 -21.875 8.68 1 98.81 206 ARG B N 1
ATOM 3539 C CA . ARG B 1 206 ? -4.191 -20.953 9.766 1 98.81 206 ARG B CA 1
ATOM 3540 C C . ARG B 1 206 ? -5.422 -20.109 9.414 1 98.81 206 ARG B C 1
ATOM 3542 O O . ARG B 1 206 ? -6.238 -19.812 10.281 1 98.81 206 ARG B O 1
ATOM 3549 N N . ILE B 1 207 ? -5.586 -19.734 8.133 1 98.69 207 ILE B N 1
ATOM 3550 C CA . ILE B 1 207 ? -6.77 -19.016 7.672 1 98.69 207 ILE B CA 1
ATOM 3551 C C . ILE B 1 207 ? -8.008 -19.891 7.836 1 98.69 207 ILE B C 1
ATOM 3553 O O . ILE B 1 207 ? -9.016 -19.453 8.398 1 98.69 207 ILE B O 1
ATOM 3557 N N . ALA B 1 208 ? -7.887 -21.141 7.418 1 98.62 208 ALA B N 1
ATOM 3558 C CA . ALA B 1 208 ? -9 -22.078 7.484 1 98.62 208 ALA B CA 1
ATOM 3559 C C . ALA B 1 208 ? -9.391 -22.375 8.93 1 98.62 208 ALA B C 1
ATOM 3561 O O . ALA B 1 208 ? -10.562 -22.609 9.227 1 98.62 208 ALA B O 1
ATOM 3562 N N . ALA B 1 209 ? -8.438 -22.281 9.828 1 98.56 209 ALA B N 1
ATOM 3563 C CA . ALA B 1 209 ? -8.664 -22.516 11.25 1 98.56 209 ALA B CA 1
ATOM 3564 C C . ALA B 1 209 ? -9.172 -21.266 11.945 1 98.56 209 ALA B C 1
ATOM 3566 O O . ALA B 1 209 ? -9.406 -21.266 13.156 1 98.56 209 ALA B O 1
ATOM 3567 N N . HIS B 1 210 ? -9.258 -20.172 11.234 1 98.38 210 HIS B N 1
ATOM 3568 C CA . HIS B 1 210 ? -9.672 -18.891 11.789 1 98.38 210 HIS B CA 1
ATOM 3569 C C . HIS B 1 210 ? -8.766 -18.469 12.945 1 98.38 210 HIS B C 1
ATOM 3571 O O . HIS B 1 210 ? -9.258 -18.094 14.008 1 98.38 210 HIS B O 1
ATOM 3577 N N . ASP B 1 211 ? -7.488 -18.625 12.695 1 98.62 211 ASP B N 1
ATOM 3578 C CA . ASP B 1 211 ? -6.43 -18.234 13.617 1 98.62 211 ASP B CA 1
ATOM 3579 C C . ASP B 1 211 ? -5.648 -17.047 13.078 1 98.62 211 ASP B C 1
ATOM 3581 O O . ASP B 1 211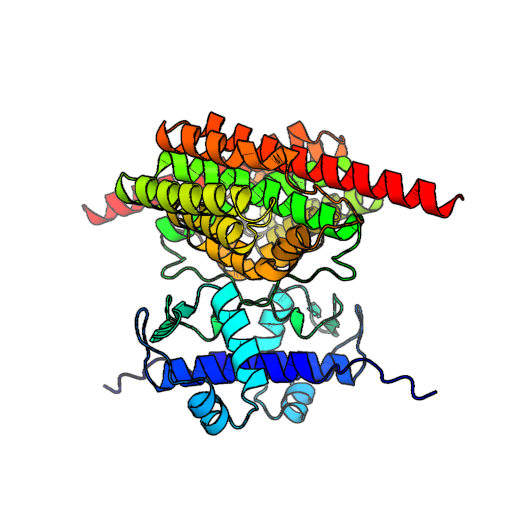 ? -4.566 -17.203 12.508 1 98.62 211 ASP B O 1
ATOM 3585 N N . PRO B 1 212 ? -6.145 -15.812 13.375 1 98.19 212 PRO B N 1
ATOM 3586 C CA . PRO B 1 212 ? -5.527 -14.625 12.781 1 98.19 212 PRO B CA 1
ATOM 3587 C C . PRO B 1 212 ? -4.07 -14.445 13.203 1 98.19 212 PRO B C 1
ATOM 3589 O O . PRO B 1 212 ? -3.229 -14.07 12.383 1 98.19 212 PRO B O 1
ATOM 3592 N N . ASP B 1 213 ? -3.736 -14.703 14.469 1 97.94 213 ASP B N 1
ATOM 3593 C CA . ASP B 1 213 ? -2.355 -14.562 14.922 1 97.94 213 ASP B CA 1
ATOM 3594 C C . ASP B 1 213 ? -1.445 -15.578 14.234 1 97.94 213 ASP B C 1
ATOM 3596 O O . ASP B 1 213 ? -0.327 -15.242 13.828 1 97.94 213 ASP B O 1
ATOM 3600 N N . GLY B 1 214 ? -1.95 -16.781 14.133 1 98.5 214 GLY B N 1
ATOM 3601 C CA . GLY B 1 214 ? -1.198 -17.797 13.414 1 98.5 214 GLY B CA 1
ATOM 3602 C C . GLY B 1 214 ? -1.004 -17.469 11.945 1 98.5 214 GLY B C 1
ATOM 3603 O O . GLY B 1 214 ? 0.082 -17.672 11.398 1 98.5 214 GLY B O 1
ATOM 3604 N N . ALA B 1 215 ? -2.051 -16.953 11.258 1 98.69 215 ALA B N 1
ATOM 3605 C CA . ALA B 1 215 ? -1.968 -16.578 9.844 1 98.69 215 ALA B CA 1
ATOM 3606 C C . ALA B 1 215 ? -0.932 -15.477 9.633 1 98.69 215 ALA B C 1
ATOM 3608 O O . ALA B 1 215 ? -0.117 -15.555 8.711 1 98.69 215 ALA B O 1
ATOM 3609 N N . ARG B 1 216 ? -0.958 -14.508 10.531 1 97.81 216 ARG B N 1
ATOM 3610 C CA . ARG B 1 216 ? 0.031 -13.438 10.5 1 97.81 216 ARG B CA 1
ATOM 3611 C C . ARG B 1 216 ? 1.444 -13.992 10.641 1 97.81 216 ARG B C 1
ATOM 3613 O O . ARG B 1 216 ? 2.336 -13.633 9.867 1 97.81 216 ARG B O 1
ATOM 3620 N N . ALA B 1 217 ? 1.625 -14.812 11.625 1 98 217 ALA B N 1
ATOM 3621 C CA . ALA B 1 217 ? 2.949 -15.352 11.922 1 98 217 ALA B CA 1
ATOM 3622 C C . ALA B 1 217 ? 3.488 -16.156 10.742 1 98 217 ALA B C 1
ATOM 3624 O O . ALA B 1 217 ? 4.668 -16.062 10.406 1 98 217 ALA B O 1
ATOM 3625 N N . GLU B 1 218 ? 2.645 -16.953 10.125 1 98.56 218 GLU B N 1
ATOM 3626 C CA . GLU B 1 218 ? 3.08 -17.75 8.984 1 98.56 218 GLU B CA 1
ATOM 3627 C C . GLU B 1 218 ? 3.389 -16.891 7.773 1 98.56 218 GLU B C 1
ATOM 3629 O O . GLU B 1 218 ? 4.312 -17.172 7.012 1 98.56 218 GLU B O 1
ATOM 3634 N N . ALA B 1 219 ? 2.605 -15.836 7.539 1 98.25 219 ALA B N 1
ATOM 3635 C CA . ALA B 1 219 ? 2.896 -14.898 6.457 1 98.25 219 ALA B CA 1
ATOM 3636 C C . ALA B 1 219 ? 4.254 -14.234 6.66 1 98.25 219 ALA B C 1
ATOM 3638 O O . ALA B 1 219 ? 5.035 -14.102 5.715 1 98.25 219 ALA B O 1
ATOM 3639 N N . LEU B 1 220 ? 4.512 -13.859 7.906 1 97.25 220 LEU B N 1
ATOM 3640 C CA . LEU B 1 220 ? 5.785 -13.227 8.227 1 97.25 220 LEU B CA 1
ATOM 3641 C C . LEU B 1 220 ? 6.941 -14.203 8.039 1 97.25 220 LEU B C 1
ATOM 3643 O O . LEU B 1 220 ? 8.016 -13.82 7.578 1 97.25 220 LEU B O 1
ATOM 3647 N N . LYS B 1 221 ? 6.684 -15.414 8.422 1 97.94 221 LYS B N 1
ATOM 3648 C CA . LYS B 1 221 ? 7.691 -16.453 8.227 1 97.94 221 LYS B CA 1
ATOM 3649 C C . LYS B 1 221 ? 8.016 -16.641 6.742 1 97.94 221 LYS B C 1
ATOM 3651 O O . LYS B 1 221 ? 9.172 -16.797 6.371 1 97.94 221 LYS B O 1
ATOM 3656 N N . LEU B 1 222 ? 7.008 -16.703 5.93 1 98.06 222 LEU B N 1
ATOM 3657 C CA . LEU B 1 222 ? 7.191 -16.828 4.488 1 98.06 222 LEU B CA 1
ATOM 3658 C C . LEU B 1 222 ? 8.07 -15.703 3.953 1 98.06 222 LEU B C 1
ATOM 3660 O O . LEU B 1 222 ? 9.062 -15.953 3.264 1 98.06 222 LEU B O 1
ATOM 3664 N N . ILE B 1 223 ? 7.766 -14.484 4.277 1 97.56 223 ILE B N 1
ATOM 3665 C CA . ILE B 1 223 ? 8.492 -13.32 3.775 1 97.56 223 ILE B CA 1
ATOM 3666 C C . ILE B 1 223 ? 9.93 -13.344 4.293 1 97.56 223 ILE B C 1
ATOM 3668 O O . ILE B 1 223 ? 10.859 -13.031 3.557 1 97.56 223 ILE B O 1
ATOM 3672 N N . ALA B 1 224 ? 10.117 -13.711 5.613 1 97.12 224 ALA B N 1
ATOM 3673 C CA . ALA B 1 224 ? 11.453 -13.805 6.188 1 97.12 224 ALA B CA 1
ATOM 3674 C C . ALA B 1 224 ? 12.312 -14.805 5.426 1 97.12 224 ALA B C 1
ATOM 3676 O O . ALA B 1 224 ? 13.516 -14.594 5.242 1 97.12 224 ALA B O 1
ATOM 3677 N N . THR B 1 225 ? 11.719 -15.883 5.035 1 97.31 225 THR B N 1
ATOM 3678 C CA . THR B 1 225 ? 12.43 -16.906 4.281 1 97.31 225 THR B CA 1
ATOM 3679 C C . THR B 1 225 ? 12.828 -16.391 2.902 1 97.31 225 THR B C 1
ATOM 3681 O O . THR B 1 225 ? 13.922 -16.672 2.42 1 97.31 225 THR B O 1
ATOM 3684 N N . VAL B 1 226 ? 11.953 -15.625 2.236 1 96 226 VAL B N 1
ATOM 3685 C CA . VAL B 1 226 ? 12.266 -15.008 0.95 1 96 226 VAL B CA 1
ATOM 3686 C C . VAL B 1 226 ? 13.406 -14.008 1.119 1 96 226 VAL B C 1
ATOM 3688 O O . VAL B 1 226 ? 14.281 -13.906 0.26 1 96 226 VAL B O 1
ATOM 3691 N N . GLU B 1 227 ? 13.414 -13.242 2.225 1 95.69 227 GLU B N 1
ATOM 3692 C CA . GLU B 1 227 ? 14.508 -12.32 2.525 1 95.69 227 GLU B CA 1
ATOM 3693 C C . GLU B 1 227 ? 15.836 -13.062 2.652 1 95.69 227 GLU B C 1
ATOM 3695 O O . GLU B 1 227 ? 16.875 -12.578 2.178 1 95.69 227 GLU B O 1
ATOM 3700 N N . ASP B 1 228 ? 15.75 -14.164 3.287 1 95.5 228 ASP B N 1
ATOM 3701 C CA . ASP B 1 228 ? 16.953 -14.977 3.445 1 95.5 228 ASP B CA 1
ATOM 3702 C C . ASP B 1 228 ? 17.484 -15.445 2.092 1 95.5 228 ASP B C 1
ATOM 3704 O O . ASP B 1 228 ? 18.688 -15.516 1.885 1 95.5 228 ASP B O 1
ATOM 3708 N N . ASP B 1 229 ? 16.625 -15.812 1.187 1 93.62 229 ASP B N 1
ATOM 3709 C CA . ASP B 1 229 ? 17.031 -16.172 -0.166 1 93.62 229 ASP B CA 1
ATOM 3710 C C . ASP B 1 229 ? 17.766 -15.023 -0.844 1 93.62 229 ASP B C 1
ATOM 3712 O O . ASP B 1 229 ? 18.781 -15.234 -1.516 1 93.62 229 ASP B O 1
ATOM 3716 N N . LEU B 1 230 ? 17.219 -13.844 -0.695 1 93 230 LEU B N 1
ATOM 3717 C CA . LEU B 1 230 ? 17.844 -12.672 -1.302 1 93 230 LEU B CA 1
ATOM 3718 C C . LEU B 1 230 ? 19.234 -12.43 -0.726 1 93 230 LEU B C 1
ATOM 3720 O O . LEU B 1 230 ? 20.172 -12.125 -1.466 1 93 230 LEU B O 1
ATOM 3724 N N . LYS B 1 231 ? 19.344 -12.609 0.584 1 94 231 LYS B N 1
ATOM 3725 C CA . LYS B 1 231 ? 20.625 -12.406 1.245 1 94 231 LYS B CA 1
ATOM 3726 C C . LYS B 1 231 ? 21.656 -13.438 0.778 1 94 231 LYS B C 1
ATOM 3728 O O . LYS B 1 231 ? 22.828 -13.102 0.562 1 94 231 LYS B O 1
ATOM 3733 N N . ARG B 1 232 ? 21.156 -14.578 0.652 1 90.94 232 ARG B N 1
ATOM 3734 C CA . ARG B 1 232 ? 22.031 -15.633 0.144 1 90.94 232 ARG B CA 1
ATOM 3735 C C . ARG B 1 232 ? 22.5 -15.32 -1.272 1 90.94 232 ARG B C 1
ATOM 3737 O O . ARG B 1 232 ? 23.672 -15.508 -1.595 1 90.94 232 ARG B O 1
ATOM 3744 N N . GLY B 1 233 ? 21.609 -14.945 -2.117 1 89.25 233 GLY B N 1
ATOM 3745 C CA . GLY B 1 233 ? 21.969 -14.578 -3.477 1 89.25 233 GLY B CA 1
ATOM 3746 C C . GLY B 1 233 ? 22.953 -13.43 -3.541 1 89.25 233 GLY B C 1
ATOM 3747 O O . GLY B 1 233 ? 23.906 -13.477 -4.32 1 89.25 233 GLY B O 1
ATOM 3748 N N . ALA B 1 234 ? 22.75 -12.406 -2.752 1 89.19 234 ALA B N 1
ATOM 3749 C CA . ALA B 1 234 ? 23.641 -11.25 -2.719 1 89.19 234 ALA B CA 1
ATOM 3750 C C . ALA B 1 234 ? 25.047 -11.648 -2.246 1 89.19 234 ALA B C 1
ATOM 3752 O O . ALA B 1 234 ? 26.047 -11.141 -2.764 1 89.19 234 ALA B O 1
ATOM 3753 N N . ALA B 1 235 ? 25.062 -12.516 -1.31 1 88.56 235 ALA B N 1
ATOM 3754 C CA . ALA B 1 235 ? 26.344 -12.992 -0.787 1 88.56 235 ALA B CA 1
ATOM 3755 C C . ALA B 1 235 ? 27.109 -13.773 -1.851 1 88.56 235 ALA B C 1
ATOM 3757 O O . ALA B 1 235 ? 28.328 -13.641 -1.96 1 88.56 235 ALA B O 1
ATOM 3758 N N . ASN B 1 236 ? 26.391 -14.516 -2.576 1 83.88 236 ASN B N 1
ATOM 3759 C CA . ASN B 1 236 ? 27.016 -15.305 -3.635 1 83.88 236 ASN B CA 1
ATOM 3760 C C . ASN B 1 236 ? 27.562 -14.422 -4.742 1 83.88 236 ASN B C 1
ATOM 3762 O O . ASN B 1 236 ? 28.625 -14.719 -5.312 1 83.88 236 ASN B O 1
ATOM 3766 N N . LEU B 1 237 ? 26.891 -13.375 -5.074 1 80.31 237 LEU B N 1
ATOM 3767 C CA . LEU B 1 237 ? 27.344 -12.461 -6.117 1 80.31 237 LEU B CA 1
ATOM 3768 C C . LEU B 1 237 ? 28.578 -11.695 -5.672 1 80.31 237 LEU B C 1
ATOM 3770 O O . LEU B 1 237 ? 29.484 -11.445 -6.473 1 80.31 237 LEU B O 1
ATOM 3774 N N . LYS B 1 238 ? 28.672 -11.242 -4.469 1 78.56 238 LYS B N 1
ATOM 3775 C CA . LYS B 1 238 ? 29.828 -10.547 -3.941 1 78.56 238 LYS B CA 1
ATOM 3776 C C . LYS B 1 238 ? 31.062 -11.453 -3.951 1 78.56 238 LYS B C 1
ATOM 3778 O O . LYS B 1 238 ? 32.188 -10.992 -4.211 1 78.56 238 LYS B O 1
ATOM 3783 N N . LEU B 1 239 ? 30.812 -12.648 -3.746 1 73.19 239 LEU B N 1
ATOM 3784 C CA . LEU B 1 239 ? 31.906 -13.617 -3.766 1 73.19 239 LEU B CA 1
ATOM 3785 C C . LEU B 1 239 ? 32.406 -13.859 -5.191 1 73.19 239 LEU B C 1
ATOM 3787 O O . LEU B 1 239 ? 33.594 -14.031 -5.418 1 73.19 239 LEU B O 1
ATOM 3791 N N . SER B 1 240 ? 31.562 -13.82 -6.086 1 69.81 240 SER B N 1
ATOM 3792 C CA . SER B 1 240 ? 31.938 -14.031 -7.48 1 69.81 240 SER B CA 1
ATOM 3793 C C . SER B 1 240 ? 32.656 -12.828 -8.047 1 69.81 240 SER B C 1
ATOM 3795 O O . SER B 1 240 ? 33.5 -12.969 -8.938 1 69.81 240 SER B O 1
ATOM 3797 N N . ASP B 1 241 ? 32.438 -11.602 -7.613 1 64.56 241 ASP B N 1
ATOM 3798 C CA . ASP B 1 241 ? 33.094 -10.391 -8.055 1 64.56 241 ASP B CA 1
ATOM 3799 C C . ASP B 1 241 ? 34.531 -10.328 -7.523 1 64.56 241 ASP B C 1
ATOM 3801 O O . ASP B 1 241 ? 35.406 -9.68 -8.109 1 64.56 241 ASP B O 1
ATOM 3805 N N . ARG B 1 242 ? 34.812 -10.969 -6.434 1 58.34 242 ARG B N 1
ATOM 3806 C CA . ARG B 1 242 ? 36.156 -10.984 -5.867 1 58.34 242 ARG B CA 1
ATOM 3807 C C . ARG B 1 242 ? 37.031 -12.016 -6.562 1 58.34 242 ARG B C 1
ATOM 3809 O O . ARG B 1 242 ? 38.25 -12 -6.418 1 58.34 242 ARG B O 1
ATOM 3816 N N . ARG B 1 243 ? 36.469 -12.836 -7.328 1 46.94 243 ARG B N 1
ATOM 3817 C CA . ARG B 1 243 ? 37.312 -13.758 -8.086 1 46.94 243 ARG B CA 1
ATOM 3818 C C . ARG B 1 243 ? 37.625 -13.203 -9.469 1 46.94 243 ARG B C 1
ATOM 3820 O O . ARG B 1 243 ? 36.844 -12.469 -10.047 1 46.94 243 ARG B O 1
#

Organism: Mesorhizobium plurifarium (NCBI:txid69974)

Radius of gyration: 23.15 Å; Cα contacts (8 Å, |Δi|>4): 722; chains: 2; bounding box: 73×64×56 Å